Protein 5WBH (pdb70)

Sequence (485 aa):
LWHEMWHEGLEEASRLYFGERNVKGMFEVLEPLHAMMERGPQTLKETSFNQAYGRDLMEAQEWCRKYMKSGNVKDLTQAWDLYYHVFRRISKLWHEMWHEGLEEASRLYFGERNVKGMFEVLEPLHAMMERGPQTLKETSFNQAYGRDLMEAQEWCRKYMKSGNVKDLTQAWDLYYHVFRRISKRVAILWHEMWHEGLEEASRLYFGERNVKGMFEVLEPLHAMMERGPQTLKETSFNQAYGRDLMEAQEWCRKYMKSGNVKDLTQAWDLYYHVFRRISKLWHEMWHEGLEEASRLYFGERNVKGMFEVLEPLHAMMERGPQTLKETSFNQAYGRDLMEAQEWCRKYMKSGNVKDLTQAWDLYYHVFRRISKLWHEMWHEGLEEASRLYFGERNVKGMFEVLEPLHAMMERGPQTLKETSFNQAYGRDLMEAQEWCRKYMKSGNVKDLTQAWDLYYHVFRRISKQSAPSVLESVKEKFSFEPKIR

CATH classification: 1.20.120.150

InterPro domains:
  IPR000403 Phosphatidylinositol 3-/4-kinase, catalytic domain [PF00454] (2182-2430)
  IPR000403 Phosphatidylinositol 3-/4-kinase, catalytic domain [PS50290] (2156-2469)
  IPR000403 Phosphatidylinositol 3-/4-kinase, catalytic domain [SM00146] (2183-2484)
  IPR003151 PIK-related kinase, FAT [PF02259] (1513-1908)
  IPR003152 FATC domain [PF02260] (2519-2549)
  IPR003152 FATC domain [PS51190] (2517-2549)
  IPR003152 FATC domain [SM01343] (2517-2549)
  IPR009076 FKBP12-rapamycin binding domain [PF08771] (2015-2113)
  IPR011009 Protein kinase-like domain superfamily [SSF56112] (2095-2451)
  IPR011989 Armadillo-like helical [G3DSA:1.25.10.10] (10-237)
  IPR011989 Armadillo-like helical [G3DSA:1.25.10.10] (354-523)
  IPR011989 Armadillo-like helical [G3DSA:1.25.10.10] (608-816)
  IPR011989 Armadillo-like helical [G3DSA:1.25.10.10] (817-1210)
  IPR011990 Tetratricopeptide-like helical domain superfamily [G3DSA:1.25.40.10] (1443-1806)
  IPR014009 PIK-related kinase, FAT domain [PS51189] (1382-1982)
  IPR016024 Armadillo-type fold [SSF48371] (21-549)
  IPR016024 Armadillo-type fold [SSF48371] (366-1513)
  IPR018936 Phosphatidylinositol 3-/4-kinase, conserved site [PS00915] (2186-2200)
  IPR018936 Phosphatidylinositol 3-/4-kinase, conserved site [PS00916] (2323-2343)
  IPR024585 Serine/threonine-protein kinase mTOR domain [PF11865] (854-1024)

B-factor: mean 37.9, std 16.53, range [12.88, 130.28]

Nearest PDB structures (foldseek):
  5wbh-assembly5_E  TM=1.011E+00  e=6.148E-13  Homo sapiens
  8xi9-assembly1_A  TM=1.000E+00  e=2.976E-12  Homo sapiens
  5wbh-assembly3_C  TM=9.985E-01  e=8.832E-12  Homo sapiens
  6m4u-assembly1_B  TM=1.001E+00  e=1.292E-11  Homo sapiens
  4dri-assembly1_B  TM=9.916E-01  e=2.922E-11  Homo sapiens

Organism: Homo sapiens (NCBI:txid9606)

Foldseek 3Di:
DLLVLLLVLLVQLCCCCVVVVHNVRSCVSCVVSLVVPVVHDDDPVRVVLCVVQVVLQVQLVVLVVVCVVVVDCVSNVSSNVSSVVSNVVSVD/DLLVLLLVLLVQLCCCCVVVVNVVRNCVSCVVSLVVPVVDDDDPVSPVLCVVQVVLQVVLVVLVVVCVVVVDCVSNVSSVVSSVVSNVVSVD/DPDDALLVLLLVLLVQLCCCCVVPVHVVRNCVSCVVSLVVCVVPDDDPRSPVLCVVQVVLQVVLVVLVVVCVVPVDCVSNVSSVVSSVVSNVVSVD/DLLVLLLVLLVQLCCCCVVPVNLVSNCVSCVVSLVVCVVPDDDPVSVVLCVVQVVLLVVLVVLSVVCVVPVDCVSNVVSVVSSVVSNVVSVD/DLLVLLLVLLVVLCCCCVVVVHNPVSCVSCVVSLVVVVVPDDDPVRNVVCVVQVVLLVQLVVLVVVCVVPVDCVSNVVSNVSSVVSNVVSVVVD/DDDPCVVVVVVVDPVVVDD

Secondary structure (DSSP, 8-state):
-HHHHHHHHHHHHHIIIIIT--HHHHHHHHHHHHHHHHH---SHHHHHHHHHHHHHHHHHHHHHHHHHHH--HHHHHHHHHHHHHHHHHHH-/-HHHHHHHHHHHHHIIIIII--HHHHHHHHHHHHHTTTT---SHHHHHHHHHHHHHHHHHHHHHHHHHHH--HHHHHHHHHHHHHHHHHHH-/-----HHHHHHHHHHHHHIIIIIH--HHHHHHHHHHHHHHHHT---SHHHHHHHHHHHHHHHHHHHHHHHHHHH--HHHHHHHHHHHHHHHHHHH-/-HHHHHHHHHHHHHIIIIIH--HHHHHHHHHHHHHHHHT---SHHHHHHHHHHHHHHHHHHHHHHHHHHH--HHHHHHHHHHHHHHHHHHT-/-HHHHHHHHHHHHHIIIIIT--HHHHHHHHHHHHHHHHH---SHHHHHHHHHHHHHHHHHHHHHHHHHHH--HHHHHHHHHHHHHHHHHHHHH-/---HHHHTGGGG-SGGG--

Solvent-accessible surface area: 28493 Å² total; per-residue (Å²): 128,14,89,85,73,0,60,126,9,4,102,66,0,27,114,21,24,116,50,96,114,30,2,55,8,0,39,102,39,4,99,74,16,9,23,21,22,110,133,9,2,83,61,100,164,28,1,61,13,18,75,48,30,4,176,35,1,76,76,0,18,81,54,9,126,88,5,107,120,32,2,49,46,140,12,0,70,70,0,20,89,33,1,114,92,0,45,117,76,23,69,183,108,8,61,110,77,0,58,115,5,0,101,68,0,10,125,24,10,110,56,97,74,26,0,47,9,0,22,107,36,3,94,53,14,11,18,13,25,129,72,21,49,97,71,157,139,23,56,70,0,42,146,50,24,4,191,33,1,120,79,0,26,89,57,10,106,103,5,78,124,38,3,49,36,149,22,0,71,75,0,4,84,31,1,74,73,0,28,141,70,25,70,199,154,145,87,99,49,12,85,90,56,1,57,126,6,2,97,71,0,36,120,19,29,118,49,96,194,55,33,150,8,0,46,105,40,3,80,79,18,7,54,25,19,122,163,16,9,124,65,133,141,30,5,72,12,39,50,21,27,8,71,11,1,123,80,0,9,89,62,10,104,100,46,127,189,71,48,84,87,126,21,0,55,59,0,15,87,31,2,123,33,0,44,100,35,20,64,169,160,20,84,100,39,0,48,124,5,0,60,87,0,1,127,29,2,32,63,114,134,51,28,153,6,0,28,113,25,3,72,72,26,6,52,58,19,119,139,17,2,73,66,108,171,36,14,70,15,19,80,45,30,4,163,26,1,68,55,0,29,53,4,2,84,24,51,109,119,63,54,60,77,119,2,1,55,21,0,0,19,16,1,22,81,0,6,142,71,7,43,200,150,14,73,98,73,0,43,112,8,4,100,68,0,29,85,10,33,127,63,72,220,52,38,152,11,0,38,107,38,3,114,75,18,11,37,36,22,126,169,26,53,164,72,155,169,28,69,60,13,54,157,51,18,7,196,30,2,139,73,0,36,83,57,8,142,86,37,111,108,25,37,41,89,148,23,0,84,86,0,24,99,27,2,130,82,0,43,139,70,2,43,160,143,82,127,131,16,50,0,73,94,32,88,140,110,14,42,97,144,100,48,48,107

Radius of gyration: 26.81 Å; Cα contacts (8 Å, |Δi|>4): 499; chains: 6; bounding box: 64×62×68 Å

Structure (mmCIF, N/CA/C/O backbone):
data_5WBH
#
_entry.id   5WBH
#
_cell.length_a   60.613
_cell.length_b   80.944
_cell.length_c   134.848
_cell.angle_alpha   90.000
_cell.angle_beta   90.000
_cell.angle_gamma   90.000
#
_symmetry.space_group_name_H-M   'P 2 21 21'
#
loop_
_entity.id
_entity.type
_entity.pdbx_description
1 polymer 'Serine/threonine-protein kinase mTOR'
2 polymer 'Ribosomal protein S6 kinase beta-1'
3 water water
#
loop_
_atom_site.group_PDB
_atom_site.id
_atom_site.type_symbol
_atom_site.label_atom_id
_atom_site.label_alt_id
_atom_site.label_comp_id
_atom_site.label_asym_id
_atom_site.label_entity_id
_atom_site.label_seq_id
_atom_site.pdbx_PDB_ins_code
_atom_site.Cartn_x
_atom_site.Cartn_y
_atom_site.Cartn_z
_atom_site.occupancy
_atom_site.B_iso_or_equiv
_atom_site.auth_seq_id
_atom_site.auth_comp_id
_atom_site.auth_asym_id
_atom_site.auth_atom_id
_atom_site.pdbx_PDB_model_num
ATOM 1 N N . LEU A 1 7 ? -9.977 31.237 3.428 1.00 51.24 2022 LEU A N 1
ATOM 2 C CA . LEU A 1 7 ? -10.250 31.811 2.083 1.00 48.80 2022 LEU A CA 1
ATOM 3 C C . LEU A 1 7 ? -10.176 30.738 0.995 1.00 41.38 2022 LEU A C 1
ATOM 4 O O . LEU A 1 7 ? -10.984 30.766 0.078 1.00 38.41 2022 LEU A O 1
ATOM 19 N N . TRP A 1 8 ? -9.215 29.813 1.085 1.00 37.22 2023 TRP A N 1
ATOM 20 C CA . TRP A 1 8 ? -9.171 28.661 0.165 1.00 33.81 2023 TRP A CA 1
ATOM 21 C C . TRP A 1 8 ? -10.460 27.845 0.249 1.00 35.24 2023 TRP A C 1
ATOM 22 O O . TRP A 1 8 ? -11.031 27.494 -0.783 1.00 33.62 2023 TRP A O 1
ATOM 43 N N . HIS A 1 9 ? -10.927 27.556 1.463 1.00 33.33 2024 HIS A N 1
ATOM 44 C CA . HIS A 1 9 ? -12.210 26.860 1.623 1.00 35.53 2024 HIS A CA 1
ATOM 45 C C . HIS A 1 9 ? -13.391 27.654 1.032 1.00 34.79 2024 HIS A C 1
ATOM 46 O O . HIS A 1 9 ? -14.268 27.063 0.408 1.00 35.36 2024 HIS A O 1
ATOM 60 N N . GLU A 1 10 ? -13.377 28.978 1.187 1.00 36.19 2025 GLU A N 1
ATOM 61 C CA . GLU A 1 10 ? -14.406 29.854 0.603 1.00 35.69 2025 GLU A CA 1
ATOM 62 C C . GLU A 1 10 ? -14.323 29.927 -0.919 1.00 35.44 2025 GLU A C 1
ATOM 63 O O . GLU A 1 10 ? -15.349 29.868 -1.599 1.00 33.42 2025 GLU A O 1
ATOM 75 N N . MET A 1 11 ? -13.108 30.051 -1.450 1.00 35.27 2026 MET A N 1
ATOM 76 C CA . MET A 1 11 ? -12.899 30.128 -2.903 1.00 37.19 2026 MET A CA 1
ATOM 77 C C . MET A 1 11 ? -13.339 28.846 -3.607 1.00 32.72 2026 MET A C 1
ATOM 78 O O . MET A 1 11 ? -14.041 28.907 -4.621 1.00 34.96 2026 MET A O 1
ATOM 92 N N . TRP A 1 12 ? -12.957 27.695 -3.057 1.00 29.81 2027 TRP A N 1
ATOM 93 C CA . TRP A 1 12 ? -13.371 26.398 -3.621 1.00 34.64 2027 TRP A CA 1
ATOM 94 C C . TRP A 1 12 ? -14.868 26.117 -3.464 1.00 35.71 2027 TRP A C 1
ATOM 95 O O . TRP A 1 12 ? -15.489 25.591 -4.383 1.00 32.45 2027 TRP A O 1
ATOM 116 N N . HIS A 1 13 ? -15.446 26.464 -2.317 1.00 32.31 2028 HIS A N 1
ATOM 117 C CA . HIS A 1 13 ? -16.878 26.238 -2.094 1.00 35.00 2028 HIS A CA 1
ATOM 118 C C . HIS A 1 13 ? -17.708 27.009 -3.130 1.00 36.44 2028 HIS A C 1
ATOM 119 O O . HIS A 1 13 ? -18.542 26.421 -3.821 1.00 35.19 2028 HIS A O 1
ATOM 133 N N . GLU A 1 14 ? -17.439 28.308 -3.255 1.00 32.47 2029 GLU A N 1
ATOM 134 C CA . GLU A 1 14 ? -18.122 29.161 -4.237 1.00 36.26 2029 GLU A CA 1
ATOM 135 C C . GLU A 1 14 ? -17.795 28.789 -5.686 1.00 30.03 2029 GLU A C 1
ATOM 136 O O . GLU A 1 14 ? -18.671 28.824 -6.542 1.00 30.25 2029 GLU A O 1
ATOM 148 N N . GLY A 1 15 ? -16.533 28.461 -5.950 1.00 27.79 2030 GLY A N 1
ATOM 149 C CA . GLY A 1 15 ? -16.079 28.105 -7.285 1.00 27.62 2030 GLY A CA 1
ATOM 150 C C . GLY A 1 15 ? -16.667 26.802 -7.792 1.00 26.35 2030 GLY A C 1
ATOM 151 O O . GLY A 1 15 ? -17.100 26.729 -8.942 1.00 27.23 2030 GLY A O 1
ATOM 155 N N . LEU A 1 16 ? -16.686 25.778 -6.939 1.00 26.09 2031 LEU A N 1
ATOM 156 C CA . LEU A 1 16 ? -17.278 24.485 -7.303 1.00 27.21 2031 LEU A CA 1
ATOM 157 C C . LEU A 1 16 ? -18.783 24.589 -7.564 1.00 30.19 2031 LEU A C 1
ATOM 158 O O . LEU A 1 16 ? -19.302 23.931 -8.470 1.00 28.21 2031 LEU A O 1
ATOM 174 N N . GLU A 1 17 ? -19.469 25.418 -6.776 1.00 30.13 2032 GLU A N 1
ATOM 175 C CA . GLU A 1 17 ? -20.889 25.689 -6.978 1.00 31.83 2032 GLU A CA 1
ATOM 176 C C . GLU A 1 17 ? -21.146 26.336 -8.345 1.00 32.27 2032 GLU A C 1
ATOM 177 O O . GLU A 1 17 ? -22.005 25.868 -9.098 1.00 27.49 2032 GLU A O 1
ATOM 189 N N . GLU A 1 18 ? -20.396 27.392 -8.663 1.00 31.07 2033 GLU A N 1
ATOM 190 C CA . GLU A 1 18 ? -20.558 28.095 -9.945 1.00 32.58 2033 GLU A CA 1
ATOM 191 C C . GLU A 1 18 ? -20.146 27.216 -11.129 1.00 27.29 2033 GLU A C 1
ATOM 192 O O . GLU A 1 18 ? -20.821 27.204 -12.155 1.00 28.64 2033 GLU A O 1
ATOM 204 N N . ALA A 1 19 ? -19.042 26.491 -10.979 1.00 26.28 2034 ALA A N 1
ATOM 205 C CA . ALA A 1 19 ? -18.602 25.548 -12.001 1.00 24.84 2034 ALA A CA 1
ATOM 206 C C . ALA A 1 19 ? -19.664 24.477 -12.285 1.00 26.58 2034 ALA A C 1
ATOM 207 O O . ALA A 1 19 ? -19.896 24.138 -13.447 1.00 23.79 2034 ALA A O 1
ATOM 214 N N . SER A 1 20 ? -20.307 23.962 -11.232 1.00 25.37 2035 SER A N 1
ATOM 215 C CA . SER A 1 20 ? -21.356 22.949 -11.390 1.00 25.96 2035 SER A CA 1
ATOM 216 C C . SER A 1 20 ? -22.600 23.511 -12.082 1.00 26.26 2035 SER A C 1
ATOM 217 O O . SER A 1 20 ? -23.231 22.817 -12.876 1.00 24.10 2035 SER A O 1
ATOM 225 N N . ARG A 1 21 ? -22.943 24.763 -11.782 1.00 25.94 2036 ARG A N 1
ATOM 226 C CA . ARG A 1 21 ? -24.049 25.439 -12.455 1.00 27.42 2036 ARG A CA 1
ATOM 227 C C . ARG A 1 21 ? -23.771 25.574 -13.952 1.00 25.82 2036 ARG A C 1
ATOM 228 O O . ARG A 1 21 ? -24.669 25.357 -14.772 1.00 26.02 2036 ARG A O 1
ATOM 249 N N . LEU A 1 22 ? -22.532 25.908 -14.305 1.00 25.87 2037 LEU A N 1
ATOM 250 C CA . LEU A 1 22 ? -22.150 26.045 -15.722 1.00 25.53 2037 LEU A CA 1
ATOM 251 C C . LEU A 1 22 ? -22.185 24.696 -16.446 1.00 24.89 2037 LEU A C 1
ATOM 252 O O . LEU A 1 22 ? -22.666 24.609 -17.577 1.00 24.76 2037 LEU A O 1
ATOM 268 N N . TYR A 1 23 ? -21.714 23.647 -15.776 1.00 23.68 2038 TYR A N 1
ATOM 269 C CA . TYR A 1 23 ? -21.687 22.314 -16.373 1.00 23.73 2038 TYR A CA 1
ATOM 270 C C . TYR A 1 23 ? -23.083 21.689 -16.435 1.00 24.87 2038 TYR A C 1
ATOM 271 O O . TYR A 1 23 ? -23.582 21.390 -17.514 1.00 23.84 2038 TYR A O 1
ATOM 289 N N . PHE A 1 24 ? -23.709 21.500 -15.277 1.00 26.04 2039 PHE A N 1
ATOM 290 C CA . PHE A 1 24 ? -24.998 20.804 -15.207 1.00 29.24 2039 PHE A CA 1
ATOM 291 C C . PHE A 1 24 ? -26.173 21.681 -15.643 1.00 29.35 2039 PHE A C 1
ATOM 292 O O . PHE A 1 24 ? -27.125 21.184 -16.233 1.00 29.98 2039 PHE A O 1
ATOM 309 N N . GLY A 1 25 ? -26.111 22.977 -15.343 1.00 28.12 2040 GLY A N 1
ATOM 310 C CA . GLY A 1 25 ? -27.201 23.896 -15.665 1.00 30.63 2040 GLY A CA 1
ATOM 311 C C . GLY A 1 25 ? -27.171 24.403 -17.096 1.00 29.46 2040 GLY A C 1
ATOM 312 O O . GLY A 1 25 ? -28.189 24.384 -17.785 1.00 27.97 2040 GLY A O 1
ATOM 316 N N . GLU A 1 26 ? -26.003 24.859 -17.539 1.00 30.39 2041 GLU A N 1
ATOM 317 C CA . GLU A 1 26 ? -25.860 25.505 -18.847 1.00 35.42 2041 GLU A CA 1
ATOM 318 C C . GLU A 1 26 ? -25.226 24.616 -19.916 1.00 33.59 2041 GLU A C 1
ATOM 319 O O . GLU A 1 26 ? -25.195 25.005 -21.081 1.00 32.71 2041 GLU A O 1
ATOM 331 N N . ARG A 1 27 ? -24.729 23.439 -19.527 1.00 32.03 2042 ARG A N 1
ATOM 332 C CA . ARG A 1 27 ? -24.054 22.516 -20.441 1.00 30.59 2042 ARG A CA 1
ATOM 333 C C . ARG A 1 27 ? -22.857 23.194 -21.111 1.00 30.56 2042 ARG A C 1
ATOM 334 O O . ARG A 1 27 ? -22.649 23.066 -22.319 1.00 26.39 2042 ARG A O 1
ATOM 355 N N . ASN A 1 28 ? -22.070 23.902 -20.299 1.00 24.06 2043 ASN A N 1
ATOM 356 C CA . ASN A 1 28 ? -20.997 24.758 -20.771 1.00 23.81 2043 ASN A CA 1
ATOM 357 C C . ASN A 1 28 ? -19.693 24.350 -20.087 1.00 22.38 2043 ASN A C 1
ATOM 358 O O . ASN A 1 28 ? -19.356 24.842 -19.010 1.00 21.34 2043 ASN A O 1
ATOM 369 N N . VAL A 1 29 ? -18.960 23.455 -20.745 1.00 21.58 2044 VAL A N 1
ATOM 370 C CA . VAL A 1 29 ? -17.694 22.930 -20.241 1.00 21.38 2044 VAL A CA 1
ATOM 371 C C . VAL A 1 29 ? -16.606 24.008 -20.229 1.00 22.85 2044 VAL A C 1
ATOM 372 O O . VAL A 1 29 ? -15.844 24.109 -19.266 1.00 23.44 2044 VAL A O 1
ATOM 385 N N . LYS A 1 30 ? -16.529 24.808 -21.293 1.00 22.69 2045 LYS A N 1
ATOM 386 C CA . LYS A 1 30 ? -15.601 25.942 -21.341 1.00 23.81 2045 LYS A CA 1
ATOM 387 C C . LYS A 1 30 ? -15.716 26.829 -20.093 1.00 23.59 2045 LYS A C 1
ATOM 388 O O . LYS A 1 30 ? -14.708 27.146 -19.454 1.00 24.30 2045 LYS A O 1
ATOM 407 N N . GLY A 1 31 ? -16.948 27.211 -19.765 1.00 23.23 2046 GLY A N 1
ATOM 408 C CA . GLY A 1 31 ? -17.242 28.040 -18.594 1.00 24.15 2046 GLY A CA 1
ATOM 409 C C . GLY A 1 31 ? -16.852 27.378 -17.287 1.00 24.00 2046 GLY A C 1
ATOM 410 O O . GLY A 1 31 ? -16.297 28.023 -16.403 1.00 22.58 2046 GLY A O 1
ATOM 414 N N . MET A 1 32 ? -17.131 26.077 -17.175 1.00 22.11 2047 MET A N 1
ATOM 415 C CA . MET A 1 32 ? -16.713 25.284 -16.029 1.00 22.03 2047 MET A CA 1
ATOM 416 C C . MET A 1 32 ? -15.198 25.342 -15.824 1.00 22.63 2047 MET A C 1
ATOM 417 O O . MET A 1 32 ? -14.726 25.599 -14.712 1.00 23.47 2047 MET A O 1
ATOM 431 N N . PHE A 1 33 ? -14.448 25.099 -16.895 1.00 23.68 2048 PHE A N 1
ATOM 432 C CA . PHE A 1 33 ? -12.982 25.084 -16.835 1.00 26.05 2048 PHE A CA 1
ATOM 433 C C . PHE A 1 33 ? -12.405 26.467 -16.519 1.00 25.96 2048 PHE A C 1
ATOM 434 O O . PHE A 1 33 ? -11.400 26.569 -15.821 1.00 24.99 2048 PHE A O 1
ATOM 451 N N . GLU A 1 34 ? -13.041 27.518 -17.029 1.00 25.37 2049 GLU A N 1
ATOM 452 C CA . GLU A 1 34 ? -12.626 28.892 -16.723 1.00 30.75 2049 GLU A CA 1
ATOM 453 C C . GLU A 1 34 ? -12.697 29.222 -15.231 1.00 28.17 2049 GLU A C 1
ATOM 454 O O . GLU A 1 34 ? -11.869 29.973 -14.723 1.00 28.53 2049 GLU A O 1
ATOM 466 N N . VAL A 1 35 ? -13.686 28.659 -14.542 1.00 26.60 2050 VAL A N 1
ATOM 467 C CA . VAL A 1 35 ? -13.835 28.845 -13.102 1.00 28.06 2050 VAL A CA 1
ATOM 468 C C . VAL A 1 35 ? -12.798 28.013 -12.346 1.00 27.15 2050 VAL A C 1
ATOM 469 O O . VAL A 1 35 ? -12.152 28.520 -11.436 1.00 30.07 2050 VAL A O 1
ATOM 482 N N . LEU A 1 36 ? -12.641 26.748 -12.729 1.00 25.27 2051 LEU A N 1
ATOM 483 C CA . LEU A 1 36 ? -11.799 25.807 -11.987 1.00 27.34 2051 LEU A CA 1
ATOM 484 C C . LEU A 1 36 ? -10.293 25.986 -12.224 1.00 28.12 2051 LEU A C 1
ATOM 485 O O . LEU A 1 36 ? -9.505 25.797 -11.300 1.00 28.33 2051 LE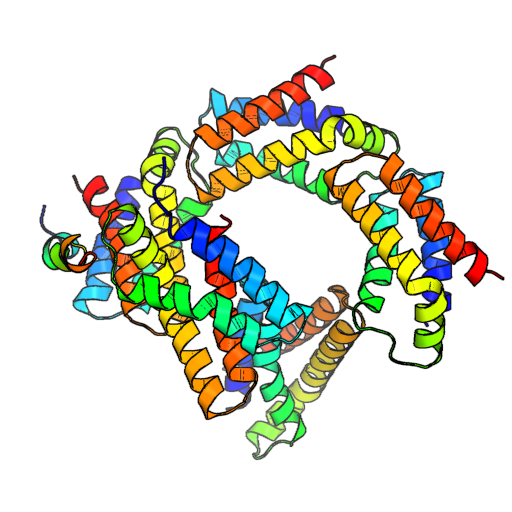U A O 1
ATOM 501 N N . GLU A 1 37 ? -9.896 26.336 -13.448 1.00 28.82 2052 GLU A N 1
ATOM 502 C CA . GLU A 1 37 ? -8.466 26.467 -13.806 1.00 33.87 2052 GLU A CA 1
ATOM 503 C C . GLU A 1 37 ? -7.673 27.371 -12.850 1.00 30.95 2052 GLU A C 1
ATOM 504 O O . GLU A 1 37 ? -6.655 26.936 -12.320 1.00 33.19 2052 GLU A O 1
ATOM 516 N N . PRO A 1 38 ? -8.135 28.613 -12.613 1.00 30.18 2053 PRO A N 1
ATOM 517 C CA . PRO A 1 38 ? -7.414 29.487 -11.679 1.00 32.48 2053 PRO A CA 1
ATOM 518 C C . PRO A 1 38 ? -7.305 28.934 -10.255 1.00 33.34 2053 PRO A C 1
ATOM 519 O O . PRO A 1 38 ? -6.316 29.207 -9.570 1.00 32.68 2053 PRO A O 1
ATOM 530 N N . LEU A 1 39 ? -8.309 28.166 -9.827 1.00 33.82 2054 LEU A N 1
ATOM 531 C CA . LEU A 1 39 ? -8.314 27.568 -8.490 1.00 31.75 2054 LEU A CA 1
ATOM 532 C C . LEU A 1 39 ? -7.307 26.435 -8.371 1.00 33.13 2054 LEU A C 1
ATOM 533 O O . LEU A 1 39 ? -6.582 26.366 -7.378 1.00 29.79 2054 LEU A O 1
ATOM 549 N N . HIS A 1 40 ? -7.253 25.555 -9.373 1.00 28.59 2055 HIS A N 1
ATOM 550 C CA . HIS A 1 40 ? -6.195 24.546 -9.436 1.00 27.82 2055 HIS A CA 1
ATOM 551 C C . HIS A 1 40 ? -4.802 25.171 -9.566 1.00 31.24 2055 HIS A C 1
ATOM 552 O O . HIS A 1 40 ? -3.833 24.673 -8.977 1.00 28.62 2055 HIS A O 1
ATOM 566 N N . ALA A 1 41 ? -4.703 26.256 -10.334 1.00 32.36 2056 ALA A N 1
ATOM 567 C CA . ALA A 1 41 ? -3.430 26.956 -10.516 1.00 33.67 2056 ALA A CA 1
ATOM 568 C C . ALA A 1 41 ? -2.883 27.515 -9.196 1.00 34.85 2056 ALA A C 1
ATOM 569 O O . ALA A 1 41 ? -1.674 27.447 -8.958 1.00 31.54 2056 ALA A O 1
ATOM 576 N N . MET A 1 42 ? -3.762 28.051 -8.343 1.00 34.21 2057 MET A N 1
ATOM 577 C CA . MET A 1 42 ? -3.332 28.564 -7.034 1.00 36.46 2057 MET A CA 1
ATOM 578 C C . MET A 1 42 ? -2.893 27.438 -6.086 1.00 33.01 2057 MET A C 1
ATOM 579 O O . MET A 1 42 ? -1.997 27.644 -5.272 1.00 31.88 2057 MET A O 1
ATOM 593 N N . MET A 1 43 ? -3.500 26.256 -6.211 1.00 31.10 2058 MET A N 1
ATOM 594 C CA . MET A 1 43 ? -3.056 25.072 -5.455 1.00 31.38 2058 MET A CA 1
ATOM 595 C C . MET A 1 43 ? -1.651 24.646 -5.888 1.00 33.92 2058 MET A C 1
ATOM 596 O O . MET A 1 43 ? -0.814 24.336 -5.043 1.00 32.78 2058 MET A O 1
ATOM 610 N N . GLU A 1 44 ? -1.397 24.632 -7.199 1.00 38.89 2059 GLU A N 1
ATOM 611 C CA . GLU A 1 44 ? -0.087 24.234 -7.752 1.00 39.92 2059 GLU A CA 1
ATOM 612 C C . GLU A 1 44 ? 1.071 25.105 -7.248 1.00 37.49 2059 GLU A C 1
ATOM 613 O O . GLU A 1 44 ? 2.169 24.603 -7.004 1.00 38.79 2059 GLU A O 1
ATOM 625 N N . ARG A 1 45 ? 0.820 26.403 -7.102 1.00 33.06 2060 ARG A N 1
ATOM 626 C CA . ARG A 1 45 ? 1.823 27.339 -6.594 1.00 35.91 2060 ARG A CA 1
ATOM 627 C C . ARG A 1 45 ? 2.170 27.039 -5.123 1.00 35.91 2060 ARG A C 1
ATOM 628 O O . ARG A 1 45 ? 3.292 27.272 -4.684 1.00 37.32 2060 ARG A O 1
ATOM 649 N N . GLY A 1 46 ? 1.194 26.517 -4.380 1.00 35.23 2061 GLY A N 1
ATOM 650 C CA . GLY A 1 46 ? 1.404 25.982 -3.039 1.00 33.63 2061 GLY A CA 1
ATOM 651 C C . GLY A 1 46 ? 0.793 26.871 -1.972 1.00 30.68 2061 GLY A C 1
ATOM 652 O O . GLY A 1 46 ? 0.569 28.063 -2.205 1.00 31.70 2061 GLY A O 1
ATOM 656 N N . PRO A 1 47 ? 0.524 26.302 -0.787 1.00 30.12 2062 PRO A N 1
ATOM 657 C CA . PRO A 1 47 ? -0.052 27.096 0.297 1.00 28.99 2062 PRO A CA 1
ATOM 658 C C . PRO A 1 47 ? 0.941 28.090 0.890 1.00 30.52 2062 PRO A C 1
ATOM 659 O O . PRO A 1 47 ? 2.135 27.791 1.003 1.00 30.29 2062 PRO A O 1
ATOM 670 N N . GLN A 1 48 ? 0.437 29.273 1.242 1.00 31.20 2063 GLN A N 1
ATOM 671 C CA . GLN A 1 48 ? 1.242 30.348 1.818 1.00 33.62 2063 GLN A CA 1
ATOM 672 C C . GLN A 1 48 ? 0.998 30.594 3.303 1.00 32.81 2063 GLN A C 1
ATOM 673 O O . GLN A 1 48 ? 1.748 31.343 3.916 1.00 36.91 2063 GLN A O 1
ATOM 687 N N . THR A 1 49 ? -0.043 29.984 3.870 1.00 32.24 2064 THR A N 1
ATOM 688 C CA . THR A 1 49 ? -0.422 30.180 5.273 1.00 33.31 2064 THR A CA 1
ATOM 689 C C . THR A 1 49 ? -0.762 28.839 5.930 1.00 32.53 2064 THR A C 1
ATOM 690 O O . THR A 1 49 ? -0.894 27.818 5.250 1.00 31.17 2064 THR A O 1
ATOM 701 N N . LEU A 1 50 ? -0.929 28.869 7.251 1.00 35.11 2065 LEU A N 1
ATOM 702 C CA . LEU A 1 50 ? -1.311 27.683 8.026 1.00 35.51 2065 LEU A CA 1
ATOM 703 C C . LEU A 1 50 ? -2.661 27.118 7.585 1.00 34.31 2065 LEU A C 1
ATOM 704 O O . LEU A 1 50 ? -2.803 25.909 7.423 1.00 32.71 2065 LEU A O 1
ATOM 720 N N . LYS A 1 51 ? -3.644 27.991 7.394 1.00 34.15 2066 LYS A N 1
ATOM 721 C CA . LYS A 1 51 ? -4.975 27.562 6.945 1.00 36.53 2066 LYS A CA 1
ATOM 722 C C . LYS A 1 51 ? -4.965 26.955 5.536 1.00 33.05 2066 LYS A C 1
ATOM 723 O O . LYS A 1 51 ? -5.653 25.966 5.291 1.00 31.01 2066 LYS A O 1
ATOM 742 N N . GLU A 1 52 ? -4.193 27.543 4.624 1.00 30.16 2067 GLU A N 1
ATOM 743 C CA . GLU A 1 52 ? -4.055 26.989 3.271 1.00 29.24 2067 GLU A CA 1
ATOM 744 C C . GLU A 1 52 ? -3.369 25.627 3.309 1.00 28.80 2067 GLU A C 1
ATOM 745 O O . GLU A 1 52 ? -3.762 24.712 2.579 1.00 27.81 2067 GLU A O 1
ATOM 757 N N . THR A 1 53 ? -2.365 25.492 4.178 1.00 29.67 2068 THR A N 1
ATOM 758 C CA . THR A 1 53 ? -1.652 24.227 4.357 1.00 30.92 2068 THR A CA 1
ATOM 759 C C . THR A 1 53 ? -2.574 23.143 4.932 1.00 31.03 2068 THR A C 1
ATOM 760 O O . THR A 1 53 ? -2.529 21.994 4.484 1.00 32.31 2068 THR A O 1
ATOM 771 N N . SER A 1 54 ? -3.411 23.513 5.901 1.00 33.95 2069 SER A N 1
ATOM 772 C CA . SER A 1 54 ? -4.428 22.600 6.446 1.00 36.74 2069 SER A CA 1
ATOM 773 C C . SER A 1 54 ? -5.453 22.192 5.388 1.00 34.48 2069 SER A C 1
ATOM 774 O O . SER A 1 54 ? -5.828 21.020 5.301 1.00 31.45 2069 SER A O 1
ATOM 782 N N . PHE A 1 55 ? -5.904 23.157 4.591 1.00 30.35 2070 PHE A N 1
ATOM 783 C CA . PHE A 1 55 ? -6.805 22.860 3.470 1.00 30.52 2070 PHE A CA 1
ATOM 784 C C . PHE A 1 55 ? -6.182 21.859 2.497 1.00 29.19 2070 PHE A C 1
ATOM 785 O O . PHE A 1 55 ? -6.826 20.870 2.121 1.00 27.11 2070 PHE A O 1
ATOM 802 N N . ASN A 1 56 ? -4.938 22.137 2.098 1.00 27.73 2071 ASN A N 1
ATOM 803 C CA . ASN A 1 56 ? -4.187 21.268 1.199 1.00 27.72 2071 ASN A CA 1
ATOM 804 C C . ASN A 1 56 ? -4.041 19.851 1.755 1.00 28.09 2071 ASN A C 1
ATOM 805 O O . ASN A 1 56 ? -4.191 18.882 1.011 1.00 28.74 2071 ASN A O 1
ATOM 816 N N . GLN A 1 57 ? -3.760 19.745 3.055 1.00 29.19 2072 GLN A N 1
ATOM 817 C CA . GLN A 1 57 ? -3.702 18.456 3.756 1.00 31.43 2072 GLN A CA 1
ATOM 818 C C . GLN A 1 57 ? -4.998 17.657 3.606 1.00 31.21 2072 GLN A C 1
ATOM 819 O O . GLN A 1 57 ? -4.961 16.467 3.301 1.00 32.91 2072 GLN A O 1
ATOM 833 N N . ALA A 1 58 ? -6.132 18.313 3.819 1.00 32.69 2073 ALA A N 1
ATOM 834 C CA . ALA A 1 58 ? -7.434 17.640 3.787 1.00 34.33 2073 ALA A CA 1
ATOM 835 C C . ALA A 1 58 ? -7.916 17.317 2.372 1.00 32.48 2073 ALA A C 1
ATOM 836 O O . ALA A 1 58 ? -8.457 16.239 2.144 1.00 31.16 2073 ALA A O 1
ATOM 843 N N . TYR A 1 59 ? -7.714 18.245 1.433 1.00 30.63 2074 TYR A N 1
ATOM 844 C CA . TYR A 1 59 ? -8.363 18.179 0.112 1.00 30.62 2074 TYR A CA 1
ATOM 845 C C . TYR A 1 59 ? -7.458 18.179 -1.121 1.00 30.44 2074 TYR A C 1
ATOM 846 O O . TYR A 1 59 ? -7.956 17.987 -2.233 1.00 34.50 2074 TYR A O 1
ATOM 864 N N . GLY A 1 60 ? -6.156 18.387 -0.945 1.00 29.46 2075 GLY A N 1
ATOM 865 C CA . GLY A 1 60 ? -5.248 18.602 -2.070 1.00 28.96 2075 GLY A CA 1
ATOM 866 C C . GLY A 1 60 ? -5.176 17.453 -3.057 1.00 30.64 2075 GLY A C 1
ATOM 867 O O . GLY A 1 60 ? -5.245 17.665 -4.271 1.00 30.86 2075 GLY A O 1
ATOM 871 N N . ARG A 1 61 ? -5.038 16.242 -2.524 1.00 32.35 2076 ARG A N 1
ATOM 872 C CA . ARG A 1 61 ? -4.943 15.026 -3.331 1.00 35.66 2076 ARG A CA 1
ATOM 873 C C . ARG A 1 61 ? -6.200 14.815 -4.177 1.00 34.64 2076 ARG A C 1
ATOM 874 O O . ARG A 1 61 ? -6.107 14.555 -5.371 1.00 34.32 2076 ARG A O 1
ATOM 895 N N . ASP A 1 62 ? -7.366 14.949 -3.556 1.00 35.77 2077 ASP A N 1
ATOM 896 C CA . ASP A 1 62 ? -8.642 14.764 -4.255 1.00 36.69 2077 ASP A CA 1
ATOM 897 C C . ASP A 1 62 ? -8.867 15.804 -5.355 1.00 32.17 2077 ASP A C 1
ATOM 898 O O . ASP A 1 62 ? -9.317 15.457 -6.450 1.00 31.74 2077 ASP A O 1
ATOM 907 N N . LEU A 1 63 ? -8.544 17.064 -5.071 1.00 28.49 2078 LEU A N 1
ATOM 908 C CA . LEU A 1 63 ? -8.645 18.122 -6.077 1.00 28.18 2078 LEU A CA 1
ATOM 909 C C . LEU A 1 63 ? -7.677 17.908 -7.241 1.00 28.57 2078 LEU A C 1
ATOM 910 O O . LEU A 1 63 ? -8.037 18.143 -8.389 1.00 28.92 2078 LEU A O 1
ATOM 926 N N . MET A 1 64 ? -6.459 17.465 -6.952 1.00 31.41 2079 MET A N 1
ATOM 927 C CA . MET A 1 64 ? -5.499 17.133 -8.008 1.00 33.18 2079 MET A CA 1
ATOM 928 C C . MET A 1 64 ? -6.002 15.996 -8.891 1.00 35.63 2079 MET A C 1
ATOM 929 O O . MET A 1 64 ? -5.824 16.045 -10.110 1.00 34.94 2079 MET A O 1
ATOM 943 N N . GLU A 1 65 ? -6.613 14.975 -8.287 1.00 34.74 2080 GLU A N 1
ATOM 944 C CA . GLU A 1 65 ? -7.180 13.876 -9.077 1.00 38.83 2080 GLU A CA 1
ATOM 945 C C . GLU A 1 65 ? -8.360 14.374 -9.921 1.00 34.33 2080 GLU A C 1
ATOM 946 O O . GLU A 1 65 ? -8.502 13.967 -11.069 1.00 32.47 2080 GLU A O 1
ATOM 958 N N . ALA A 1 66 ? -9.183 15.270 -9.371 1.00 32.80 2081 ALA A N 1
ATOM 959 C CA . ALA A 1 66 ? -10.265 15.881 -10.152 1.00 31.25 2081 ALA A CA 1
ATOM 960 C C . ALA A 1 66 ? -9.725 16.605 -11.388 1.00 30.99 2081 ALA A C 1
ATOM 961 O O . ALA A 1 66 ? -10.296 16.484 -12.479 1.00 28.17 2081 ALA A O 1
ATOM 968 N N . GLN A 1 67 ? -8.622 17.335 -11.216 1.00 32.13 2082 GLN A N 1
ATOM 969 C CA . GLN A 1 67 ? -7.966 18.019 -12.331 1.00 33.68 2082 GLN A CA 1
ATOM 970 C C . GLN A 1 67 ? -7.440 17.044 -13.382 1.00 32.45 2082 GLN A C 1
ATOM 971 O O . GLN A 1 67 ? -7.534 17.334 -14.575 1.00 33.05 2082 GLN A O 1
ATOM 985 N N . GLU A 1 68 ? -6.882 15.913 -12.951 1.00 33.99 2083 GLU A N 1
ATOM 986 C CA . GLU A 1 68 ? -6.360 14.922 -13.903 1.00 36.77 2083 GLU A CA 1
ATOM 987 C C . GLU A 1 68 ? -7.488 14.322 -14.765 1.00 32.25 2083 GLU A C 1
ATOM 988 O O . GLU A 1 68 ? -7.279 14.078 -15.949 1.00 31.33 2083 GLU A O 1
ATOM 1000 N N . TRP A 1 69 ? -8.675 14.119 -14.184 1.00 28.48 2084 TRP A N 1
ATOM 1001 C CA . TRP A 1 69 ? -9.847 13.664 -14.960 1.00 29.12 2084 TRP A CA 1
ATOM 1002 C C . TRP A 1 69 ? -10.318 14.729 -15.962 1.00 29.83 2084 TRP A C 1
ATOM 1003 O O . TRP A 1 69 ? -10.711 14.393 -17.082 1.00 26.80 2084 TRP A O 1
ATOM 1024 N N . CYS A 1 70 ? -10.267 16.005 -15.568 1.00 25.99 2085 CYS A N 1
ATOM 1025 C CA . CYS A 1 70 ? -10.550 17.101 -16.500 1.00 27.84 2085 CYS A CA 1
ATOM 1026 C C . CYS A 1 70 ? -9.523 17.170 -17.625 1.00 29.39 2085 CYS A C 1
ATOM 1027 O O . CYS A 1 70 ? -9.884 17.400 -18.784 1.00 27.52 2085 CYS A O 1
ATOM 1035 N N . ARG A 1 71 ? -8.252 16.976 -17.284 1.00 28.96 2086 ARG A N 1
ATOM 1036 C CA . ARG A 1 71 ? -7.193 16.933 -18.291 1.00 35.45 2086 ARG A CA 1
ATOM 1037 C C . ARG A 1 71 ? -7.349 15.733 -19.224 1.00 32.69 2086 ARG A C 1
ATOM 1038 O O . ARG A 1 71 ? -7.075 15.846 -20.417 1.00 32.27 2086 ARG A O 1
ATOM 1059 N N . LYS A 1 72 ? -7.801 14.600 -18.682 1.00 32.15 2087 LYS A N 1
ATOM 1060 C CA . LYS A 1 72 ? -8.165 13.444 -19.508 1.00 35.39 2087 LYS A CA 1
ATOM 1061 C C . LYS A 1 72 ? -9.298 13.786 -20.489 1.00 32.53 2087 LYS A C 1
ATOM 1062 O O . LYS A 1 72 ? -9.235 13.396 -21.653 1.00 31.97 2087 LYS A O 1
ATOM 1081 N N . TYR A 1 73 ? -10.310 14.522 -20.025 1.00 28.08 2088 TYR A N 1
ATOM 1082 C CA . TYR A 1 73 ? -11.391 14.978 -20.906 1.00 28.14 2088 TYR A CA 1
ATOM 1083 C C . TYR A 1 73 ? -10.874 15.837 -22.062 1.00 28.35 2088 TYR A C 1
ATOM 1084 O O . TYR A 1 73 ? -11.329 15.677 -23.196 1.00 28.72 2088 TYR A O 1
ATOM 1102 N N . MET A 1 74 ? -9.931 16.737 -21.775 1.00 30.36 2089 MET A N 1
ATOM 1103 C CA . MET A 1 74 ? -9.345 17.605 -22.805 1.00 31.57 2089 MET A CA 1
ATOM 1104 C C . MET A 1 74 ? -8.730 16.814 -23.962 1.00 34.21 2089 MET A C 1
ATOM 1105 O O . MET A 1 74 ? -8.701 17.302 -25.089 1.00 32.40 2089 MET A O 1
ATOM 1119 N N . LYS A 1 75 ? -8.256 15.600 -23.671 1.00 33.90 2090 LYS A N 1
ATOM 1120 C CA . LYS A 1 75 ? -7.733 14.673 -24.678 1.00 38.43 2090 LYS A CA 1
ATOM 1121 C C . LYS A 1 75 ? -8.784 13.726 -25.272 1.00 35.87 2090 LYS A C 1
ATOM 1122 O O . LYS A 1 75 ? -8.720 13.418 -26.461 1.00 40.81 2090 LYS A O 1
ATOM 1141 N N . SER A 1 76 ? -9.731 13.259 -24.460 1.00 31.32 2091 SER A N 1
ATOM 1142 C CA . SER A 1 76 ? -10.682 12.221 -24.891 1.00 32.59 2091 SER A CA 1
ATOM 1143 C C . SER A 1 76 ? -11.987 12.755 -25.490 1.00 29.30 2091 SER A C 1
ATOM 1144 O O . SER A 1 76 ? -12.596 12.093 -26.320 1.00 28.70 2091 SER A O 1
ATOM 1152 N N . GLY A 1 77 ? -12.438 13.919 -25.027 1.00 26.56 2092 GLY A N 1
ATOM 1153 C CA . GLY A 1 77 ? -13.777 14.418 -25.341 1.00 25.93 2092 GLY A CA 1
ATOM 1154 C C . GLY A 1 77 ? -14.912 13.626 -24.712 1.00 25.36 2092 GLY A C 1
ATOM 1155 O O . GLY A 1 77 ? -16.080 13.854 -25.035 1.00 24.94 2092 GLY A O 1
ATOM 1159 N N . ASN A 1 78 ? -14.583 12.730 -23.781 1.00 26.73 2093 ASN A N 1
ATOM 1160 C CA . ASN A 1 78 ? -15.541 11.769 -23.261 1.00 29.64 2093 ASN A CA 1
ATOM 1161 C C . ASN A 1 78 ? -16.124 12.306 -21.961 1.00 25.87 2093 ASN A C 1
ATOM 1162 O O . ASN A 1 78 ? -15.415 12.431 -20.971 1.00 24.54 2093 ASN A O 1
ATOM 1173 N N . VAL A 1 79 ? -17.423 12.590 -21.974 1.00 25.49 2094 VAL A N 1
ATOM 1174 C CA . VAL A 1 79 ? -18.137 13.137 -20.810 1.00 27.67 2094 VAL A CA 1
ATOM 1175 C C . VAL A 1 79 ? -17.974 12.297 -19.525 1.00 28.08 2094 VAL A C 1
ATOM 1176 O O . VAL A 1 79 ? -17.939 12.853 -18.425 1.00 25.80 2094 VAL A O 1
ATOM 1189 N N . LYS A 1 80 ? -17.848 10.977 -19.678 1.00 28.58 2095 LYS A N 1
ATOM 1190 C CA . LYS A 1 80 ? -17.551 10.054 -18.566 1.00 35.16 2095 LYS A CA 1
ATOM 1191 C C . LYS A 1 80 ? -16.379 10.519 -17.683 1.00 31.07 2095 LYS A C 1
ATOM 1192 O O . LYS A 1 80 ? -16.439 10.388 -16.462 1.00 30.03 2095 LYS A O 1
ATOM 1211 N N . ASP A 1 81 ? -15.329 11.065 -18.299 1.00 29.49 2096 ASP A N 1
ATOM 1212 C CA . ASP A 1 81 ? -14.180 11.600 -17.550 1.00 31.94 2096 ASP A CA 1
ATOM 1213 C C . ASP A 1 81 ? -14.563 12.801 -16.666 1.00 30.12 2096 ASP A C 1
ATOM 1214 O O . ASP A 1 81 ? -14.037 12.950 -15.564 1.00 28.33 2096 ASP A O 1
ATOM 1223 N N . LEU A 1 82 ? -15.480 13.640 -17.142 1.00 27.41 2097 LEU A N 1
ATOM 1224 C CA . LEU A 1 82 ? -16.036 14.724 -16.310 1.00 27.56 2097 LEU A CA 1
ATOM 1225 C C . LEU A 1 82 ? -16.921 14.222 -15.163 1.00 27.33 2097 LEU A C 1
ATOM 1226 O O . LEU A 1 82 ? -16.932 14.818 -14.083 1.00 27.60 2097 LEU A O 1
ATOM 1242 N N . THR A 1 83 ? -17.649 13.135 -15.392 1.00 28.73 2098 THR A N 1
ATOM 1243 C CA . THR A 1 83 ? -18.414 12.477 -14.332 1.00 29.72 2098 THR A CA 1
ATOM 1244 C C . THR A 1 83 ? -17.499 12.059 -13.172 1.00 32.82 2098 THR A C 1
ATOM 1245 O O . THR A 1 83 ? -17.837 12.291 -12.012 1.00 33.75 2098 THR A O 1
ATOM 1256 N N . GLN A 1 84 ? -16.342 11.475 -13.492 1.00 31.29 2099 GLN A N 1
ATOM 1257 C CA . GLN A 1 84 ? -15.341 11.113 -12.473 1.00 30.68 2099 GLN A CA 1
ATOM 1258 C C . GLN A 1 84 ? -14.817 12.352 -11.732 1.00 29.42 2099 GLN A C 1
ATOM 1259 O O . GLN A 1 84 ? -14.688 12.339 -10.502 1.00 26.68 2099 GLN A O 1
ATOM 1273 N N . ALA A 1 85 ? -14.514 13.412 -12.482 1.00 26.00 2100 ALA A N 1
ATOM 1274 C CA . ALA A 1 85 ? -14.084 14.679 -11.875 1.00 26.22 2100 ALA A CA 1
ATOM 1275 C C . ALA A 1 85 ? -15.119 15.205 -10.877 1.00 25.78 2100 ALA A C 1
ATOM 1276 O O . ALA A 1 85 ? -14.767 15.586 -9.756 1.00 26.18 2100 ALA A O 1
ATOM 1283 N N . TRP A 1 86 ? -16.389 15.196 -11.278 1.00 25.98 2101 TRP A N 1
ATOM 1284 C CA . TRP A 1 86 ? -17.468 15.738 -10.437 1.00 27.11 2101 TRP A CA 1
ATOM 1285 C C . TRP A 1 86 ? -17.786 14.939 -9.169 1.00 27.93 2101 TRP A C 1
ATOM 1286 O O . TRP A 1 86 ? -18.230 15.525 -8.186 1.00 28.14 2101 TRP A O 1
ATOM 1307 N N . ASP A 1 87 ? -17.564 13.623 -9.186 1.00 27.75 2102 ASP A N 1
ATOM 1308 C CA . ASP A 1 87 ? -17.653 12.819 -7.961 1.00 30.68 2102 ASP A CA 1
ATOM 1309 C C . ASP A 1 87 ? -16.644 13.284 -6.923 1.00 29.86 2102 ASP A C 1
ATOM 1310 O O . ASP A 1 87 ? -16.992 13.454 -5.758 1.00 33.23 2102 ASP A O 1
ATOM 1319 N N . LEU A 1 88 ? -15.403 13.492 -7.356 1.00 27.99 2103 LEU A N 1
ATOM 1320 C CA . LEU A 1 88 ? -14.349 14.002 -6.487 1.00 28.59 2103 LEU A CA 1
ATOM 1321 C C . LEU A 1 88 ? -14.622 15.435 -6.028 1.00 28.06 2103 LEU A C 1
ATOM 1322 O O . LEU A 1 88 ? -14.517 15.731 -4.834 1.00 27.02 2103 LEU A O 1
ATOM 1338 N N . TYR A 1 89 ? -14.994 16.312 -6.960 1.00 25.77 2104 TYR A N 1
ATOM 1339 C CA . TYR A 1 89 ? -15.322 17.698 -6.608 1.00 26.43 2104 TYR A CA 1
ATOM 1340 C C . TYR A 1 89 ? -16.475 17.776 -5.605 1.00 28.06 2104 TYR A C 1
ATOM 1341 O O . TYR A 1 89 ? -16.432 18.587 -4.675 1.00 29.47 2104 TYR A O 1
ATOM 1359 N N . TYR A 1 90 ? -17.502 16.947 -5.803 1.00 29.21 2105 TYR A N 1
ATOM 1360 C CA . TYR A 1 90 ? -18.671 16.956 -4.927 1.00 31.47 2105 TYR A CA 1
ATOM 1361 C C . TYR A 1 90 ? -18.316 16.450 -3.526 1.00 34.11 2105 TYR A C 1
ATOM 1362 O O . TYR A 1 90 ? -18.800 16.992 -2.532 1.00 30.18 2105 TYR A O 1
ATOM 1380 N N . HIS A 1 91 ? -17.474 15.417 -3.462 1.00 37.10 2106 HIS A N 1
ATOM 1381 C CA . HIS A 1 91 ? -16.963 14.901 -2.187 1.00 37.41 2106 HIS A CA 1
ATOM 1382 C C . HIS A 1 91 ? -16.215 15.986 -1.410 1.00 34.25 2106 HIS A C 1
ATOM 1383 O O . HIS A 1 91 ? -16.421 16.142 -0.206 1.00 34.35 2106 HIS A O 1
ATOM 1397 N N . VAL A 1 92 ? -15.369 16.741 -2.107 1.00 30.13 2107 VAL A N 1
ATOM 1398 C CA . VAL A 1 92 ? -14.672 17.875 -1.499 1.00 31.05 2107 VAL A CA 1
ATOM 1399 C C . VAL A 1 92 ? -15.672 18.955 -1.061 1.00 32.75 2107 VAL A C 1
ATOM 1400 O O . VAL A 1 92 ? -15.564 19.485 0.047 1.00 30.85 2107 VAL A O 1
ATOM 1413 N N . PHE A 1 93 ? -16.638 19.264 -1.926 1.00 29.39 2108 PHE A N 1
ATOM 1414 C CA . PHE A 1 93 ? -17.675 20.257 -1.617 1.00 30.85 2108 PHE A CA 1
ATOM 1415 C C . PHE A 1 93 ? -18.459 19.921 -0.341 1.00 32.24 2108 PHE A C 1
ATOM 1416 O O . PHE A 1 93 ? -18.670 20.791 0.509 1.00 32.14 2108 PHE A O 1
ATOM 1433 N N . ARG A 1 94 ? -18.892 18.667 -0.230 1.00 32.87 2109 ARG A N 1
ATOM 1434 C CA . ARG A 1 94 ? -19.628 18.179 0.938 1.00 39.50 2109 ARG A CA 1
ATOM 1435 C C . ARG A 1 94 ? -18.839 18.334 2.237 1.00 40.20 2109 ARG A C 1
ATOM 1436 O O . ARG A 1 94 ? -19.391 18.751 3.251 1.00 39.82 2109 ARG A O 1
ATOM 1457 N N . ARG A 1 95 ? -17.557 17.985 2.194 1.00 36.92 2110 ARG A N 1
ATOM 1458 C CA . ARG A 1 95 ? -16.692 18.083 3.367 1.00 38.30 2110 ARG A CA 1
ATOM 1459 C C . ARG A 1 95 ? -16.423 19.524 3.797 1.00 37.23 2110 ARG A C 1
ATOM 1460 O O . ARG A 1 95 ? -16.376 19.804 4.993 1.00 40.08 2110 ARG A O 1
ATOM 1481 N N . ILE A 1 96 ? -16.261 20.432 2.837 1.00 38.06 2111 ILE A N 1
ATOM 1482 C CA . ILE A 1 96 ? -16.100 21.864 3.142 1.00 37.07 2111 ILE A CA 1
ATOM 1483 C C . ILE A 1 96 ? -17.370 22.423 3.795 1.00 41.68 2111 ILE A C 1
ATOM 1484 O O . ILE A 1 96 ? -17.283 23.228 4.725 1.00 44.82 2111 ILE A O 1
ATOM 1500 N N . SER A 1 97 ? -18.538 21.995 3.317 1.00 40.70 2112 SER A N 1
ATOM 1501 C CA . SER A 1 97 ? -19.814 22.377 3.941 1.00 50.47 2112 SER A CA 1
ATOM 1502 C C . SER A 1 97 ? -19.949 21.908 5.403 1.00 51.68 2112 SER A C 1
ATOM 1503 O O . SER A 1 97 ? -20.521 22.622 6.225 1.00 60.21 2112 SER A O 1
ATOM 1511 N N . LYS A 1 98 ? -19.414 20.725 5.717 1.00 61.06 2113 LYS A N 1
ATOM 1512 C CA . LYS A 1 98 ? -19.364 20.213 7.097 1.00 65.30 2113 LYS A CA 1
ATOM 1513 C C . LYS A 1 98 ? -18.218 20.851 7.889 1.00 63.14 2113 LYS A C 1
ATOM 1514 O O . LYS A 1 98 ? -18.110 22.073 7.995 1.00 68.43 2113 LYS A O 1
ATOM 1533 N N . LEU B 1 7 ? 28.776 29.911 -5.361 1.00 38.18 2022 LEU B N 1
ATOM 1534 C CA . LEU B 1 7 ? 29.368 29.281 -4.147 1.00 44.54 2022 LEU B CA 1
ATOM 1535 C C . LEU B 1 7 ? 28.302 28.488 -3.381 1.00 48.48 2022 LEU B C 1
ATOM 1536 O O . LEU B 1 7 ? 27.512 29.048 -2.615 1.00 42.24 2022 LEU B O 1
ATOM 1551 N N . TRP B 1 8 ? 28.299 27.177 -3.607 1.00 37.74 2023 TRP B N 1
ATOM 1552 C CA . TRP B 1 8 ? 27.246 26.276 -3.132 1.00 33.12 2023 TRP B CA 1
ATOM 1553 C C . TRP B 1 8 ? 27.028 26.300 -1.618 1.00 32.87 2023 TRP B C 1
ATOM 1554 O O . TRP B 1 8 ? 25.877 26.312 -1.167 1.00 29.15 2023 TRP B O 1
ATOM 1575 N N . HIS B 1 9 ? 28.129 26.328 -0.859 1.00 32.96 2024 HIS B N 1
ATOM 1576 C CA . HIS B 1 9 ? 28.110 26.344 0.610 1.00 35.71 2024 HIS B CA 1
ATOM 1577 C C . HIS B 1 9 ? 27.326 27.551 1.142 1.00 35.90 2024 HIS B C 1
ATOM 1578 O O . HIS B 1 9 ? 26.438 27.400 1.987 1.00 32.81 2024 HIS B O 1
ATOM 1592 N N . GLU B 1 10 ? 27.666 28.741 0.649 1.00 33.40 2025 GLU B N 1
ATOM 1593 C CA . GLU B 1 10 ? 27.010 29.976 1.089 1.00 36.95 2025 GLU B CA 1
ATOM 1594 C C . GLU B 1 10 ? 25.577 30.081 0.583 1.00 35.16 2025 GLU B C 1
ATOM 1595 O O . GLU B 1 10 ? 24.717 30.593 1.295 1.00 34.48 2025 GLU B O 1
ATOM 1607 N N . MET B 1 11 ? 25.323 29.608 -0.640 1.00 30.55 2026 MET B N 1
ATOM 1608 C CA . MET B 1 11 ? 23.976 29.647 -1.210 1.00 29.81 2026 MET B CA 1
ATOM 1609 C C . MET B 1 11 ? 23.005 28.746 -0.448 1.00 26.70 2026 MET B C 1
ATOM 1610 O O . MET B 1 11 ? 21.872 29.142 -0.196 1.00 26.59 2026 MET B O 1
ATOM 1624 N N . TRP B 1 12 ? 23.448 27.544 -0.080 1.00 28.98 2027 TRP B N 1
ATOM 1625 C CA . TRP B 1 12 ? 22.606 26.636 0.701 1.00 25.86 2027 TRP B CA 1
ATOM 1626 C C . TRP B 1 12 ? 22.384 27.148 2.126 1.00 26.34 2027 TRP B C 1
ATOM 1627 O O . TRP B 1 12 ? 21.273 27.045 2.647 1.00 29.20 2027 TRP B O 1
ATOM 1648 N N . HIS B 1 13 ? 23.413 27.723 2.745 1.00 29.42 2028 HIS B N 1
ATOM 1649 C CA . HIS B 1 13 ? 23.269 28.260 4.099 1.00 31.90 2028 HIS B CA 1
ATOM 1650 C C . HIS B 1 13 ? 22.220 29.373 4.161 1.00 29.81 2028 HIS B C 1
ATOM 1651 O O . HIS B 1 13 ? 21.343 29.333 5.017 1.00 29.68 2028 HIS B O 1
ATOM 1665 N N . GLU B 1 14 ? 22.300 30.352 3.262 1.00 31.70 2029 GLU B N 1
ATOM 1666 C CA . GLU B 1 14 ? 21.320 31.449 3.266 1.00 34.20 2029 GLU B CA 1
ATOM 1667 C C . GLU B 1 14 ? 19.929 30.976 2.811 1.00 29.14 2029 GLU B C 1
ATOM 1668 O O . GLU B 1 14 ? 18.919 31.440 3.331 1.00 28.88 2029 GLU B O 1
ATOM 1680 N N . GLY B 1 15 ? 19.885 30.035 1.866 1.00 27.19 2030 GLY B N 1
ATOM 1681 C CA . GLY B 1 15 ? 18.628 29.434 1.435 1.00 25.62 2030 GLY B CA 1
ATOM 1682 C C . GLY B 1 15 ? 17.915 28.645 2.528 1.00 24.68 2030 GLY B C 1
ATOM 1683 O O . GLY B 1 15 ? 16.702 28.782 2.709 1.00 24.57 2030 GLY B O 1
ATOM 1687 N N . LEU B 1 16 ? 18.660 27.814 3.250 1.00 24.91 2031 LEU B N 1
ATOM 1688 C CA . LEU B 1 16 ? 18.083 27.027 4.351 1.00 26.56 2031 LEU B CA 1
ATOM 1689 C C . LEU B 1 16 ? 17.612 27.921 5.495 1.00 25.92 2031 LEU B C 1
ATOM 1690 O O . LEU B 1 16 ? 16.565 27.672 6.091 1.00 25.57 2031 LEU B O 1
ATOM 1706 N N . GLU B 1 17 ? 18.375 28.969 5.783 1.00 27.22 2032 GLU B N 1
ATOM 1707 C CA . GLU B 1 17 ? 17.950 29.986 6.744 1.00 29.75 2032 GLU B CA 1
ATOM 1708 C C . GLU B 1 17 ? 16.581 30.575 6.380 1.00 28.75 2032 GLU B C 1
ATOM 1709 O O . GLU B 1 17 ? 15.658 30.576 7.197 1.00 30.64 2032 GLU B O 1
ATOM 1721 N N . GLU B 1 18 ? 16.459 31.059 5.147 1.00 30.79 2033 GLU B N 1
ATOM 1722 C CA . GLU B 1 18 ? 15.225 31.690 4.666 1.00 30.33 2033 GLU B CA 1
ATOM 1723 C C . GLU B 1 18 ? 14.070 30.682 4.569 1.00 26.94 2033 GLU B C 1
ATOM 1724 O O . GLU B 1 18 ? 12.981 30.928 5.087 1.00 25.32 2033 GLU B O 1
ATOM 1736 N N . ALA B 1 19 ? 14.326 29.544 3.929 1.00 24.70 2034 ALA B N 1
ATOM 1737 C CA . ALA B 1 19 ? 13.303 28.519 3.732 1.00 25.82 2034 ALA B CA 1
ATOM 1738 C C . ALA B 1 19 ? 12.711 28.004 5.046 1.00 22.47 2034 ALA B C 1
ATOM 1739 O O . ALA B 1 19 ? 11.501 27.841 5.153 1.00 22.17 2034 ALA B O 1
ATOM 1746 N N . SER B 1 20 ? 13.555 27.780 6.046 1.00 23.89 2035 SER B N 1
ATOM 1747 C CA . SER B 1 20 ? 13.089 27.287 7.342 1.00 24.68 2035 SER B CA 1
ATOM 1748 C C . SER B 1 20 ? 12.242 28.318 8.089 1.00 26.42 2035 SER B C 1
ATOM 1749 O O . SER B 1 20 ? 11.249 27.963 8.731 1.00 25.36 2035 SER B O 1
ATOM 1757 N N . ARG B 1 21 ? 12.626 29.590 7.994 1.00 25.53 2036 ARG B N 1
ATOM 1758 C CA . ARG B 1 21 ? 11.835 30.670 8.574 1.00 26.55 2036 ARG B CA 1
ATOM 1759 C C . ARG B 1 21 ? 10.444 30.714 7.925 1.00 24.96 2036 ARG B C 1
ATOM 1760 O O . ARG B 1 21 ? 9.426 30.811 8.616 1.00 26.01 2036 ARG B O 1
ATOM 1781 N N . LEU B 1 22 ? 10.406 30.634 6.600 1.00 23.66 2037 LEU B N 1
ATOM 1782 C CA . LEU B 1 22 ? 9.139 30.644 5.870 1.00 24.59 2037 LEU B CA 1
ATOM 1783 C C . LEU B 1 22 ? 8.238 29.457 6.233 1.00 23.76 2037 LEU B C 1
ATOM 1784 O O . LEU B 1 22 ? 7.052 29.644 6.512 1.00 24.20 2037 LEU B O 1
ATOM 1800 N N . TYR B 1 23 ? 8.799 28.249 6.258 1.00 22.56 2038 TYR B N 1
ATOM 1801 C CA . TYR B 1 23 ? 7.978 27.063 6.537 1.00 23.46 2038 TYR B CA 1
ATOM 1802 C C . TYR B 1 23 ? 7.544 26.961 8.001 1.00 23.89 2038 TYR B C 1
ATOM 1803 O O . TYR B 1 23 ? 6.357 26.827 8.298 1.00 25.65 2038 TYR B O 1
ATOM 1821 N N . PHE B 1 24 ? 8.497 27.002 8.916 1.00 23.48 2039 PHE B N 1
ATOM 1822 C CA . PHE B 1 24 ? 8.166 26.834 10.333 1.00 24.63 2039 PHE B CA 1
ATOM 1823 C C . PHE B 1 24 ? 7.515 28.068 10.972 1.00 26.75 2039 PHE B C 1
ATOM 1824 O O . PHE B 1 24 ? 6.693 27.926 11.877 1.00 27.45 2039 PHE B O 1
ATOM 1841 N N . GLY B 1 25 ? 7.855 29.261 10.488 1.00 27.36 2040 GLY B N 1
ATOM 1842 C CA . GLY B 1 25 ? 7.298 30.502 11.029 1.00 32.06 2040 GLY B CA 1
ATOM 1843 C C . GLY B 1 25 ? 5.909 30.806 10.509 1.00 37.82 2040 GLY B C 1
ATOM 1844 O O . GLY B 1 25 ? 4.977 31.015 11.290 1.00 36.53 2040 GLY B O 1
ATOM 1848 N N . GLU B 1 26 ? 5.776 30.823 9.183 1.00 41.35 2041 GLU B N 1
ATOM 1849 C CA . GLU B 1 26 ? 4.542 31.252 8.507 1.00 46.61 2041 GLU B CA 1
ATOM 1850 C C . GLU B 1 26 ? 3.745 30.099 7.891 1.00 40.80 2041 GLU B C 1
ATOM 1851 O O . GLU B 1 26 ? 2.612 30.305 7.457 1.00 55.52 2041 GLU B O 1
ATOM 1863 N N . ARG B 1 27 ? 4.327 28.899 7.857 1.00 36.59 2042 ARG B N 1
ATOM 1864 C CA . ARG B 1 27 ? 3.792 27.776 7.078 1.00 38.37 2042 ARG B CA 1
ATOM 1865 C C . ARG B 1 27 ? 3.595 28.148 5.598 1.00 38.44 2042 ARG B C 1
ATOM 1866 O O . ARG B 1 27 ? 2.606 27.776 4.956 1.00 37.89 2042 ARG B O 1
ATOM 1887 N N . ASN B 1 28 ? 4.570 28.886 5.073 1.00 30.05 2043 ASN B N 1
ATOM 1888 C CA . ASN B 1 28 ? 4.546 29.343 3.702 1.00 30.74 2043 ASN B CA 1
ATOM 1889 C C . ASN B 1 28 ? 5.340 28.343 2.872 1.00 27.51 2043 ASN B C 1
ATOM 1890 O O . ASN B 1 28 ? 6.545 28.505 2.662 1.00 25.94 2043 ASN B O 1
ATOM 1901 N N . VAL B 1 29 ? 4.646 27.306 2.405 1.00 28.62 2044 VAL B N 1
ATOM 1902 C CA . VAL B 1 29 ? 5.257 26.251 1.596 1.00 28.70 2044 VAL B CA 1
ATOM 1903 C C . VAL B 1 29 ? 5.662 26.787 0.213 1.00 26.60 2044 VAL B C 1
ATOM 1904 O O . VAL B 1 29 ? 6.707 26.410 -0.316 1.00 28.32 2044 VAL B O 1
ATOM 1917 N N . LYS B 1 30 ? 4.833 27.648 -0.370 1.00 26.79 2045 LYS B N 1
ATOM 1918 C CA . LYS B 1 30 ? 5.159 28.300 -1.639 1.00 29.13 2045 LYS B CA 1
ATOM 1919 C C . LYS B 1 30 ? 6.506 29.023 -1.552 1.00 29.76 2045 LYS B C 1
ATOM 1920 O O . LYS B 1 30 ? 7.360 28.856 -2.417 1.00 28.35 2045 LYS B O 1
ATOM 1939 N N . GLY B 1 31 ? 6.680 29.814 -0.498 1.00 28.13 2046 GLY B N 1
ATOM 1940 C CA . GLY B 1 31 ? 7.919 30.555 -0.268 1.00 28.16 2046 GLY B CA 1
ATOM 1941 C C . GLY B 1 31 ? 9.103 29.637 -0.049 1.00 26.56 2046 GLY B C 1
ATOM 1942 O O . GLY B 1 31 ? 10.176 29.858 -0.610 1.00 27.88 2046 GLY B O 1
ATOM 1946 N N . MET B 1 32 ? 8.896 28.599 0.761 1.00 25.08 2047 MET B N 1
ATOM 1947 C CA . MET B 1 32 ? 9.906 27.577 0.995 1.00 24.77 2047 MET B CA 1
ATOM 1948 C C . MET B 1 32 ? 10.402 26.978 -0.328 1.00 25.53 2047 MET B C 1
ATOM 1949 O O . MET B 1 32 ? 11.609 26.934 -0.572 1.00 24.01 2047 MET B O 1
ATOM 1963 N N . PHE B 1 33 ? 9.473 26.536 -1.172 1.00 25.39 2048 PHE B N 1
ATOM 1964 C CA . PHE B 1 33 ? 9.830 25.917 -2.455 1.00 29.81 2048 PHE B CA 1
ATOM 1965 C C . PHE B 1 33 ? 10.513 26.875 -3.428 1.00 28.39 2048 PHE B C 1
ATOM 1966 O O . PHE B 1 33 ? 11.435 26.467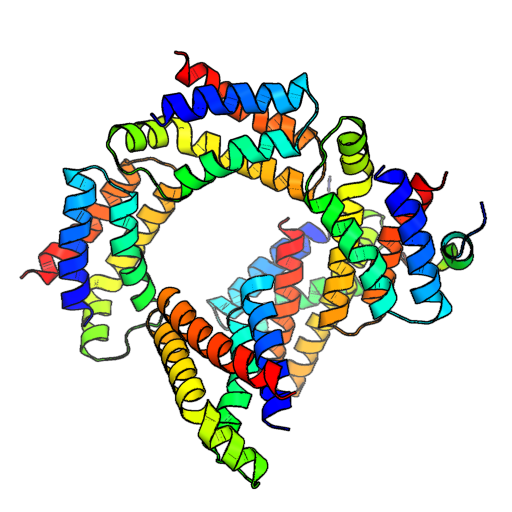 -4.138 1.00 25.44 2048 PHE B O 1
ATOM 1983 N N . GLU B 1 34 ? 10.078 28.135 -3.452 1.00 28.02 2049 GLU B N 1
ATOM 1984 C CA . GLU B 1 34 ? 10.732 29.154 -4.278 1.00 30.75 2049 GLU B CA 1
ATOM 1985 C C . GLU B 1 34 ? 12.219 29.340 -3.949 1.00 27.34 2049 GLU B C 1
ATOM 1986 O O . GLU B 1 34 ? 13.023 29.569 -4.843 1.00 27.66 2049 GLU B O 1
ATOM 1998 N N . VAL B 1 35 ? 12.575 29.236 -2.673 1.00 26.91 2050 VAL B N 1
ATOM 1999 C CA . VAL B 1 35 ? 13.967 29.347 -2.243 1.00 27.23 2050 VAL B CA 1
ATOM 2000 C C . VAL B 1 35 ? 14.753 28.077 -2.576 1.00 27.22 2050 VAL B C 1
ATOM 2001 O O . VAL B 1 35 ? 15.857 28.144 -3.116 1.00 26.81 2050 VAL B O 1
ATOM 2014 N N . LEU B 1 36 ? 14.194 26.921 -2.243 1.00 26.54 2051 LEU B N 1
ATOM 2015 C CA . LEU B 1 36 ? 14.936 25.661 -2.364 1.00 29.21 2051 LEU B CA 1
ATOM 2016 C C . LEU B 1 36 ? 15.057 25.130 -3.794 1.00 28.74 2051 LEU B C 1
ATOM 2017 O O . LEU B 1 36 ? 16.079 24.534 -4.130 1.00 28.93 2051 LEU B O 1
ATOM 2033 N N . GLU B 1 37 ? 14.033 25.339 -4.623 1.00 29.52 2052 GLU B N 1
ATOM 2034 C CA . GLU B 1 37 ? 14.013 24.764 -5.978 1.00 34.77 2052 GLU B CA 1
ATOM 2035 C C . GLU B 1 37 ? 15.224 25.132 -6.851 1.00 31.24 2052 GLU B C 1
ATOM 2036 O O . GLU B 1 37 ? 15.822 24.240 -7.452 1.00 30.37 2052 GLU B O 1
ATOM 2048 N N . PRO B 1 38 ? 15.598 26.428 -6.914 1.00 30.49 2053 PRO B N 1
ATOM 2049 C CA . PRO B 1 38 ? 16.812 26.792 -7.655 1.00 30.91 2053 PRO B CA 1
ATOM 2050 C C . PRO B 1 38 ? 18.095 26.176 -7.094 1.00 27.30 2053 PRO B C 1
ATOM 2051 O O . PRO B 1 38 ? 19.013 25.889 -7.855 1.00 27.70 2053 PRO B O 1
ATOM 2062 N N . LEU B 1 39 ? 18.152 25.988 -5.776 1.00 25.75 2054 LEU B N 1
ATOM 2063 C CA . LEU B 1 39 ? 19.326 25.418 -5.124 1.00 26.30 2054 LEU B CA 1
ATOM 2064 C C . LEU B 1 39 ? 19.497 23.929 -5.449 1.00 26.38 2054 LEU B C 1
ATOM 2065 O O . LEU B 1 39 ? 20.624 23.477 -5.620 1.00 27.38 2054 LEU B O 1
ATOM 2081 N N . HIS B 1 40 ? 18.400 23.175 -5.535 1.00 25.69 2055 HIS B N 1
ATOM 2082 C CA . HIS B 1 40 ? 18.459 21.797 -6.066 1.00 26.44 2055 HIS B CA 1
ATOM 2083 C C . HIS B 1 40 ? 18.782 21.782 -7.561 1.00 27.73 2055 HIS B C 1
ATOM 2084 O O . HIS B 1 40 ? 19.598 20.970 -8.010 1.00 27.05 2055 HIS B O 1
ATOM 2098 N N . ALA B 1 41 ? 18.145 22.683 -8.316 1.00 26.06 2056 ALA B N 1
ATOM 2099 C CA . ALA B 1 41 ? 18.341 22.771 -9.768 1.00 29.27 2056 ALA B CA 1
ATOM 2100 C C . ALA B 1 41 ? 19.808 22.983 -10.161 1.00 29.31 2056 ALA B C 1
ATOM 2101 O O . ALA B 1 41 ? 20.287 22.345 -11.099 1.00 30.18 2056 ALA B O 1
ATOM 2108 N N . MET B 1 42 ? 20.522 23.840 -9.426 1.00 28.85 2057 MET B N 1
ATOM 2109 C CA . MET B 1 42 ? 21.931 24.144 -9.741 1.00 31.55 2057 MET B CA 1
ATOM 2110 C C . MET B 1 42 ? 22.883 22.964 -9.527 1.00 33.05 2057 MET B C 1
ATOM 2111 O O . MET B 1 42 ? 23.982 22.960 -10.071 1.00 39.26 2057 MET B O 1
ATOM 2125 N N . MET B 1 43 ? 22.450 21.980 -8.744 1.00 31.09 2058 MET B N 1
ATOM 2126 C CA . MET B 1 43 ? 23.237 20.788 -8.445 1.00 37.76 2058 MET B CA 1
ATOM 2127 C C . MET B 1 43 ? 23.055 19.689 -9.490 1.00 33.27 2058 MET B C 1
ATOM 2128 O O . MET B 1 43 ? 23.887 18.788 -9.568 1.00 31.70 2058 MET B O 1
ATOM 2142 N N . GLU B 1 44 ? 21.979 19.754 -10.276 1.00 36.78 2059 GLU B N 1
ATOM 2143 C CA . GLU B 1 44 ? 21.672 18.722 -11.289 1.00 40.53 2059 GLU B CA 1
ATOM 2144 C C . GLU B 1 44 ? 22.773 18.503 -12.337 1.00 39.09 2059 GLU B C 1
ATOM 2145 O O . GLU B 1 44 ? 22.957 17.380 -12.814 1.00 38.85 2059 GLU B O 1
ATOM 2157 N N . ARG B 1 45 ? 23.497 19.565 -12.690 1.00 37.11 2060 ARG B N 1
ATOM 2158 C CA . ARG B 1 45 ? 24.652 19.450 -13.602 1.00 40.97 2060 ARG B CA 1
ATOM 2159 C C . ARG B 1 45 ? 25.825 18.620 -13.050 1.00 39.22 2060 ARG B C 1
ATOM 2160 O O . ARG B 1 45 ? 26.637 18.114 -13.825 1.00 44.30 2060 ARG B O 1
ATOM 2181 N N . GLY B 1 46 ? 25.918 18.507 -11.724 1.00 36.86 2061 GLY B N 1
ATOM 2182 C CA . GLY B 1 46 ? 27.014 17.804 -11.057 1.00 34.93 2061 GLY B CA 1
ATOM 2183 C C . GLY B 1 46 ? 28.081 18.804 -10.639 1.00 35.47 2061 GLY B C 1
ATOM 2184 O O . GLY B 1 46 ? 28.139 19.908 -11.191 1.00 33.27 2061 GLY B O 1
ATOM 2188 N N . PRO B 1 47 ? 28.937 18.433 -9.665 1.00 35.79 2062 PRO B N 1
ATOM 2189 C CA . PRO B 1 47 ? 29.984 19.357 -9.215 1.00 34.86 2062 PRO B CA 1
ATOM 2190 C C . PRO B 1 47 ? 31.044 19.591 -10.293 1.00 34.94 2062 PRO B C 1
ATOM 2191 O O . PRO B 1 47 ? 31.440 18.646 -10.982 1.00 35.64 2062 PRO B O 1
ATOM 2202 N N . GLN B 1 48 ? 31.457 20.849 -10.452 1.00 34.78 2063 GLN B N 1
ATOM 2203 C CA . GLN B 1 48 ? 32.458 21.247 -11.456 1.00 42.59 2063 GLN B CA 1
ATOM 2204 C C . GLN B 1 48 ? 33.602 22.112 -10.897 1.00 38.91 2063 GLN B C 1
ATOM 2205 O O . GLN B 1 48 ? 34.291 22.818 -11.645 1.00 37.89 2063 GLN B O 1
ATOM 2219 N N . THR B 1 49 ? 33.795 22.050 -9.584 1.00 33.55 2064 THR B N 1
ATOM 2220 C CA . THR B 1 49 ? 34.982 22.585 -8.926 1.00 32.17 2064 THR B CA 1
ATOM 2221 C C . THR B 1 49 ? 35.276 21.656 -7.756 1.00 29.78 2064 THR B C 1
ATOM 2222 O O . THR B 1 49 ? 34.443 20.831 -7.393 1.00 27.66 2064 THR B O 1
ATOM 2233 N N . LEU B 1 50 ? 36.458 21.812 -7.172 1.00 29.64 2065 LEU B N 1
ATOM 2234 C CA . LEU B 1 50 ? 36.850 21.045 -5.992 1.00 30.34 2065 LEU B CA 1
ATOM 2235 C C . LEU B 1 50 ? 35.919 21.300 -4.798 1.00 29.47 2065 LEU B C 1
ATOM 2236 O O . LEU B 1 50 ? 35.504 20.351 -4.131 1.00 28.78 2065 LEU B O 1
ATOM 2252 N N . LYS B 1 51 ? 35.577 22.565 -4.549 1.00 29.41 2066 LYS B N 1
ATOM 2253 C CA . LYS B 1 51 ? 34.648 22.915 -3.464 1.00 29.95 2066 LYS B CA 1
ATOM 2254 C C . LYS B 1 51 ? 33.255 22.329 -3.675 1.00 28.30 2066 LYS B C 1
ATOM 2255 O O . LYS B 1 51 ? 32.641 21.858 -2.725 1.00 27.09 2066 LYS B O 1
ATOM 2274 N N . GLU B 1 52 ? 32.757 22.371 -4.912 1.00 27.18 2067 GLU B N 1
ATOM 2275 C CA . GLU B 1 52 ? 31.472 21.753 -5.241 1.00 27.68 2067 GLU B CA 1
ATOM 2276 C C . GLU B 1 52 ? 31.522 20.237 -5.068 1.00 27.36 2067 GLU B C 1
ATOM 2277 O O . GLU B 1 52 ? 30.544 19.632 -4.629 1.00 25.99 2067 GLU B O 1
ATOM 2289 N N . THR B 1 53 ? 32.658 19.628 -5.406 1.00 28.95 2068 THR B N 1
ATOM 2290 C CA . THR B 1 53 ? 32.832 18.179 -5.241 1.00 30.47 2068 THR B CA 1
ATOM 2291 C C . THR B 1 53 ? 32.802 17.781 -3.770 1.00 31.66 2068 THR B C 1
ATOM 2292 O O . THR B 1 53 ? 32.156 16.796 -3.409 1.00 30.07 2068 THR B O 1
ATOM 2303 N N . SER B 1 54 ? 33.499 18.549 -2.933 1.00 32.92 2069 SER B N 1
ATOM 2304 C CA . SER B 1 54 ? 33.515 18.310 -1.488 1.00 33.22 2069 SER B CA 1
ATOM 2305 C C . SER B 1 54 ? 32.117 18.482 -0.905 1.00 32.48 2069 SER B C 1
ATOM 2306 O O . SER B 1 54 ? 31.671 17.662 -0.104 1.00 31.51 2069 SER B O 1
ATOM 2314 N N . PHE B 1 55 ? 31.430 19.538 -1.335 1.00 28.14 2070 PHE B N 1
ATOM 2315 C CA . PHE B 1 55 ? 30.050 19.780 -0.936 1.00 27.80 2070 PHE B CA 1
ATOM 2316 C C . PHE B 1 55 ? 29.138 18.619 -1.324 1.00 27.40 2070 PHE B C 1
ATOM 2317 O O . PHE B 1 55 ? 28.357 18.141 -0.506 1.00 27.71 2070 PHE B O 1
ATOM 2334 N N . ASN B 1 56 ? 29.248 18.176 -2.571 1.00 28.08 2071 ASN B N 1
ATOM 2335 C CA . ASN B 1 56 ? 28.390 17.115 -3.093 1.00 30.37 2071 ASN B CA 1
ATOM 2336 C C . ASN B 1 56 ? 28.632 15.770 -2.399 1.00 33.70 2071 ASN B C 1
ATOM 2337 O O . ASN B 1 56 ? 27.683 15.024 -2.131 1.00 31.62 2071 ASN B O 1
ATOM 2348 N N . GLN B 1 57 ? 29.895 15.467 -2.114 1.00 33.70 2072 GLN B N 1
ATOM 2349 C CA . GLN B 1 57 ? 30.254 14.245 -1.391 1.00 38.17 2072 GLN B CA 1
ATOM 2350 C C . GLN B 1 57 ? 29.677 14.234 0.027 1.00 36.21 2072 GLN B C 1
ATOM 2351 O O . GLN B 1 57 ? 29.215 13.201 0.493 1.00 35.19 2072 GLN B O 1
ATOM 2365 N N . ALA B 1 58 ? 29.704 15.383 0.699 1.00 31.35 2073 ALA B N 1
ATOM 2366 C CA . ALA B 1 58 ? 29.201 15.492 2.066 1.00 33.56 2073 ALA B CA 1
ATOM 2367 C C . ALA B 1 58 ? 27.672 15.500 2.135 1.00 35.45 2073 ALA B C 1
ATOM 2368 O O . ALA B 1 58 ? 27.085 14.780 2.947 1.00 31.16 2073 ALA B O 1
ATOM 2375 N N . TYR B 1 59 ? 27.042 16.321 1.292 1.00 30.11 2074 TYR B N 1
ATOM 2376 C CA . TYR B 1 59 ? 25.622 16.667 1.438 1.00 28.45 2074 TYR B CA 1
ATOM 2377 C C . TYR B 1 59 ? 24.706 16.246 0.295 1.00 28.44 2074 TYR B C 1
ATOM 2378 O O . TYR B 1 59 ? 23.484 16.378 0.415 1.00 30.39 2074 TYR B O 1
ATOM 2396 N N . GLY B 1 60 ? 25.270 15.753 -0.805 1.00 28.58 2075 GLY B N 1
ATOM 2397 C CA . GLY B 1 60 ? 24.512 15.552 -2.041 1.00 30.60 2075 GLY B CA 1
ATOM 2398 C C . GLY B 1 60 ? 23.362 14.565 -1.947 1.00 34.08 2075 GLY B C 1
ATOM 2399 O O . GLY B 1 60 ? 22.256 14.851 -2.412 1.00 33.81 2075 GLY B O 1
ATOM 2403 N N . ARG B 1 61 ? 23.629 13.403 -1.352 1.00 33.18 2076 ARG B N 1
ATOM 2404 C CA . ARG B 1 61 ? 22.614 12.362 -1.187 1.00 38.48 2076 ARG B CA 1
ATOM 2405 C C . ARG B 1 61 ? 21.483 12.802 -0.250 1.00 34.97 2076 ARG B C 1
ATOM 2406 O O . ARG B 1 61 ? 20.310 12.556 -0.536 1.00 33.68 2076 ARG B O 1
ATOM 2427 N N . ASP B 1 62 ? 21.845 13.431 0.867 1.00 31.11 2077 ASP B N 1
ATOM 2428 C CA . ASP B 1 62 ? 20.863 13.950 1.820 1.00 31.59 2077 ASP B CA 1
ATOM 2429 C C . ASP B 1 62 ? 19.966 15.007 1.181 1.00 29.77 2077 ASP B C 1
ATOM 2430 O O . ASP B 1 62 ? 18.753 15.007 1.411 1.00 27.82 2077 ASP B O 1
ATOM 2439 N N . LEU B 1 63 ? 20.556 15.901 0.386 1.00 26.94 2078 LEU B N 1
ATOM 2440 C CA . LEU B 1 63 ? 19.775 16.957 -0.268 1.00 29.27 2078 LEU B CA 1
ATOM 2441 C C . LEU B 1 63 ? 18.843 16.408 -1.348 1.00 30.39 2078 LEU B C 1
ATOM 2442 O O . LEU B 1 63 ? 17.708 16.868 -1.460 1.00 26.93 2078 LEU B O 1
ATOM 2458 N N . MET B 1 64 ? 19.287 15.417 -2.122 1.00 33.70 2079 MET B N 1
ATOM 2459 C CA . MET B 1 64 ? 18.402 14.858 -3.144 1.00 37.58 2079 MET B CA 1
ATOM 2460 C C . MET B 1 64 ? 17.253 14.058 -2.518 1.00 35.01 2079 MET B C 1
ATOM 2461 O O . MET B 1 64 ? 16.142 14.111 -3.031 1.00 33.66 2079 MET B O 1
ATOM 2475 N N . GLU B 1 65 ? 17.510 13.358 -1.405 1.00 35.65 2080 GLU B N 1
ATOM 2476 C CA . GLU B 1 65 ? 16.434 12.693 -0.641 1.00 36.46 2080 GLU B CA 1
ATOM 2477 C C . GLU B 1 65 ? 15.451 13.715 -0.054 1.00 31.03 2080 GLU B C 1
ATOM 2478 O O . GLU B 1 65 ? 14.248 13.489 -0.070 1.00 32.89 2080 GLU B O 1
ATOM 2490 N N . ALA B 1 66 ? 15.963 14.830 0.458 1.00 29.42 2081 ALA B N 1
ATOM 2491 C CA . ALA B 1 66 ? 15.088 15.911 0.931 1.00 29.84 2081 ALA B CA 1
ATOM 2492 C C . ALA B 1 66 ? 14.160 16.389 -0.186 1.00 28.89 2081 ALA B C 1
ATOM 2493 O O . ALA B 1 66 ? 12.959 16.587 0.046 1.00 29.20 2081 ALA B O 1
ATOM 2500 N N . GLN B 1 67 ? 14.710 16.558 -1.391 1.00 29.77 2082 GLN B N 1
ATOM 2501 C CA . GLN B 1 67 ? 13.907 16.951 -2.556 1.00 30.73 2082 GLN B CA 1
ATOM 2502 C C . GLN B 1 67 ? 12.839 15.909 -2.890 1.00 29.78 2082 GLN B C 1
ATOM 2503 O O . GLN B 1 67 ? 11.721 16.273 -3.256 1.00 28.92 2082 GLN B O 1
ATOM 2517 N N . GLU B 1 68 ? 13.191 14.628 -2.780 1.00 31.39 2083 GLU B N 1
ATOM 2518 C CA . GLU B 1 68 ? 12.227 13.554 -3.014 1.00 36.83 2083 GLU B CA 1
ATOM 2519 C C . GLU B 1 68 ? 11.049 13.634 -2.048 1.00 33.46 2083 GLU B C 1
ATOM 2520 O O . GLU B 1 68 ? 9.901 13.508 -2.471 1.00 34.49 2083 GLU B O 1
ATOM 2532 N N . TRP B 1 69 ? 11.335 13.872 -0.769 1.00 32.05 2084 TRP B N 1
ATOM 2533 C CA . TRP B 1 69 ? 10.281 14.098 0.226 1.00 31.18 2084 TRP B CA 1
ATOM 2534 C C . TRP B 1 69 ? 9.396 15.310 -0.120 1.00 31.10 2084 TRP B C 1
ATOM 2535 O O . TRP B 1 69 ? 8.174 15.246 0.048 1.00 29.92 2084 TRP B O 1
ATOM 2556 N N . CYS B 1 70 ? 9.999 16.396 -0.611 1.00 29.06 2085 CYS B N 1
ATOM 2557 C CA . CYS B 1 70 ? 9.221 17.550 -1.100 1.00 31.48 2085 CYS B CA 1
ATOM 2558 C C . CYS B 1 70 ? 8.356 17.205 -2.316 1.00 31.66 2085 CYS B C 1
ATOM 2559 O O . CYS B 1 70 ? 7.215 17.650 -2.414 1.00 30.81 2085 CYS B O 1
ATOM 2567 N N . ARG B 1 71 ? 8.909 16.416 -3.234 1.00 32.69 2086 ARG B N 1
ATOM 2568 C CA . ARG B 1 71 ? 8.147 15.887 -4.372 1.00 39.09 2086 ARG B CA 1
ATOM 2569 C C . ARG B 1 71 ? 6.951 15.025 -3.938 1.00 36.35 2086 ARG B C 1
ATOM 2570 O O . ARG B 1 71 ? 5.879 15.100 -4.544 1.00 36.97 2086 ARG B O 1
ATOM 2591 N N . LYS B 1 72 ? 7.143 14.209 -2.901 1.00 35.42 2087 LYS B N 1
ATOM 2592 C CA . LYS B 1 72 ? 6.043 13.441 -2.316 1.00 37.21 2087 LYS B CA 1
ATOM 2593 C C . LYS B 1 72 ? 4.950 14.366 -1.780 1.00 36.12 2087 LYS B C 1
ATOM 2594 O O . LYS B 1 72 ? 3.756 14.110 -1.990 1.00 37.23 2087 LYS B O 1
ATOM 2613 N N . TYR B 1 73 ? 5.362 15.448 -1.118 1.00 31.80 2088 TYR B N 1
ATOM 2614 C CA . TYR B 1 73 ? 4.415 16.434 -0.590 1.00 30.72 2088 TYR B CA 1
ATOM 2615 C C . TYR B 1 73 ? 3.557 17.067 -1.683 1.00 30.21 2088 TYR B C 1
ATOM 2616 O O . TYR B 1 73 ? 2.358 17.277 -1.480 1.00 30.96 2088 TYR B O 1
ATOM 2634 N N . MET B 1 74 ? 4.160 17.356 -2.834 1.00 32.20 2089 MET B N 1
ATOM 2635 C CA . MET B 1 74 ? 3.433 17.947 -3.964 1.00 35.32 2089 MET B CA 1
ATOM 2636 C C . MET B 1 74 ? 2.286 17.056 -4.455 1.00 38.10 2089 MET B C 1
ATOM 2637 O O . MET B 1 74 ? 1.299 17.571 -4.965 1.00 39.64 2089 MET B O 1
ATOM 2651 N N . LYS B 1 75 ? 2.413 15.735 -4.296 1.00 41.01 2090 LYS B N 1
ATOM 2652 C CA . LYS B 1 75 ? 1.332 14.792 -4.627 1.00 45.69 2090 LYS B CA 1
ATOM 2653 C C . LYS B 1 75 ? 0.389 14.533 -3.445 1.00 42.13 2090 LYS B C 1
ATOM 2654 O O . LYS B 1 75 ? -0.823 14.455 -3.633 1.00 43.75 2090 LYS B O 1
ATOM 2673 N N . SER B 1 76 ? 0.946 14.400 -2.240 1.00 40.31 2091 SER B N 1
ATOM 2674 C CA . SER B 1 76 ? 0.177 13.969 -1.062 1.00 40.59 2091 SER B CA 1
ATOM 2675 C C . SER B 1 76 ? -0.542 15.108 -0.342 1.00 39.74 2091 SER B C 1
ATOM 2676 O O . SER B 1 76 ? -1.655 14.931 0.145 1.00 42.57 2091 SER B O 1
ATOM 2684 N N . GLY B 1 77 ? 0.111 16.264 -0.261 1.00 35.44 2092 GLY B N 1
ATOM 2685 C CA . GLY B 1 77 ? -0.335 17.351 0.603 1.00 35.65 2092 GLY B CA 1
ATOM 2686 C C . GLY B 1 77 ? -0.112 17.120 2.096 1.00 36.05 2092 GLY B C 1
ATOM 2687 O O . GLY B 1 77 ? -0.580 17.916 2.902 1.00 33.14 2092 GLY B O 1
ATOM 2691 N N . ASN B 1 78 ? 0.609 16.056 2.474 1.00 37.01 2093 ASN B N 1
ATOM 2692 C CA . ASN B 1 78 ? 0.772 15.685 3.883 1.00 35.91 2093 ASN B CA 1
ATOM 2693 C C . ASN B 1 78 ? 2.046 16.307 4.444 1.00 34.72 2093 ASN B C 1
ATOM 2694 O O . ASN B 1 78 ? 3.145 15.997 3.980 1.00 31.98 2093 ASN B O 1
ATOM 2705 N N . VAL B 1 79 ? 1.893 17.166 5.454 1.00 32.52 2094 VAL B N 1
ATOM 2706 C CA . VAL B 1 79 ? 3.038 17.846 6.081 1.00 33.32 2094 VAL B CA 1
ATOM 2707 C C . VAL B 1 79 ? 4.066 16.899 6.700 1.00 30.83 2094 VAL B C 1
ATOM 2708 O O . VAL B 1 79 ? 5.229 17.266 6.820 1.00 29.79 2094 VAL B O 1
ATOM 2721 N N . LYS B 1 80 ? 3.646 15.688 7.075 1.00 33.91 2095 LYS B N 1
ATOM 2722 C CA . LYS B 1 80 ? 4.585 14.647 7.519 1.00 36.65 2095 LYS B CA 1
ATOM 2723 C C . LYS B 1 80 ? 5.713 14.378 6.504 1.00 33.37 2095 LYS B C 1
ATOM 2724 O O . LYS B 1 80 ? 6.845 14.124 6.903 1.00 33.47 2095 LYS B O 1
ATOM 2743 N N . ASP B 1 81 ? 5.406 14.458 5.207 1.00 32.90 2096 ASP B N 1
ATOM 2744 C CA . ASP B 1 81 ? 6.433 14.374 4.156 1.00 32.64 2096 ASP B CA 1
ATOM 2745 C C . ASP B 1 81 ? 7.453 15.516 4.254 1.00 31.20 2096 ASP B C 1
ATOM 2746 O O . ASP B 1 81 ? 8.651 15.293 4.112 1.00 29.61 2096 ASP B O 1
ATOM 2755 N N . LEU B 1 82 ? 6.971 16.728 4.507 1.00 31.37 2097 LEU B N 1
ATOM 2756 C CA . LEU B 1 82 ? 7.849 17.887 4.736 1.00 29.77 2097 LEU B CA 1
ATOM 2757 C C . LEU B 1 8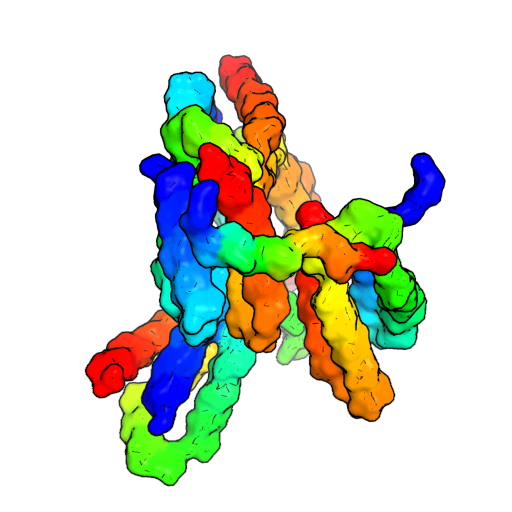2 ? 8.660 17.803 6.038 1.00 28.33 2097 LEU B C 1
ATOM 2758 O O . LEU B 1 82 ? 9.770 18.327 6.100 1.00 29.01 2097 LEU B O 1
ATOM 2774 N N . THR B 1 83 ? 8.111 17.160 7.068 1.00 30.83 2098 THR B N 1
ATOM 2775 C CA . THR B 1 83 ? 8.873 16.879 8.294 1.00 34.30 2098 THR B CA 1
ATOM 2776 C C . THR B 1 83 ? 10.119 16.041 7.993 1.00 30.43 2098 THR B C 1
ATOM 2777 O O . THR B 1 83 ? 11.194 16.324 8.523 1.00 29.84 2098 THR B O 1
ATOM 2788 N N . GLN B 1 84 ? 9.969 15.033 7.140 1.00 30.78 2099 GLN B N 1
ATOM 2789 C CA . GLN B 1 84 ? 11.098 14.205 6.710 1.00 32.75 2099 GLN B CA 1
ATOM 2790 C C . GLN B 1 84 ? 12.101 15.010 5.889 1.00 28.98 2099 GLN B C 1
ATOM 2791 O O . GLN B 1 84 ? 13.307 14.887 6.097 1.00 29.98 2099 GLN B O 1
ATOM 2805 N N . ALA B 1 85 ? 11.604 15.841 4.974 1.00 26.87 2100 ALA B N 1
ATOM 2806 C CA . ALA B 1 85 ? 12.473 16.742 4.213 1.00 25.72 2100 ALA B CA 1
ATOM 2807 C C . ALA B 1 85 ? 13.320 17.594 5.147 1.00 25.90 2100 ALA B C 1
ATOM 2808 O O . ALA B 1 85 ? 14.540 17.663 4.990 1.00 25.74 2100 ALA B O 1
ATOM 2815 N N . TRP B 1 86 ? 12.677 18.229 6.125 1.00 25.16 2101 TRP B N 1
ATOM 2816 C CA . TRP B 1 86 ? 13.394 19.142 7.018 1.00 27.97 2101 TRP B CA 1
ATOM 2817 C C . TRP B 1 86 ? 14.362 18.471 7.999 1.00 27.43 2101 TRP B C 1
ATOM 2818 O O . TRP B 1 86 ? 15.337 19.094 8.414 1.00 28.78 2101 TRP B O 1
ATOM 2839 N N . ASP B 1 87 ? 14.111 17.214 8.354 1.00 29.13 2102 ASP B N 1
ATOM 2840 C CA . ASP B 1 87 ? 15.096 16.429 9.114 1.00 33.94 2102 ASP B CA 1
ATOM 2841 C C . ASP B 1 87 ? 16.429 16.350 8.356 1.00 31.30 2102 ASP B C 1
ATOM 2842 O O . ASP B 1 87 ? 17.494 16.540 8.946 1.00 30.72 2102 ASP B O 1
ATOM 2851 N N . LEU B 1 88 ? 16.346 16.078 7.054 1.00 28.89 2103 LEU B N 1
ATOM 2852 C CA . LEU B 1 88 ? 17.516 16.048 6.176 1.00 27.77 2103 LEU B CA 1
ATOM 2853 C C . LEU B 1 88 ? 18.102 17.450 5.928 1.00 25.54 2103 LEU B C 1
ATOM 2854 O O . LEU B 1 88 ? 19.311 17.647 6.047 1.00 24.52 2103 LEU B O 1
ATOM 2870 N N . TYR B 1 89 ? 17.252 18.423 5.613 1.00 24.13 2104 TYR B N 1
ATOM 2871 C CA . TYR B 1 89 ? 17.724 19.805 5.430 1.00 24.42 2104 TYR B CA 1
ATOM 2872 C C . TYR B 1 89 ? 18.469 20.359 6.649 1.00 24.17 2104 TYR B C 1
ATOM 2873 O O . TYR B 1 89 ? 19.545 20.923 6.489 1.00 26.09 2104 TYR B O 1
ATOM 2891 N N . TYR B 1 90 ? 17.912 20.197 7.852 1.00 25.32 2105 TYR B N 1
ATOM 2892 C CA . TYR B 1 90 ? 18.569 20.708 9.075 1.00 26.05 2105 TYR B CA 1
ATOM 2893 C C . TYR B 1 90 ? 19.885 19.999 9.408 1.00 27.86 2105 TYR B C 1
ATOM 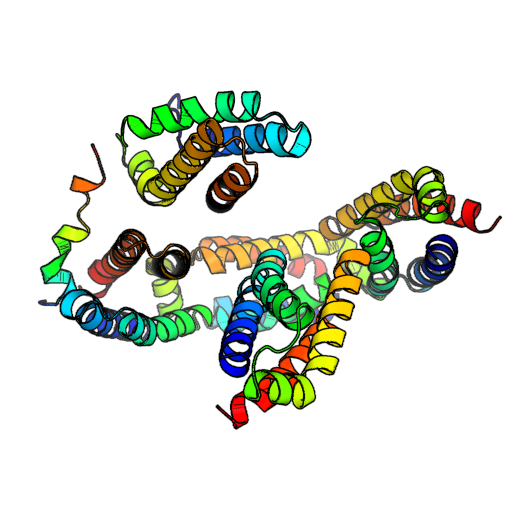2894 O O . TYR B 1 90 ? 20.803 20.620 9.929 1.00 27.27 2105 TYR B O 1
ATOM 2912 N N . HIS B 1 91 ? 19.967 18.705 9.114 1.00 27.91 2106 HIS B N 1
ATOM 2913 C CA . HIS B 1 91 ? 21.217 17.968 9.242 1.00 32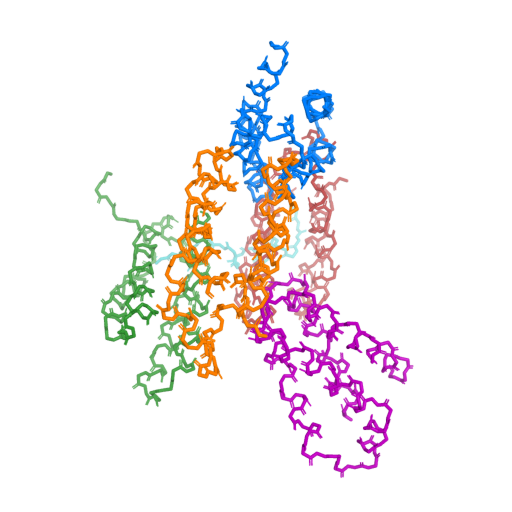.20 2106 HIS B CA 1
ATOM 2914 C C . HIS B 1 91 ? 22.323 18.606 8.392 1.00 29.63 2106 HIS B C 1
ATOM 2915 O O . HIS B 1 91 ? 23.430 18.833 8.879 1.00 30.95 2106 HIS B O 1
ATOM 2929 N N . VAL B 1 92 ? 22.003 18.918 7.138 1.00 28.84 2107 VAL B N 1
ATOM 2930 C CA . VAL B 1 92 ? 22.924 19.614 6.248 1.00 28.53 2107 VAL B CA 1
ATOM 2931 C C . VAL B 1 92 ? 23.188 21.041 6.759 1.00 29.04 2107 VAL B C 1
ATOM 2932 O O . VAL B 1 92 ? 24.341 21.481 6.811 1.00 31.02 2107 VAL B O 1
ATOM 2945 N N . PHE B 1 93 ? 22.118 21.738 7.140 1.00 27.25 2108 PHE B N 1
ATOM 2946 C CA . PHE B 1 93 ? 22.184 23.113 7.679 1.00 27.29 2108 PHE B CA 1
ATOM 2947 C C . PHE B 1 93 ? 23.141 23.172 8.883 1.00 29.98 2108 PHE B C 1
ATOM 2948 O O . PHE B 1 93 ? 24.006 24.049 8.943 1.00 28.60 2108 PHE B O 1
ATOM 2965 N N . ARG B 1 94 ? 23.012 22.216 9.806 1.00 29.27 2109 ARG B N 1
ATOM 2966 C CA . ARG B 1 94 ? 23.869 22.163 11.002 1.00 33.71 2109 ARG B CA 1
ATOM 2967 C C . ARG B 1 94 ? 25.350 21.980 10.659 1.00 35.04 2109 ARG B C 1
ATOM 2968 O O . ARG B 1 94 ? 26.205 22.663 11.223 1.00 36.39 2109 ARG B O 1
ATOM 2989 N N . ARG B 1 95 ? 25.638 21.074 9.728 1.00 34.46 2110 ARG B N 1
ATOM 2990 C CA . ARG B 1 95 ? 27.011 20.815 9.293 1.00 35.27 2110 ARG B CA 1
ATOM 2991 C C . ARG B 1 95 ? 27.630 22.003 8.542 1.00 34.76 2110 ARG B C 1
ATOM 2992 O O . ARG B 1 95 ? 28.789 22.339 8.781 1.00 37.87 2110 ARG B O 1
ATOM 3013 N N . ILE B 1 96 ? 26.858 22.650 7.669 1.00 33.26 2111 ILE B N 1
ATOM 3014 C CA . ILE B 1 96 ? 27.331 23.848 6.953 1.00 35.74 2111 ILE B CA 1
ATOM 3015 C C . ILE B 1 96 ? 27.620 25.025 7.902 1.00 41.04 2111 ILE B C 1
ATOM 3016 O O . ILE B 1 96 ? 28.570 25.773 7.675 1.00 45.58 2111 ILE B O 1
ATOM 3032 N N . SER B 1 97 ? 26.814 25.184 8.954 1.00 41.10 2112 SER B N 1
ATOM 3033 C CA . SER B 1 97 ? 26.980 26.298 9.905 1.00 46.20 2112 SER B CA 1
ATOM 3034 C C . SER B 1 97 ? 28.305 26.256 10.666 1.00 46.93 2112 SER B C 1
ATOM 3035 O O . SER B 1 97 ? 28.961 27.284 10.822 1.00 52.65 2112 SER B O 1
ATOM 3043 N N . LYS B 1 98 ? 28.675 25.066 11.137 1.00 58.27 2113 LYS B N 1
ATOM 3044 C CA . LYS B 1 98 ? 29.958 24.834 11.820 1.00 70.51 2113 LYS B CA 1
ATOM 3045 C C . LYS B 1 98 ? 31.095 24.537 10.835 1.00 67.90 2113 LYS B C 1
ATOM 3046 O O . LYS B 1 98 ? 31.221 25.178 9.788 1.00 70.51 2113 LYS B O 1
ATOM 3065 N N . ARG C 1 3 ? -8.681 -14.187 -22.966 1.00 73.70 2018 ARG C N 1
ATOM 3066 C CA . ARG C 1 3 ? -7.990 -14.267 -21.644 1.00 77.27 2018 ARG C CA 1
ATOM 3067 C C . ARG C 1 3 ? -6.480 -14.477 -21.796 1.00 88.62 2018 ARG C C 1
ATOM 3068 O O . ARG C 1 3 ? -5.682 -13.801 -21.143 1.00 73.82 2018 ARG C O 1
ATOM 3073 N N . VAL C 1 4 ? -6.106 -15.412 -22.667 1.00 85.26 2019 VAL C N 1
ATOM 3074 C CA . VAL C 1 4 ? -4.713 -15.837 -22.847 1.00 66.75 2019 VAL C CA 1
ATOM 3075 C C . VAL C 1 4 ? -3.981 -15.063 -23.964 1.00 66.11 2019 VAL C C 1
ATOM 3076 O O . VAL C 1 4 ? -2.746 -15.092 -24.036 1.00 59.94 2019 VAL C O 1
ATOM 3089 N N . ALA C 1 5 ? -4.725 -14.354 -24.813 1.00 52.49 2020 ALA C N 1
ATOM 3090 C CA . ALA C 1 5 ? -4.138 -13.636 -25.948 1.00 53.46 2020 ALA C CA 1
ATOM 3091 C C . ALA C 1 5 ? -3.109 -12.562 -25.546 1.00 49.82 2020 ALA C C 1
ATOM 3092 O O . ALA C 1 5 ? -3.222 -11.933 -24.493 1.00 45.40 2020 ALA C O 1
ATOM 3099 N N . ILE C 1 6 ? -2.104 -12.382 -26.399 1.00 43.90 2021 ILE C N 1
ATOM 3100 C CA . ILE C 1 6 ? -1.073 -11.354 -26.209 1.00 42.05 2021 ILE C CA 1
ATOM 3101 C C . ILE C 1 6 ? -1.507 -10.053 -26.874 1.00 37.43 2021 ILE C C 1
ATOM 3102 O O . ILE C 1 6 ? -2.241 -10.081 -27.859 1.00 35.72 2021 ILE C O 1
ATOM 3118 N N . LEU C 1 7 ? -1.045 -8.924 -26.335 1.00 34.55 2022 LEU C N 1
ATOM 3119 C CA . LEU C 1 7 ? -1.446 -7.597 -26.804 1.00 32.57 2022 LEU C CA 1
ATOM 3120 C C . LEU C 1 7 ? -0.212 -6.765 -27.140 1.00 29.60 2022 LEU C C 1
ATOM 3121 O O . LEU C 1 7 ? 0.647 -6.536 -26.282 1.00 26.49 2022 LEU C O 1
ATOM 3137 N N . TRP C 1 8 ? -0.128 -6.331 -28.396 1.00 30.35 2023 TRP C N 1
ATOM 3138 C CA . TRP C 1 8 ? 1.005 -5.550 -28.898 1.00 30.25 2023 TRP C CA 1
ATOM 3139 C C . TRP C 1 8 ? 1.338 -4.332 -28.029 1.00 32.18 2023 TRP C C 1
ATOM 3140 O O . TRP C 1 8 ? 2.511 -4.082 -27.749 1.00 31.29 2023 TRP C O 1
ATOM 3161 N N . HIS C 1 9 ? 0.319 -3.592 -27.587 1.00 31.96 2024 HIS C N 1
ATOM 3162 C CA . HIS C 1 9 ? 0.562 -2.378 -26.795 1.00 32.43 2024 HIS C CA 1
ATOM 3163 C C . HIS C 1 9 ? 1.157 -2.676 -25.413 1.00 32.30 2024 HIS C C 1
ATOM 3164 O O . HIS C 1 9 ? 2.005 -1.926 -24.944 1.00 32.65 2024 HIS C O 1
ATOM 3178 N N . GLU C 1 10 ? 0.735 -3.774 -24.784 1.00 31.17 2025 GLU C N 1
ATOM 3179 C CA . GLU C 1 10 ? 1.327 -4.202 -23.508 1.00 31.32 2025 GLU C CA 1
ATOM 3180 C C . GLU C 1 10 ? 2.773 -4.676 -23.682 1.00 29.56 2025 GLU C C 1
ATOM 3181 O O . GLU C 1 10 ? 3.622 -4.437 -22.819 1.00 29.33 2025 GLU C O 1
ATOM 3193 N N . MET C 1 11 ? 3.048 -5.348 -24.796 1.00 29.33 2026 MET C N 1
ATOM 3194 C CA . MET C 1 11 ? 4.383 -5.888 -25.054 1.00 28.51 2026 MET C CA 1
ATOM 3195 C C . MET C 1 11 ? 5.394 -4.801 -25.393 1.00 26.94 2026 MET C C 1
ATOM 3196 O O . MET C 1 11 ? 6.509 -4.815 -24.872 1.00 27.04 2026 MET C O 1
ATOM 3210 N N . TRP C 1 12 ? 4.999 -3.849 -26.234 1.00 25.39 2027 TRP C N 1
ATOM 3211 C CA . TRP C 1 12 ? 5.855 -2.700 -26.523 1.00 26.52 2027 TRP C CA 1
ATOM 3212 C C . TRP C 1 12 ? 6.073 -1.788 -25.309 1.00 27.12 2027 TRP C C 1
ATOM 3213 O O . TRP C 1 12 ? 7.174 -1.279 -25.115 1.00 28.07 2027 TRP C O 1
ATOM 3234 N N . HIS C 1 13 ? 5.043 -1.603 -24.491 1.00 29.95 2028 HIS C N 1
ATOM 3235 C CA . HIS C 1 13 ? 5.165 -0.802 -23.269 1.00 33.47 2028 HIS C CA 1
ATOM 3236 C C . HIS C 1 13 ? 6.155 -1.428 -22.279 1.00 32.93 2028 HIS C C 1
ATOM 3237 O O . HIS C 1 13 ? 7.024 -0.733 -21.758 1.00 33.41 2028 HIS C O 1
ATOM 3251 N N . GLU C 1 14 ? 6.021 -2.729 -22.024 1.00 32.64 2029 GLU C N 1
ATOM 3252 C CA . GLU C 1 14 ? 6.987 -3.453 -21.182 1.00 34.34 2029 GLU C CA 1
ATOM 3253 C C . GLU C 1 14 ? 8.389 -3.443 -21.793 1.00 30.64 2029 GLU C C 1
ATOM 3254 O O . GLU C 1 14 ? 9.366 -3.164 -21.099 1.00 31.16 2029 GLU C O 1
ATOM 3266 N N . GLY C 1 15 ? 8.475 -3.750 -23.087 1.00 28.07 2030 GLY C N 1
ATOM 3267 C CA . GLY C 1 15 ? 9.758 -3.816 -23.795 1.00 26.67 2030 GLY C CA 1
ATOM 3268 C C . GLY C 1 15 ? 10.530 -2.505 -23.825 1.00 27.48 2030 GLY C C 1
ATOM 3269 O O . GLY C 1 15 ? 11.735 -2.484 -23.557 1.00 27.30 2030 GLY C O 1
ATOM 3273 N N . LEU C 1 16 ? 9.835 -1.416 -24.144 1.00 27.75 2031 LEU C N 1
ATOM 3274 C CA . LEU C 1 16 ? 10.455 -0.092 -24.178 1.00 30.08 2031 LEU C CA 1
ATOM 3275 C C . LEU C 1 16 ? 10.893 0.368 -22.785 1.00 29.49 2031 LEU C C 1
ATOM 3276 O O . LEU C 1 16 ? 11.945 0.987 -22.648 1.00 32.31 2031 LEU C O 1
ATOM 3292 N N . GLU C 1 17 ? 10.102 0.056 -21.760 1.00 30.32 2032 GLU C N 1
ATOM 3293 C CA . GLU C 1 17 ? 10.487 0.341 -20.375 1.00 36.18 2032 GLU C CA 1
ATOM 3294 C C . GLU C 1 17 ? 11.789 -0.388 -20.002 1.00 36.27 2032 GLU C C 1
ATOM 3295 O O . GLU C 1 17 ? 12.716 0.222 -19.468 1.00 34.58 2032 GLU C O 1
ATOM 3307 N N . GLU C 1 18 ? 11.858 -1.683 -20.304 1.00 32.33 2033 GLU C N 1
ATOM 3308 C CA . GLU C 1 18 ? 13.057 -2.478 -20.029 1.00 34.16 2033 GLU C CA 1
ATOM 3309 C C . GLU C 1 18 ? 14.259 -2.001 -20.862 1.00 30.14 2033 GLU C C 1
ATOM 3310 O O . GLU C 1 18 ? 15.361 -1.848 -20.329 1.00 30.00 2033 GLU C O 1
ATOM 3322 N N . ALA C 1 19 ? 14.041 -1.775 -22.158 1.00 26.80 2034 ALA C N 1
ATOM 3323 C CA . ALA C 1 19 ? 15.101 -1.329 -23.064 1.00 28.12 2034 ALA C CA 1
ATOM 3324 C C . ALA C 1 19 ? 15.663 0.054 -22.697 1.00 28.82 2034 ALA C C 1
ATOM 3325 O O . ALA C 1 19 ? 16.860 0.300 -22.884 1.00 26.42 2034 ALA C O 1
ATOM 3332 N N . SER C 1 20 ? 14.807 0.942 -22.186 1.00 29.68 2035 SER C N 1
ATOM 3333 C CA . SER C 1 20 ? 15.255 2.270 -21.729 1.00 32.03 2035 SER C CA 1
ATOM 3334 C C . SER C 1 20 ? 16.107 2.154 -20.459 1.00 33.21 2035 SER C C 1
ATOM 3335 O O . SER C 1 20 ? 17.100 2.861 -20.300 1.00 32.52 2035 SER C O 1
ATOM 3343 N N . ARG C 1 21 ? 15.722 1.246 -19.568 1.00 35.51 2036 ARG C N 1
ATOM 3344 C CA . ARG C 1 21 ? 16.503 0.958 -18.365 1.00 38.05 2036 ARG C CA 1
ATOM 3345 C C . ARG C 1 21 ? 17.910 0.466 -18.740 1.00 36.13 2036 ARG C C 1
ATOM 3346 O O . ARG C 1 21 ? 18.908 0.952 -18.205 1.00 36.27 2036 ARG C O 1
ATOM 3367 N N . LEU C 1 22 ? 17.981 -0.476 -19.678 1.00 34.76 2037 LEU C N 1
ATOM 3368 C CA . LEU C 1 22 ? 19.262 -1.020 -20.134 1.00 32.93 2037 LEU C CA 1
ATOM 3369 C C . LEU C 1 22 ? 20.148 0.027 -20.817 1.00 30.58 2037 LEU C C 1
ATOM 3370 O O . LEU C 1 22 ? 21.346 0.089 -20.547 1.00 30.95 2037 LEU C O 1
ATOM 3386 N N . TYR C 1 23 ? 19.564 0.847 -21.684 1.00 29.63 2038 TYR C N 1
ATOM 3387 C CA . TYR C 1 23 ? 20.343 1.809 -22.464 1.00 31.66 2038 TYR C CA 1
ATOM 3388 C C . TYR C 1 23 ? 20.731 3.042 -21.639 1.00 36.18 2038 TYR C C 1
ATOM 3389 O O . TYR C 1 23 ? 21.901 3.410 -21.579 1.00 33.57 2038 TYR C O 1
ATOM 3407 N N . PHE C 1 24 ? 19.751 3.670 -21.003 1.00 33.79 2039 PHE C N 1
ATOM 3408 C CA . PHE C 1 24 ? 20.016 4.902 -20.249 1.00 40.54 2039 PHE C CA 1
ATOM 3409 C C . PHE C 1 24 ? 20.598 4.646 -18.858 1.00 41.96 2039 PHE C C 1
ATOM 3410 O O . PHE C 1 24 ? 21.481 5.386 -18.410 1.00 40.42 2039 PHE C O 1
ATOM 3427 N N . GLY C 1 25 ? 20.126 3.589 -18.198 1.00 41.28 2040 GLY C N 1
ATOM 3428 C CA . GLY C 1 25 ? 20.588 3.234 -16.855 1.00 45.34 2040 GLY C CA 1
ATOM 3429 C C . GLY C 1 25 ? 21.912 2.492 -16.812 1.00 48.62 2040 GLY C C 1
ATOM 3430 O O . GLY C 1 25 ? 22.730 2.741 -15.928 1.00 47.70 2040 GLY C O 1
ATOM 3434 N N . GLU C 1 26 ? 22.125 1.576 -17.755 1.00 50.64 2041 GLU C N 1
ATOM 3435 C CA . GLU C 1 26 ? 23.307 0.706 -17.745 1.00 50.68 2041 GLU C CA 1
ATOM 3436 C C . GLU C 1 26 ? 24.245 0.821 -18.954 1.00 40.86 2041 GLU C C 1
ATOM 3437 O O . GLU C 1 26 ? 25.267 0.134 -18.983 1.00 46.27 2041 GLU C O 1
ATOM 3449 N N . ARG C 1 27 ? 23.925 1.691 -19.919 1.00 42.17 2042 ARG C N 1
ATOM 3450 C CA . ARG C 1 27 ? 24.701 1.840 -21.173 1.00 42.85 2042 ARG C CA 1
ATOM 3451 C C . ARG C 1 27 ? 24.886 0.502 -21.921 1.00 41.51 2042 ARG C C 1
ATOM 3452 O O . ARG C 1 27 ? 25.955 0.217 -22.473 1.00 41.97 2042 ARG C O 1
ATOM 3473 N N . ASN C 1 28 ? 23.821 -0.298 -21.946 1.00 32.65 2043 ASN C N 1
ATOM 3474 C CA . ASN C 1 28 ? 23.861 -1.653 -22.498 1.00 30.61 2043 ASN C CA 1
ATOM 3475 C C . ASN C 1 28 ? 23.029 -1.730 -23.785 1.00 28.21 2043 ASN C C 1
ATOM 3476 O O . ASN C 1 28 ? 21.834 -2.028 -23.764 1.00 29.35 2043 ASN C O 1
ATOM 3487 N N . VAL C 1 29 ? 23.687 -1.456 -24.905 1.00 27.89 2044 VAL C N 1
ATOM 3488 C CA . VAL C 1 29 ? 23.055 -1.501 -26.228 1.00 25.80 2044 VAL C CA 1
ATOM 3489 C C . VAL C 1 29 ? 22.724 -2.947 -26.621 1.00 24.85 2044 VAL C C 1
ATOM 3490 O O . VAL C 1 29 ? 21.658 -3.223 -27.184 1.00 25.74 2044 VAL C O 1
ATOM 3503 N N . LYS C 1 30 ? 23.639 -3.863 -26.340 1.00 25.70 2045 LYS C N 1
ATOM 3504 C CA . LYS C 1 30 ? 23.404 -5.290 -26.602 1.00 24.33 2045 LYS C CA 1
ATOM 3505 C C . LYS C 1 30 ? 22.056 -5.706 -26.007 1.00 24.39 2045 LYS C C 1
ATOM 3506 O O . LYS C 1 30 ? 21.183 -6.199 -26.718 1.00 22.39 2045 LYS C O 1
ATOM 3525 N N . GLY C 1 31 ? 21.887 -5.451 -24.709 1.00 24.80 2046 GLY C N 1
ATOM 3526 C CA . GLY C 1 31 ? 20.643 -5.757 -24.000 1.00 25.62 2046 GLY C CA 1
ATOM 3527 C C . GLY C 1 31 ? 19.428 -5.060 -24.579 1.00 24.83 2046 GLY C C 1
ATOM 3528 O O . GLY C 1 31 ? 18.376 -5.663 -24.714 1.00 23.59 2046 GLY C O 1
ATOM 3532 N N . MET C 1 32 ? 19.580 -3.778 -24.917 1.00 25.50 2047 MET C N 1
ATOM 3533 C CA . MET C 1 32 ? 18.531 -3.019 -25.589 1.00 26.03 2047 MET C CA 1
ATOM 3534 C C . MET C 1 32 ? 18.048 -3.701 -26.874 1.00 24.49 2047 MET C C 1
ATOM 3535 O O . MET C 1 32 ? 16.840 -3.858 -27.082 1.00 22.50 2047 MET C O 1
ATOM 3549 N N . PHE C 1 33 ? 18.985 -4.088 -27.733 1.00 25.39 2048 PHE C N 1
ATOM 3550 C CA . PHE C 1 33 ? 18.634 -4.792 -28.970 1.00 27.35 2048 PHE C CA 1
ATOM 3551 C C . PHE C 1 33 ? 18.006 -6.150 -28.711 1.00 24.64 2048 PHE C C 1
ATOM 3552 O O . PHE C 1 33 ? 17.091 -6.525 -29.429 1.00 25.86 2048 PHE C O 1
ATOM 3569 N N . GLU C 1 34 ? 18.487 -6.884 -27.705 1.00 27.74 2049 GLU C N 1
ATOM 3570 C CA . GLU C 1 34 ? 17.909 -8.210 -27.368 1.00 28.11 2049 GLU C CA 1
ATOM 3571 C C . GLU C 1 34 ? 16.439 -8.129 -26.950 1.00 27.36 2049 GLU C C 1
ATOM 3572 O O . GLU C 1 34 ? 15.676 -9.063 -27.198 1.00 25.35 2049 GLU C O 1
ATOM 3584 N N . VAL C 1 35 ? 16.056 -7.027 -26.307 1.00 23.24 2050 VAL C N 1
ATOM 3585 C CA . VAL C 1 35 ? 14.665 -6.797 -25.904 1.00 24.01 2050 VAL C CA 1
ATOM 3586 C C . VAL C 1 35 ? 13.808 -6.349 -27.090 1.00 22.52 2050 VAL C C 1
ATOM 3587 O O . VAL C 1 35 ? 12.690 -6.831 -27.258 1.00 21.93 2050 VAL C O 1
ATOM 3600 N N . LEU C 1 36 ? 14.311 -5.416 -27.900 1.00 20.85 2051 LEU C N 1
ATOM 3601 C CA . LEU C 1 36 ? 13.467 -4.769 -28.902 1.00 21.12 2051 LEU C CA 1
ATOM 3602 C C . LEU C 1 36 ? 13.369 -5.518 -30.219 1.00 20.39 2051 LEU C C 1
ATOM 3603 O O . LEU C 1 36 ? 12.309 -5.496 -30.843 1.00 18.84 2051 LEU C O 1
ATOM 3619 N N . GLU C 1 37 ? 14.446 -6.183 -30.632 1.00 21.96 2052 GLU C N 1
ATOM 3620 C CA . GLU C 1 37 ? 14.476 -6.838 -31.942 1.00 24.23 2052 GLU C CA 1
ATOM 3621 C C . GLU C 1 37 ? 13.359 -7.882 -32.128 1.00 21.61 2052 GLU C C 1
ATOM 3622 O O . GLU C 1 37 ? 12.736 -7.916 -33.195 1.00 19.60 2052 GLU C O 1
ATOM 3634 N N . PRO C 1 38 ? 13.091 -8.729 -31.107 1.00 21.10 2053 PRO C N 1
ATOM 3635 C CA . PRO C 1 38 ? 11.969 -9.689 -31.263 1.00 21.33 2053 PRO C CA 1
ATOM 3636 C C . PRO C 1 38 ? 10.592 -9.007 -31.364 1.00 20.28 2053 PRO C C 1
ATOM 3637 O O . PRO C 1 38 ? 9.707 -9.496 -32.058 1.00 19.41 2053 PRO C O 1
ATOM 3648 N N . LEU C 1 39 ? 10.429 -7.870 -30.691 1.00 19.66 2054 LEU C N 1
ATOM 3649 C CA . LEU C 1 39 ? 9.201 -7.088 -30.821 1.00 19.97 2054 LEU C CA 1
ATOM 3650 C C . LEU C 1 39 ? 9.029 -6.492 -32.231 1.00 18.59 2054 LEU C C 1
ATOM 3651 O O . LEU C 1 39 ? 7.911 -6.476 -32.753 1.00 18.05 2054 LEU C O 1
ATOM 3667 N N . HIS C 1 40 ? 10.119 -6.031 -32.846 1.00 18.17 2055 HIS C N 1
ATOM 3668 C CA . HIS C 1 40 ? 10.093 -5.634 -34.269 1.00 18.59 2055 HIS C CA 1
ATOM 3669 C C . HIS C 1 40 ? 9.760 -6.830 -35.173 1.00 18.99 2055 HIS C C 1
ATOM 3670 O O . HIS C 1 40 ? 8.988 -6.705 -36.123 1.00 18.88 2055 HIS C O 1
ATOM 3684 N N . ALA C 1 41 ? 10.353 -7.984 -34.876 1.00 18.92 2056 ALA C N 1
ATOM 3685 C CA . ALA C 1 41 ? 10.026 -9.215 -35.608 1.00 20.23 2056 ALA C CA 1
ATOM 3686 C C . ALA C 1 41 ? 8.518 -9.485 -35.595 1.00 20.29 2056 ALA C C 1
ATOM 3687 O O . ALA C 1 41 ? 7.917 -9.812 -36.619 1.00 20.58 2056 ALA C O 1
ATOM 3694 N N . MET C 1 42 ? 7.915 -9.344 -34.424 1.00 21.28 2057 MET C N 1
ATOM 3695 C CA . MET C 1 42 ? 6.472 -9.507 -34.265 1.00 22.87 2057 MET C CA 1
ATOM 3696 C C . MET C 1 42 ? 5.661 -8.564 -35.167 1.00 25.33 2057 MET C C 1
ATOM 3697 O O . MET C 1 42 ? 4.681 -8.985 -35.781 1.00 24.78 2057 MET C O 1
ATOM 3711 N N . MET C 1 43 ? 6.088 -7.302 -35.259 1.00 22.35 2058 MET C N 1
ATOM 3712 C CA . MET C 1 43 ? 5.472 -6.347 -36.174 1.00 22.01 2058 MET C CA 1
ATOM 3713 C C . MET C 1 43 ? 5.593 -6.783 -37.630 1.00 21.51 2058 MET C C 1
ATOM 3714 O O . MET C 1 43 ? 4.636 -6.645 -38.390 1.00 20.43 2058 MET C O 1
ATOM 3728 N N . GLU C 1 44 ? 6.746 -7.340 -38.009 1.00 24.91 2059 GLU C N 1
ATOM 3729 C CA . GLU C 1 44 ? 6.987 -7.767 -39.401 1.00 27.61 2059 GLU C CA 1
ATOM 3730 C C . GLU C 1 44 ? 6.034 -8.858 -39.903 1.00 32.25 2059 GLU C C 1
ATOM 3731 O O . GLU C 1 44 ? 5.906 -9.057 -41.105 1.00 31.43 2059 GLU C O 1
ATOM 3743 N N . ARG C 1 45 ? 5.346 -9.546 -38.998 1.00 29.22 2060 ARG C N 1
ATOM 3744 C CA . ARG C 1 45 ? 4.268 -10.465 -39.405 1.00 37.87 2060 ARG C CA 1
ATOM 3745 C C . ARG C 1 45 ? 3.086 -9.754 -40.051 1.00 32.84 2060 ARG C C 1
ATOM 3746 O O . ARG C 1 45 ? 2.356 -10.356 -40.829 1.00 34.44 2060 ARG C O 1
ATOM 3767 N N . GLY C 1 46 ? 2.875 -8.493 -39.678 1.00 34.25 2061 GLY C N 1
ATOM 3768 C CA . GLY C 1 46 ? 1.733 -7.718 -40.129 1.00 32.70 2061 GLY C CA 1
ATOM 3769 C C . GLY C 1 46 ? 0.612 -7.883 -39.122 1.00 31.83 2061 GLY C C 1
ATOM 3770 O O . GLY C 1 46 ? 0.572 -8.893 -38.395 1.00 26.63 2061 GLY C O 1
ATOM 3774 N N . PRO C 1 47 ? -0.291 -6.889 -39.042 1.00 27.47 2062 PRO C N 1
ATOM 3775 C CA . PRO C 1 47 ? -1.436 -7.043 -38.139 1.00 29.15 2062 PRO C CA 1
ATOM 3776 C C . PRO C 1 47 ? -2.419 -8.123 -38.609 1.00 28.29 2062 PRO C C 1
ATOM 3777 O O . PRO C 1 47 ? -2.686 -8.244 -39.808 1.00 27.38 2062 PRO C O 1
ATOM 3788 N N . GLN C 1 48 ? -2.929 -8.904 -37.663 1.00 27.90 2063 GLN C N 1
ATOM 3789 C CA . GLN C 1 48 ? -3.905 -9.956 -37.956 1.00 31.23 2063 GLN C CA 1
ATOM 3790 C C . GLN C 1 48 ? -5.207 -9.821 -37.165 1.00 29.98 2063 GLN C C 1
ATOM 3791 O O . GLN C 1 48 ? -6.027 -10.743 -37.158 1.00 26.37 2063 GLN C O 1
ATOM 3805 N N . THR C 1 49 ? -5.414 -8.665 -36.526 1.00 25.77 2064 THR C N 1
ATOM 3806 C CA . THR C 1 49 ? -6.649 -8.373 -35.813 1.00 24.58 2064 THR C CA 1
ATOM 3807 C C . THR C 1 49 ? -6.888 -6.880 -35.899 1.00 24.66 2064 THR C C 1
ATOM 3808 O O . THR C 1 49 ? -5.984 -6.134 -36.260 1.00 22.19 2064 THR C O 1
ATOM 3819 N N . LEU C 1 50 ? -8.102 -6.483 -35.541 1.00 24.68 2065 LEU C N 1
ATOM 3820 C CA . LEU C 1 50 ? -8.512 -5.086 -35.465 1.00 26.15 2065 LEU C CA 1
ATOM 3821 C C . LEU C 1 50 ? -7.623 -4.276 -34.512 1.00 28.12 2065 LEU C C 1
ATOM 3822 O O . LEU C 1 50 ? -7.196 -3.161 -34.853 1.00 26.27 2065 LEU C O 1
ATOM 3838 N N . LYS C 1 51 ? -7.357 -4.835 -33.331 1.00 27.21 2066 LYS C N 1
ATOM 3839 C CA . LYS C 1 51 ? -6.485 -4.192 -32.333 1.00 29.87 2066 LYS C CA 1
ATOM 3840 C C . LYS C 1 51 ? -5.056 -4.005 -32.839 1.00 26.33 2066 LYS C C 1
ATOM 3841 O O . LYS C 1 51 ? -4.462 -2.936 -32.668 1.00 23.86 2066 LYS C O 1
ATOM 3860 N N . GLU C 1 52 ? -4.510 -5.056 -33.446 1.00 24.02 2067 GLU C N 1
ATOM 3861 C CA . GLU C 1 52 ? -3.171 -4.999 -34.042 1.00 23.24 2067 GLU C CA 1
ATOM 3862 C C . GLU C 1 52 ? -3.114 -3.985 -35.176 1.00 22.91 2067 GLU C C 1
ATOM 3863 O O . GLU C 1 52 ? -2.115 -3.283 -35.317 1.00 23.07 2067 GLU C O 1
ATOM 3875 N N . THR C 1 53 ? -4.190 -3.898 -35.960 1.00 22.49 2068 THR C N 1
ATOM 3876 C CA . THR C 1 53 ? -4.253 -2.973 -37.076 1.00 23.00 2068 THR C CA 1
ATOM 3877 C C . THR C 1 53 ? -4.234 -1.534 -36.550 1.00 23.33 2068 THR C C 1
ATOM 3878 O O . THR C 1 53 ? -3.438 -0.735 -37.016 1.00 23.44 2068 THR C O 1
ATOM 3889 N N . SER C 1 54 ? -5.068 -1.226 -35.562 1.00 25.62 2069 SER C N 1
ATOM 3890 C CA . SER C 1 54 ? -5.070 0.118 -34.970 1.00 31.15 2069 SER C CA 1
ATOM 3891 C C . SER C 1 54 ? -3.695 0.461 -34.361 1.00 27.33 2069 SER C C 1
ATOM 3892 O O . SER C 1 54 ? -3.217 1.581 -34.509 1.00 24.08 2069 SER C O 1
ATOM 3900 N N . PHE C 1 55 ? -3.049 -0.509 -33.716 1.00 24.24 2070 PHE C N 1
ATOM 3901 C CA . PHE C 1 55 ? -1.690 -0.300 -33.191 1.00 24.93 2070 PHE C CA 1
ATOM 3902 C C . PHE C 1 55 ? -0.684 -0.025 -34.309 1.00 25.00 2070 PHE C C 1
ATOM 3903 O O . PHE C 1 55 ? 0.102 0.923 -34.216 1.00 28.98 2070 PHE C O 1
ATOM 3920 N N . ASN C 1 56 ? -0.730 -0.833 -35.365 1.00 22.51 2071 ASN C N 1
ATOM 3921 C CA . ASN C 1 56 ? 0.169 -0.664 -36.511 1.00 23.25 2071 ASN C CA 1
ATOM 3922 C C . ASN C 1 56 ? -0.011 0.712 -37.174 1.00 23.51 2071 ASN C C 1
ATOM 3923 O O . ASN C 1 56 ? 0.979 1.369 -37.533 1.00 22.84 2071 ASN C O 1
ATOM 3934 N N . GLN C 1 57 ? -1.263 1.145 -37.326 1.00 23.84 2072 GLN C N 1
ATOM 3935 C CA . GLN C 1 57 ? -1.555 2.456 -37.921 1.00 25.36 2072 GLN C CA 1
ATOM 3936 C C . GLN C 1 57 ? -0.976 3.596 -37.094 1.00 25.95 2072 GLN C C 1
ATOM 3937 O O . GLN C 1 57 ? -0.428 4.550 -37.652 1.00 28.95 2072 GLN C O 1
ATOM 3951 N N . ALA C 1 58 ? -1.110 3.497 -35.775 1.00 24.98 2073 ALA C N 1
ATOM 3952 C CA . ALA C 1 58 ? -0.632 4.543 -34.869 1.00 27.55 2073 ALA C CA 1
ATOM 3953 C C . ALA C 1 58 ? 0.902 4.589 -34.765 1.00 28.07 2073 ALA C C 1
ATOM 3954 O O . ALA C 1 58 ? 1.487 5.674 -34.793 1.00 25.03 2073 ALA C O 1
ATOM 3961 N N . TYR C 1 59 ? 1.548 3.423 -34.658 1.00 24.19 2074 TYR C N 1
ATOM 3962 C CA . TYR C 1 59 ? 2.982 3.359 -34.301 1.00 25.08 2074 TYR C CA 1
ATOM 3963 C C . TYR C 1 59 ? 3.914 2.608 -35.246 1.00 29.58 2074 TYR C C 1
ATOM 3964 O O . TYR C 1 59 ? 5.134 2.701 -35.082 1.00 30.50 2074 TYR C O 1
ATOM 3982 N N . GLY C 1 60 ? 3.356 1.870 -36.210 1.00 27.57 2075 GLY C N 1
ATOM 3983 C CA . GLY C 1 60 ? 4.122 0.980 -37.077 1.00 26.24 2075 GLY C CA 1
ATOM 3984 C C . GLY C 1 60 ? 5.283 1.632 -37.793 1.00 25.66 2075 GLY C C 1
ATOM 3985 O O . GLY C 1 60 ? 6.404 1.154 -37.711 1.00 21.83 2075 GLY C O 1
ATOM 3989 N N . ARG C 1 61 ? 5.023 2.746 -38.473 1.00 25.85 2076 ARG C N 1
ATOM 3990 C CA . ARG C 1 61 ? 6.074 3.429 -39.227 1.00 29.66 2076 ARG C CA 1
ATOM 3991 C C . ARG C 1 61 ? 7.141 4.054 -38.317 1.00 31.23 2076 ARG C C 1
ATOM 3992 O O . ARG C 1 61 ? 8.326 4.050 -38.669 1.00 29.93 2076 ARG C O 1
ATOM 4013 N N . ASP C 1 62 ? 6.720 4.578 -37.163 1.00 30.43 2077 ASP C N 1
ATOM 4014 C CA . ASP C 1 62 ? 7.649 5.109 -36.156 1.00 29.03 2077 ASP C CA 1
ATOM 4015 C C . ASP C 1 62 ? 8.592 4.034 -35.610 1.00 28.85 2077 ASP C C 1
ATOM 4016 O O . ASP C 1 62 ? 9.785 4.286 -35.432 1.00 27.90 2077 ASP C O 1
ATOM 4025 N N . LEU C 1 63 ? 8.049 2.851 -35.334 1.00 25.49 2078 LEU C N 1
ATOM 4026 C CA . LEU C 1 63 ? 8.861 1.712 -34.878 1.00 24.20 2078 LEU C CA 1
ATOM 4027 C C . LEU C 1 63 ? 9.794 1.188 -35.973 1.00 23.00 2078 LEU C C 1
ATOM 4028 O O . LEU C 1 63 ? 10.936 0.846 -35.685 1.00 26.84 2078 LEU C O 1
ATOM 4044 N N . MET C 1 64 ? 9.331 1.149 -37.223 1.00 24.99 2079 MET C N 1
ATOM 4045 C CA . MET C 1 64 ? 10.196 0.749 -38.339 1.00 26.71 2079 MET C CA 1
ATOM 4046 C C . MET C 1 64 ? 11.373 1.701 -38.527 1.00 25.83 2079 MET C C 1
ATOM 4047 O O . MET C 1 64 ? 12.499 1.263 -38.749 1.00 24.05 2079 MET C O 1
ATOM 4061 N N . GLU C 1 65 ? 11.110 3.004 -38.431 1.00 25.17 2080 GLU C N 1
ATOM 4062 C CA . GLU C 1 65 ? 12.169 3.989 -38.528 1.00 27.47 2080 GLU C CA 1
ATOM 4063 C C . GLU C 1 65 ? 13.160 3.885 -37.355 1.00 25.63 2080 GLU C C 1
ATOM 4064 O O . GLU C 1 65 ? 14.372 4.018 -37.549 1.00 25.31 2080 GLU C O 1
ATOM 4076 N N . ALA C 1 66 ? 12.648 3.637 -36.150 1.00 25.62 2081 ALA C N 1
ATOM 4077 C CA . ALA C 1 66 ? 13.510 3.471 -34.980 1.00 25.81 2081 ALA C CA 1
ATOM 4078 C C . ALA C 1 66 ? 14.447 2.279 -35.187 1.00 25.61 2081 ALA C C 1
ATOM 4079 O O . ALA C 1 66 ? 15.647 2.372 -34.925 1.00 25.87 2081 ALA C O 1
ATOM 4086 N N . GLN C 1 67 ? 13.903 1.180 -35.700 1.00 27.16 2082 GLN C N 1
ATOM 4087 C CA . GLN C 1 67 ? 14.719 0.022 -36.043 1.00 26.33 2082 GLN C CA 1
ATOM 4088 C C . GLN C 1 67 ? 15.779 0.370 -37.086 1.00 28.69 2082 GLN C C 1
ATOM 4089 O O . GLN C 1 67 ? 16.919 -0.094 -36.981 1.00 26.08 2082 GLN C O 1
ATOM 4103 N N . GLU C 1 68 ? 15.394 1.159 -38.094 1.00 30.81 2083 GLU C N 1
ATOM 4104 C CA . GLU C 1 68 ? 16.326 1.582 -39.150 1.00 34.68 2083 GLU C CA 1
ATOM 4105 C C . GLU C 1 68 ? 17.502 2.393 -38.604 1.00 31.53 2083 GLU C C 1
ATOM 4106 O O . GLU C 1 68 ? 18.630 2.229 -39.062 1.00 30.37 2083 GLU C O 1
ATOM 4118 N N . TRP C 1 69 ? 17.227 3.271 -37.646 1.00 30.17 2084 TRP C N 1
ATOM 4119 C CA . TRP C 1 69 ? 18.287 4.022 -36.972 1.00 32.09 2084 TRP C CA 1
ATOM 4120 C C . TRP C 1 69 ? 19.220 3.083 -36.188 1.00 29.94 2084 TRP C C 1
ATOM 4121 O O . TRP C 1 69 ? 20.434 3.270 -36.195 1.00 30.28 2084 TRP C O 1
ATOM 4142 N N . CYS C 1 70 ? 18.651 2.079 -35.524 1.00 29.22 2085 CYS C N 1
ATOM 4143 C CA . CYS C 1 70 ? 19.459 1.041 -34.872 1.00 28.65 2085 CYS C CA 1
ATOM 4144 C C . CYS C 1 70 ? 20.332 0.278 -35.875 1.00 28.93 2085 CYS C C 1
ATOM 4145 O O . CYS C 1 70 ? 21.501 0.009 -35.589 1.00 29.66 2085 CYS C O 1
ATOM 4153 N N . ARG C 1 71 ? 19.778 -0.048 -37.043 1.00 28.42 2086 ARG C N 1
ATOM 4154 C CA . ARG C 1 71 ? 20.563 -0.655 -38.136 1.00 32.10 2086 ARG C CA 1
ATOM 4155 C C . ARG C 1 71 ? 21.726 0.227 -38.609 1.00 33.69 2086 ARG C C 1
ATOM 4156 O O . ARG C 1 71 ? 22.831 -0.272 -38.846 1.00 32.01 2086 ARG C O 1
ATOM 4177 N N . LYS C 1 72 ? 21.476 1.531 -38.746 1.00 34.86 2087 LYS C N 1
ATOM 4178 C CA . LYS C 1 72 ? 22.539 2.483 -39.071 1.00 37.93 2087 LYS C CA 1
ATOM 4179 C C . LYS C 1 72 ? 23.615 2.499 -37.983 1.00 36.41 2087 LYS C C 1
ATOM 4180 O O . LYS C 1 72 ? 24.803 2.576 -38.302 1.00 38.29 2087 LYS C O 1
ATOM 4199 N N . TYR C 1 73 ? 23.205 2.416 -36.712 1.00 32.57 2088 TYR C N 1
ATOM 4200 C CA . TYR C 1 73 ? 24.166 2.287 -35.605 1.00 32.50 2088 TYR C CA 1
ATOM 4201 C C . TYR C 1 73 ? 25.065 1.050 -35.726 1.00 36.13 2088 TYR C C 1
ATOM 4202 O O . TYR C 1 73 ? 26.262 1.131 -35.444 1.00 39.08 2088 TYR C O 1
ATOM 4220 N N . MET C 1 74 ? 24.491 -0.082 -36.132 1.00 36.02 2089 MET C N 1
ATOM 4221 C CA . MET C 1 74 ? 25.264 -1.323 -36.309 1.00 42.53 2089 MET C CA 1
ATOM 4222 C C . MET C 1 74 ? 26.347 -1.200 -37.390 1.00 42.61 2089 MET C C 1
ATOM 4223 O O . MET C 1 74 ? 27.321 -1.943 -37.360 1.00 39.52 2089 MET C O 1
ATOM 4237 N N . LYS C 1 75 ? 26.161 -0.279 -38.339 1.00 43.29 2090 LYS C N 1
ATOM 4238 C CA . LYS C 1 75 ? 27.146 0.002 -39.391 1.00 48.42 2090 LYS C CA 1
ATOM 4239 C C . LYS C 1 75 ? 28.163 1.058 -38.957 1.00 46.40 2090 LYS C C 1
ATOM 4240 O O . LYS C 1 75 ? 29.370 0.862 -39.117 1.00 52.16 2090 LYS C O 1
ATOM 4259 N N . SER C 1 76 ? 27.669 2.173 -38.419 1.00 40.99 2091 SER C N 1
ATOM 4260 C CA . SER C 1 76 ? 28.501 3.354 -38.140 1.00 43.29 2091 SER C CA 1
ATOM 4261 C C . SER C 1 76 ? 29.202 3.345 -36.772 1.00 43.22 2091 SER C C 1
ATOM 4262 O O . SER C 1 76 ? 30.290 3.907 -36.632 1.00 42.16 2091 SER C O 1
ATOM 4270 N N . GLY C 1 77 ? 28.555 2.752 -35.768 1.00 38.11 2092 GLY C N 1
ATOM 4271 C CA . GLY C 1 77 ? 29.008 2.845 -34.381 1.00 39.30 2092 GLY C CA 1
ATOM 4272 C C . GLY C 1 77 ? 28.782 4.194 -33.705 1.00 40.66 2092 GLY C C 1
ATOM 4273 O O . GLY C 1 77 ? 29.239 4.396 -32.579 1.00 43.95 2092 GLY C O 1
ATOM 4277 N N . ASN C 1 78 ? 28.054 5.098 -34.367 1.00 42.48 2093 ASN C N 1
ATOM 4278 C CA . ASN C 1 78 ? 27.856 6.470 -33.895 1.00 41.77 2093 ASN C CA 1
ATOM 4279 C C . ASN C 1 78 ? 26.595 6.564 -33.018 1.00 43.38 2093 ASN C C 1
ATOM 4280 O O . ASN C 1 78 ? 25.480 6.322 -33.491 1.00 37.30 2093 ASN C O 1
ATOM 4291 N N . VAL C 1 79 ? 26.779 6.970 -31.762 1.00 40.89 2094 VAL C N 1
ATOM 4292 C CA . VAL C 1 79 ? 25.690 7.034 -30.765 1.00 46.29 2094 VAL C CA 1
ATOM 4293 C C . VAL C 1 79 ? 24.554 7.999 -31.164 1.00 43.79 2094 VAL C C 1
ATOM 4294 O O . VAL C 1 79 ? 23.409 7.809 -30.746 1.00 42.50 2094 VAL C O 1
ATOM 4307 N N . LYS C 1 80 ? 24.869 9.013 -31.972 1.00 46.61 2095 LYS C N 1
ATOM 4308 C CA . LYS C 1 80 ? 23.854 9.903 -32.575 1.00 53.04 2095 LYS C CA 1
ATOM 4309 C C . LYS C 1 80 ? 22.706 9.114 -33.228 1.00 43.77 2095 LYS C C 1
ATOM 4310 O O . LYS C 1 80 ? 21.544 9.474 -33.065 1.00 41.64 2095 LYS C O 1
ATOM 4329 N N . ASP C 1 81 ? 23.040 8.042 -33.949 1.00 41.79 2096 ASP C N 1
ATOM 4330 C CA . ASP C 1 81 ? 22.031 7.169 -34.577 1.00 38.86 2096 ASP C CA 1
ATOM 4331 C C . ASP C 1 81 ? 21.091 6.539 -33.548 1.00 35.56 2096 ASP C C 1
ATOM 4332 O O . ASP C 1 81 ? 19.891 6.418 -33.798 1.00 30.62 2096 ASP C O 1
ATOM 4341 N N . LEU C 1 82 ? 21.641 6.143 -32.401 1.00 35.43 2097 LEU C N 1
ATOM 4342 C CA . LEU C 1 82 ? 20.836 5.656 -31.272 1.00 32.88 2097 LEU C CA 1
ATOM 4343 C C . LEU C 1 82 ? 19.974 6.739 -30.644 1.00 30.97 2097 LEU C C 1
ATOM 4344 O O . LEU C 1 82 ? 18.851 6.470 -30.244 1.00 31.26 2097 LEU C O 1
ATOM 4360 N N . THR C 1 83 ? 20.500 7.957 -30.543 1.00 32.06 2098 THR C N 1
ATOM 4361 C CA . THR C 1 83 ? 19.693 9.091 -30.088 1.00 31.16 2098 THR C CA 1
ATOM 4362 C C . THR C 1 83 ? 18.451 9.281 -30.956 1.00 29.98 2098 THR C C 1
ATOM 4363 O O . THR C 1 83 ? 17.354 9.437 -30.435 1.00 30.55 2098 THR C O 1
ATOM 4374 N N . GLN C 1 84 ? 18.633 9.234 -32.271 1.00 30.60 2099 GLN C N 1
ATOM 4375 C CA . GLN C 1 84 ? 17.522 9.308 -33.227 1.00 31.70 2099 GLN C CA 1
ATOM 4376 C C . GLN C 1 84 ? 16.504 8.180 -33.027 1.00 30.48 2099 GLN C C 1
ATOM 4377 O O . GLN C 1 84 ? 15.284 8.410 -33.032 1.00 27.89 2099 GLN C O 1
ATOM 4391 N N . ALA C 1 85 ? 17.006 6.958 -32.848 1.00 28.91 2100 ALA C N 1
ATOM 4392 C CA . ALA C 1 85 ? 16.141 5.823 -32.551 1.00 26.39 2100 ALA C CA 1
ATOM 4393 C C . ALA C 1 85 ? 15.314 6.075 -31.299 1.00 25.76 2100 ALA C C 1
ATOM 4394 O O . ALA C 1 85 ? 14.093 5.885 -31.299 1.00 24.70 2100 ALA C O 1
ATOM 4401 N N . TRP C 1 86 ? 15.981 6.520 -30.239 1.00 26.91 2101 TRP C N 1
ATOM 4402 C CA . TRP C 1 86 ? 15.309 6.751 -28.961 1.00 30.56 2101 TRP C CA 1
ATOM 4403 C C . TRP C 1 86 ? 14.336 7.928 -28.952 1.00 32.42 2101 TRP C C 1
ATOM 4404 O O . TRP C 1 86 ? 13.441 7.966 -28.111 1.00 32.15 2101 TRP C O 1
ATOM 4425 N N . ASP C 1 87 ? 14.519 8.881 -29.864 1.00 34.50 2102 ASP C N 1
ATOM 4426 C CA . ASP C 1 87 ? 13.534 9.945 -30.061 1.00 36.26 2102 ASP C CA 1
ATOM 4427 C C . ASP C 1 87 ? 12.209 9.348 -30.549 1.00 36.21 2102 ASP C C 1
ATOM 4428 O O . ASP C 1 87 ? 11.140 9.710 -30.052 1.00 32.06 2102 ASP C O 1
ATOM 4437 N N . LEU C 1 88 ? 12.301 8.397 -31.482 1.00 32.32 2103 LEU C N 1
ATOM 4438 C CA . LEU C 1 88 ? 11.131 7.707 -32.022 1.00 31.69 2103 LEU C CA 1
ATOM 4439 C C . LEU C 1 88 ? 10.536 6.718 -31.016 1.00 31.57 2103 LEU C C 1
ATOM 4440 O O . LEU C 1 88 ? 9.320 6.691 -30.826 1.00 30.04 2103 LEU C O 1
ATOM 4456 N N . TYR C 1 89 ? 11.377 5.908 -30.371 1.00 29.77 2104 TYR C N 1
ATOM 4457 C CA . TYR C 1 89 ? 10.890 4.986 -29.330 1.00 28.94 2104 TYR C CA 1
ATOM 4458 C C . TYR C 1 89 ? 10.191 5.690 -28.167 1.00 28.82 2104 TYR C C 1
ATOM 4459 O O . TYR C 1 89 ? 9.126 5.262 -27.729 1.00 29.29 2104 TYR C O 1
ATOM 4477 N N . TYR C 1 90 ? 10.796 6.757 -27.646 1.00 31.31 2105 TYR C N 1
ATOM 4478 C CA . TYR C 1 90 ? 10.202 7.469 -26.517 1.00 33.69 2105 TYR C CA 1
ATOM 4479 C C . TYR C 1 90 ? 8.834 8.059 -26.894 1.00 34.13 2105 TYR C C 1
ATOM 4480 O O . TYR C 1 90 ? 7.879 7.962 -26.117 1.00 31.94 2105 TYR C O 1
ATOM 4498 N N . HIS C 1 91 ? 8.749 8.634 -28.096 1.00 33.98 2106 HIS C N 1
ATOM 4499 C CA . HIS C 1 91 ? 7.491 9.163 -28.652 1.00 37.64 2106 HIS C CA 1
ATOM 4500 C C . HIS C 1 91 ? 6.377 8.114 -28.657 1.00 37.17 2106 HIS C C 1
ATOM 4501 O O . HIS C 1 91 ? 5.243 8.401 -28.265 1.00 38.05 2106 HIS C O 1
ATOM 4515 N N . VAL C 1 92 ? 6.716 6.904 -29.099 1.00 32.43 2107 VAL C N 1
ATOM 4516 C CA . VAL C 1 92 ? 5.784 5.781 -29.084 1.00 31.21 2107 VAL C CA 1
ATOM 4517 C C . VAL C 1 92 ? 5.440 5.434 -27.638 1.00 29.84 2107 VAL C C 1
ATOM 4518 O O . VAL C 1 92 ? 4.261 5.322 -27.300 1.00 32.93 2107 VAL C O 1
ATOM 4531 N N . PHE C 1 93 ? 6.460 5.312 -26.787 1.00 28.90 2108 PHE C N 1
ATOM 4532 C CA . PHE C 1 93 ? 6.252 4.982 -25.376 1.00 32.04 2108 PHE C CA 1
ATOM 4533 C C . PHE C 1 93 ? 5.306 5.954 -24.685 1.00 40.08 2108 PHE C C 1
ATOM 4534 O O . PHE C 1 93 ? 4.404 5.517 -23.954 1.00 37.41 2108 PHE C O 1
ATOM 4551 N N . ARG C 1 94 ? 5.523 7.258 -24.914 1.00 41.18 2109 ARG C N 1
ATOM 4552 C CA . ARG C 1 94 ? 4.659 8.310 -24.371 1.00 43.07 2109 ARG C CA 1
ATOM 4553 C C . ARG C 1 94 ? 3.212 8.111 -24.800 1.00 41.64 2109 ARG C C 1
ATOM 4554 O O . ARG C 1 94 ? 2.307 8.146 -23.967 1.00 40.72 2109 ARG C O 1
ATOM 4575 N N . ARG C 1 95 ? 3.001 7.911 -26.101 1.00 39.74 2110 ARG C N 1
ATOM 4576 C CA . ARG C 1 95 ? 1.643 7.796 -26.645 1.00 41.39 2110 ARG C CA 1
ATOM 4577 C C . ARG C 1 95 ? 0.919 6.542 -26.156 1.00 44.84 2110 ARG C C 1
ATOM 4578 O O . ARG C 1 95 ? -0.283 6.594 -25.900 1.00 52.21 2110 ARG C O 1
ATOM 4599 N N . ILE C 1 96 ? 1.647 5.432 -26.008 1.00 41.33 2111 ILE C N 1
ATOM 4600 C CA . ILE C 1 96 ? 1.070 4.203 -25.452 1.00 42.93 2111 ILE C CA 1
ATOM 4601 C C . ILE C 1 96 ? 0.729 4.391 -23.967 1.00 51.91 2111 ILE C C 1
ATOM 4602 O O . ILE C 1 96 ? -0.315 3.921 -23.510 1.00 55.38 2111 ILE C O 1
ATOM 4618 N N . SER C 1 97 ? 1.603 5.068 -23.223 1.00 49.42 2112 SER C N 1
ATOM 4619 C CA . SER C 1 97 ? 1.343 5.389 -21.807 1.00 57.61 2112 SER C CA 1
ATOM 4620 C C . SER C 1 97 ? 0.054 6.206 -21.587 1.00 60.14 2112 SER C C 1
ATOM 4621 O O . SER C 1 97 ? -0.565 6.101 -20.528 1.00 74.73 2112 SER C O 1
ATOM 4629 N N . LYS C 1 98 ? -0.339 7.006 -22.583 1.00 69.67 2113 LYS C N 1
ATOM 4630 C CA . LYS C 1 98 ? -1.650 7.671 -22.602 1.00 75.10 2113 LYS C CA 1
ATOM 4631 C C . LYS C 1 98 ? -2.738 6.753 -23.171 1.00 83.13 2113 LYS C C 1
ATOM 4632 O O . LYS C 1 98 ? -2.877 5.593 -22.777 1.00 73.26 2113 LYS C O 1
ATOM 4651 N N . LEU D 1 7 ? -21.804 26.824 -35.958 1.00 27.16 2022 LEU D N 1
ATOM 4652 C CA . LEU D 1 7 ? -22.012 25.374 -35.727 1.00 28.87 2022 LEU D CA 1
ATOM 4653 C C . LEU D 1 7 ? -20.736 24.603 -36.077 1.00 25.91 2022 LEU D C 1
ATOM 4654 O O . LEU D 1 7 ? -20.210 24.681 -37.194 1.00 24.10 2022 LEU D O 1
ATOM 4669 N N . TRP D 1 8 ? -20.235 23.877 -35.085 1.00 24.18 2023 TRP D N 1
ATOM 4670 C CA . TRP D 1 8 ? -19.057 23.017 -35.243 1.00 22.53 2023 TRP D CA 1
ATOM 4671 C C . TRP D 1 8 ? -19.202 21.989 -36.374 1.00 22.83 2023 TRP D C 1
ATOM 4672 O O . TRP D 1 8 ? -18.238 21.713 -37.094 1.00 20.25 2023 TRP D O 1
ATOM 4693 N N . HIS D 1 9 ? -20.408 21.446 -36.523 1.00 26.82 2024 HIS D N 1
ATOM 4694 C CA . HIS D 1 9 ? -20.739 20.464 -37.573 1.00 26.68 2024 HIS D CA 1
ATOM 4695 C C . HIS D 1 9 ? -20.529 21.081 -38.952 1.00 26.34 2024 HIS D C 1
ATOM 4696 O O . HIS D 1 9 ? -19.834 20.518 -39.808 1.00 24.04 2024 HIS D O 1
ATOM 4710 N N . GLU D 1 10 ? -21.112 22.257 -39.148 1.00 24.74 2025 GLU D N 1
ATOM 4711 C CA . GLU D 1 10 ? -21.018 22.976 -40.420 1.00 25.97 2025 GLU D CA 1
ATOM 4712 C C . GLU D 1 10 ? -19.609 23.441 -40.740 1.00 22.80 2025 GLU D C 1
ATOM 4713 O O . GLU D 1 10 ? -19.201 23.367 -41.895 1.00 22.13 2025 GLU D O 1
ATOM 4725 N N . MET D 1 11 ? -18.873 23.927 -39.738 1.00 22.64 2026 MET D N 1
ATOM 4726 C CA . MET D 1 11 ? -17.525 24.457 -39.985 1.00 23.97 2026 MET D CA 1
ATOM 4727 C C . MET D 1 11 ? -16.563 23.346 -40.412 1.00 19.59 2026 MET D C 1
ATOM 4728 O O . MET D 1 11 ? -15.783 23.533 -41.338 1.00 19.20 2026 MET D O 1
ATOM 4742 N N . TRP D 1 12 ? -16.640 22.188 -39.753 1.00 17.90 2027 TRP D N 1
ATOM 4743 C CA . TRP D 1 12 ? -15.811 21.044 -40.132 1.00 17.49 2027 TRP D CA 1
ATOM 4744 C C . TRP D 1 12 ? -16.194 20.451 -41.476 1.00 18.14 2027 TRP D C 1
ATOM 4745 O O . TRP D 1 12 ? -15.307 20.084 -42.251 1.00 19.17 2027 TRP D O 1
ATOM 4766 N N . HIS D 1 13 ? -17.493 20.365 -41.766 1.00 21.09 2028 HIS D N 1
ATOM 4767 C CA . HIS D 1 13 ? -17.928 19.846 -43.056 1.00 22.32 2028 HIS D CA 1
ATOM 4768 C C . HIS D 1 13 ? -17.418 20.726 -44.201 1.00 25.17 2028 HIS D C 1
ATOM 4769 O O . HIS D 1 13 ? -16.806 20.222 -45.143 1.00 21.83 2028 HIS D O 1
ATOM 4783 N N . GLU D 1 14 ? -17.647 22.040 -44.105 1.00 22.32 2029 GLU D N 1
ATOM 4784 C CA . GLU D 1 14 ? -17.173 22.967 -45.131 1.00 24.42 2029 GLU D CA 1
ATOM 4785 C C . GLU D 1 14 ? -15.645 23.021 -45.181 1.00 21.16 2029 GLU D C 1
ATOM 4786 O O . GLU D 1 14 ? -15.066 22.967 -46.258 1.00 21.81 2029 GLU D O 1
ATOM 4798 N N . GLY D 1 15 ? -15.006 23.128 -44.018 1.00 19.95 2030 GLY D N 1
ATOM 4799 C CA . GLY D 1 15 ? -13.546 23.195 -43.920 1.00 19.52 2030 GLY D CA 1
ATOM 4800 C C . GLY D 1 15 ? -12.806 21.988 -44.486 1.00 20.45 2030 GLY D C 1
ATOM 4801 O O . GLY D 1 15 ? -11.810 22.140 -45.203 1.00 19.56 2030 GLY D O 1
ATOM 4805 N N . LEU D 1 16 ? -13.291 20.787 -44.177 1.00 19.22 2031 LEU D N 1
ATOM 4806 C CA . LEU D 1 16 ? -12.697 19.579 -44.742 1.00 19.62 2031 LEU D CA 1
ATOM 4807 C C . LEU D 1 16 ? -12.882 19.493 -46.247 1.00 20.54 2031 LEU D C 1
ATOM 4808 O O . LEU D 1 16 ? -11.975 19.038 -46.939 1.00 22.06 2031 LEU D O 1
ATOM 4824 N N . GLU D 1 17 ? -14.026 19.948 -46.757 1.00 22.16 2032 GLU D N 1
ATOM 4825 C CA . GLU D 1 17 ? -14.216 20.021 -48.208 1.00 24.82 2032 GLU D CA 1
ATOM 4826 C C . GLU D 1 17 ? -13.203 20.968 -48.856 1.00 26.70 2032 GLU D C 1
ATOM 4827 O O . GLU D 1 17 ? -12.553 20.606 -49.840 1.00 25.01 2032 GLU D O 1
ATOM 4839 N N . GLU D 1 18 ? -13.057 22.165 -48.285 1.00 24.26 2033 GLU D N 1
ATOM 4840 C CA . GLU D 1 18 ? -12.124 23.166 -48.802 1.00 25.25 2033 GLU D CA 1
ATOM 4841 C C . GLU D 1 18 ? -10.669 22.688 -48.726 1.00 23.37 2033 GLU D C 1
ATOM 4842 O O . GLU D 1 18 ? -9.914 22.843 -49.687 1.00 25.36 2033 GLU D O 1
ATOM 4854 N N . ALA D 1 19 ? -10.287 22.116 -47.586 1.00 20.74 2034 ALA D N 1
ATOM 4855 C CA . ALA D 1 19 ? -8.916 21.660 -47.365 1.00 20.85 2034 ALA D CA 1
ATOM 4856 C C . ALA D 1 19 ? -8.554 20.458 -48.247 1.00 21.31 2034 ALA D C 1
ATOM 4857 O O . ALA D 1 19 ? -7.418 20.363 -48.726 1.00 19.96 2034 ALA D O 1
ATOM 4864 N N . SER D 1 20 ? -9.515 19.556 -48.456 1.00 21.77 2035 SER D N 1
ATOM 4865 C CA . SER D 1 20 ? -9.318 18.387 -49.334 1.00 23.08 2035 SER D CA 1
ATOM 4866 C C . SER D 1 20 ? -9.098 18.756 -50.815 1.00 24.40 2035 SER D C 1
ATOM 4867 O O . SER D 1 20 ? -8.312 18.101 -51.495 1.00 25.82 2035 SER D O 1
ATOM 4875 N N . ARG D 1 21 ? -9.784 19.793 -51.306 1.00 25.77 2036 ARG D N 1
ATOM 4876 C CA . ARG D 1 21 ? -9.511 20.348 -52.647 1.00 30.30 2036 ARG D CA 1
ATOM 4877 C C . ARG D 1 21 ? -8.054 20.787 -52.780 1.00 28.08 2036 ARG D C 1
ATOM 4878 O O . ARG D 1 21 ? -7.378 20.468 -53.765 1.00 26.92 2036 ARG D O 1
ATOM 4899 N N . LEU D 1 22 ? -7.604 21.552 -51.789 1.00 25.85 2037 LEU D N 1
ATOM 4900 C CA . LEU D 1 22 ? -6.233 22.058 -51.741 1.00 27.17 2037 LEU D CA 1
ATOM 4901 C C . LEU D 1 22 ? -5.178 20.950 -51.645 1.00 24.44 2037 LEU D C 1
ATOM 4902 O O . LEU D 1 22 ? -4.169 20.997 -52.348 1.00 25.57 2037 LEU D O 1
ATOM 4918 N N . TYR D 1 23 ? -5.422 19.940 -50.816 1.00 23.11 2038 TYR D N 1
ATOM 4919 C CA . TYR D 1 23 ? -4.445 18.873 -50.650 1.00 25.25 2038 TYR D CA 1
ATOM 4920 C C . TYR D 1 23 ? -4.456 17.881 -51.808 1.00 24.31 2038 TYR D C 1
ATOM 4921 O O . TYR D 1 23 ? -3.416 17.636 -52.413 1.00 26.39 2038 TYR D O 1
ATOM 4939 N N . PHE D 1 24 ? -5.613 17.297 -52.098 1.00 23.89 2039 PHE D N 1
ATOM 4940 C CA . PHE D 1 24 ? -5.698 16.259 -53.139 1.00 26.49 2039 PHE D CA 1
ATOM 4941 C C . PHE D 1 24 ? -5.669 16.833 -54.548 1.00 27.41 2039 PHE D C 1
ATOM 4942 O O . PHE D 1 24 ? -5.209 16.166 -55.466 1.00 28.61 2039 PHE D O 1
ATOM 4959 N N . GLY D 1 25 ? -6.129 18.074 -54.714 1.00 29.31 2040 GLY D N 1
ATOM 4960 C CA . GLY D 1 25 ? -6.096 18.740 -56.014 1.00 33.70 2040 GLY D CA 1
ATOM 4961 C C . GLY D 1 25 ? -4.766 19.391 -56.359 1.00 34.16 2040 GLY D C 1
ATOM 4962 O O . GLY D 1 25 ? -4.350 19.353 -57.516 1.00 34.58 2040 GLY D O 1
ATOM 4966 N N . GLU D 1 26 ? -4.101 19.993 -55.367 1.00 32.51 2041 GLU D N 1
ATOM 4967 C CA . GLU D 1 26 ? -2.874 20.768 -55.612 1.00 33.13 2041 GLU D CA 1
ATOM 4968 C C . GLU D 1 26 ? -1.615 20.320 -54.869 1.00 31.98 2041 GLU D C 1
ATOM 4969 O O . GLU D 1 26 ? -0.540 20.836 -55.166 1.00 31.94 2041 GLU D O 1
ATOM 4981 N N . ARG D 1 27 ? -1.727 19.384 -53.923 1.00 34.16 2042 ARG D N 1
ATOM 4982 C CA . ARG D 1 27 ? -0.647 19.119 -52.952 1.00 38.88 2042 ARG D CA 1
ATOM 4983 C C . ARG D 1 27 ? -0.222 20.413 -52.227 1.00 33.45 2042 ARG D C 1
ATOM 4984 O O . ARG D 1 27 ? 0.954 20.628 -51.929 1.00 31.98 2042 ARG D O 1
ATOM 5005 N N . ASN D 1 28 ? -1.206 21.261 -51.943 1.00 27.76 2043 ASN D N 1
ATOM 5006 C CA . ASN D 1 28 ? -0.966 22.550 -51.306 1.00 28.09 2043 ASN D CA 1
ATOM 5007 C C . ASN D 1 28 ? -1.147 22.329 -49.816 1.00 25.87 2043 ASN D C 1
ATOM 5008 O O . ASN D 1 28 ? -2.236 22.530 -49.274 1.00 27.79 2043 ASN D O 1
ATOM 5019 N N . VAL D 1 29 ? -0.073 21.889 -49.163 1.00 25.59 2044 VAL D N 1
ATOM 5020 C CA . VAL D 1 29 ? -0.120 21.549 -47.741 1.00 24.48 2044 VAL D CA 1
ATOM 5021 C C . VAL D 1 29 ? -0.311 22.802 -46.873 1.00 23.48 2044 VAL D C 1
ATOM 5022 O O . VAL D 1 29 ? -1.087 22.782 -45.914 1.00 23.08 2044 VAL D O 1
ATOM 5035 N N . LYS D 1 30 ? 0.401 23.876 -47.197 1.00 24.80 2045 LYS D N 1
ATOM 5036 C CA . LYS D 1 30 ? 0.253 25.139 -46.457 1.00 26.81 2045 LYS D CA 1
ATOM 5037 C C . LYS D 1 30 ? -1.205 25.595 -46.472 1.00 24.79 2045 LYS D C 1
ATOM 5038 O O . LYS D 1 30 ? -1.766 25.927 -45.427 1.00 23.87 2045 LYS D O 1
ATOM 5057 N N . GLY D 1 31 ? -1.806 25.580 -47.659 1.00 25.11 2046 GLY D N 1
ATOM 5058 C CA . GLY D 1 31 ? -3.211 25.945 -47.841 1.00 25.92 2046 GLY D CA 1
ATOM 5059 C C . GLY D 1 31 ? -4.155 25.088 -47.030 1.00 22.59 2046 GLY D C 1
ATOM 5060 O O . GLY D 1 31 ? -5.098 25.589 -46.432 1.00 20.87 2046 GLY D O 1
ATOM 5064 N N . MET D 1 32 ? -3.894 23.781 -47.001 1.00 21.84 2047 MET D N 1
ATOM 5065 C CA . MET D 1 32 ? -4.650 22.873 -46.175 1.00 20.01 2047 MET D CA 1
ATOM 5066 C C . MET D 1 32 ? -4.584 23.257 -44.693 1.00 18.44 2047 MET D C 1
ATOM 5067 O O . MET D 1 32 ? -5.615 23.320 -44.011 1.00 17.52 2047 MET D O 1
ATOM 5081 N N . PHE D 1 33 ? -3.374 23.494 -44.199 1.00 19.02 2048 PHE D N 1
ATOM 5082 C CA . PHE D 1 33 ? -3.189 23.890 -42.807 1.00 20.40 2048 PHE D CA 1
ATOM 5083 C C . PHE D 1 33 ? -3.845 25.238 -42.483 1.00 19.98 2048 PHE D C 1
ATOM 5084 O O . PHE D 1 33 ? -4.429 25.388 -41.407 1.00 19.18 2048 PHE D O 1
ATOM 5101 N N . GLU D 1 34 ? -3.763 26.194 -43.403 1.00 20.83 2049 GLU D N 1
ATOM 5102 C CA . GLU D 1 34 ? -4.447 27.499 -43.217 1.00 24.65 2049 GLU D CA 1
ATOM 5103 C C . GLU D 1 34 ? -5.968 27.348 -43.007 1.00 23.26 2049 GLU D C 1
ATOM 5104 O O . GLU D 1 34 ? -6.563 28.107 -42.250 1.00 22.03 2049 GLU D O 1
ATOM 5116 N N . VAL D 1 35 ? -6.578 26.360 -43.667 1.00 22.45 2050 VAL D N 1
ATOM 5117 C CA . VAL D 1 35 ? -8.015 26.100 -43.534 1.00 22.14 2050 VAL D CA 1
ATOM 5118 C C . VAL D 1 35 ? -8.322 25.404 -42.210 1.00 21.67 2050 VAL D C 1
ATOM 5119 O O . VAL D 1 35 ? -9.236 25.803 -41.500 1.00 19.71 2050 VAL D O 1
ATOM 5132 N N . LEU D 1 36 ? -7.578 24.347 -41.885 1.00 20.91 2051 LEU D N 1
ATOM 5133 C CA . LEU D 1 36 ? -7.921 23.498 -40.744 1.00 20.05 2051 LEU D CA 1
ATOM 5134 C C . LEU D 1 36 ? -7.433 23.961 -39.371 1.00 19.47 2051 LEU D C 1
ATOM 5135 O O . LEU D 1 36 ? -8.109 23.720 -38.367 1.00 18.39 2051 LEU D O 1
ATOM 5151 N N . GLU D 1 37 ? -6.285 24.624 -39.313 1.00 21.85 2052 GLU D N 1
ATOM 5152 C CA . GLU D 1 37 ? -5.694 24.986 -38.025 1.00 24.38 2052 GLU D CA 1
ATOM 5153 C C . GLU D 1 37 ? -6.601 25.898 -37.178 1.00 21.32 2052 GLU D C 1
ATOM 5154 O O . GLU D 1 37 ? -6.681 25.712 -35.958 1.00 18.86 2052 GLU D O 1
ATOM 5166 N N . PRO D 1 38 ? -7.297 26.871 -37.811 1.00 20.21 2053 PRO D N 1
ATOM 5167 C CA . PRO D 1 38 ? -8.281 27.680 -37.053 1.00 21.53 2053 PRO D CA 1
ATOM 5168 C C . PRO D 1 38 ? -9.510 26.890 -36.570 1.00 19.70 2053 PRO D C 1
ATOM 5169 O O . PRO D 1 38 ? -10.099 27.221 -35.542 1.00 19.12 2053 PRO D O 1
ATOM 5180 N N . LEU D 1 39 ? -9.861 25.825 -37.276 1.00 21.13 2054 LEU D N 1
ATOM 5181 C CA . LEU D 1 39 ? -10.970 24.967 -36.855 1.00 20.93 2054 LEU D CA 1
ATOM 5182 C C . LEU D 1 39 ? -10.561 24.123 -35.660 1.00 18.84 2054 LEU D C 1
ATOM 5183 O O . LEU D 1 39 ? -11.358 23.952 -34.739 1.00 18.52 2054 LEU D O 1
ATOM 5199 N N . HIS D 1 40 ? -9.327 23.616 -35.649 1.00 17.42 2055 HIS D N 1
ATOM 5200 C CA . HIS D 1 40 ? -8.779 23.010 -34.426 1.00 16.78 2055 HIS D CA 1
ATOM 5201 C C . HIS D 1 40 ? -8.731 24.033 -33.289 1.00 17.03 2055 HIS D C 1
ATOM 5202 O O . HIS D 1 40 ? -9.060 23.713 -32.147 1.00 16.48 2055 HIS D O 1
ATOM 5216 N N . ALA D 1 41 ? -8.337 25.274 -33.593 1.00 17.53 2056 ALA D N 1
ATOM 5217 C CA . ALA D 1 41 ? -8.358 26.308 -32.560 1.00 18.11 2056 ALA D CA 1
ATOM 5218 C C . ALA D 1 41 ? -9.761 26.468 -31.961 1.00 17.51 2056 ALA D C 1
ATOM 5219 O O . ALA D 1 41 ? -9.910 26.645 -30.746 1.00 18.65 2056 ALA D O 1
ATOM 5226 N N . MET D 1 42 ? -10.788 26.379 -32.797 1.00 17.45 2057 MET D N 1
ATOM 5227 C CA . MET D 1 42 ? -12.166 26.446 -32.309 1.00 18.78 2057 MET D CA 1
ATOM 5228 C C . MET D 1 42 ? -12.500 25.344 -31.317 1.00 18.02 2057 MET D C 1
ATOM 5229 O O . MET D 1 42 ? -13.113 25.596 -30.279 1.00 18.11 2057 MET D O 1
ATOM 5243 N N . MET D 1 43 ? -12.059 24.128 -31.629 1.00 17.96 2058 MET D N 1
ATOM 5244 C CA . MET D 1 43 ? -12.242 23.003 -30.733 1.00 18.11 2058 MET D CA 1
ATOM 5245 C C . MET D 1 43 ? -11.509 23.190 -29.405 1.00 19.28 2058 MET D C 1
ATOM 5246 O O . MET D 1 43 ? -12.054 22.878 -28.348 1.00 20.31 2058 MET D O 1
ATOM 5260 N N . GLU D 1 44 ? -10.288 23.721 -29.461 1.00 21.19 2059 GLU D N 1
ATOM 5261 C CA . GLU D 1 44 ? -9.465 23.928 -28.269 1.00 25.17 2059 GLU D CA 1
ATOM 5262 C C . GLU D 1 44 ? -10.054 24.943 -27.270 1.00 25.83 2059 GLU D C 1
ATOM 5263 O O . GLU D 1 44 ? -9.650 24.952 -26.115 1.00 30.87 2059 GLU D O 1
ATOM 5275 N N . ARG D 1 45 ? -10.996 25.782 -27.706 1.00 26.90 2060 ARG D N 1
ATOM 5276 C CA . ARG D 1 45 ? -11.801 26.596 -26.780 1.00 32.43 2060 ARG D CA 1
ATOM 5277 C C . ARG D 1 45 ? -12.570 25.731 -25.787 1.00 27.22 2060 ARG D C 1
ATOM 5278 O O . ARG D 1 45 ? -12.826 26.153 -24.655 1.00 24.95 2060 ARG D O 1
ATOM 5299 N N . GLY D 1 46 ? -12.965 24.540 -26.240 1.00 28.03 2061 GLY D N 1
ATOM 5300 C CA . GLY D 1 46 ? -13.805 23.636 -25.478 1.00 26.03 2061 GLY D CA 1
ATOM 5301 C C . GLY D 1 46 ? -15.261 23.918 -25.824 1.00 23.78 2061 GLY D C 1
ATOM 5302 O O . GLY D 1 46 ? -15.606 25.046 -26.239 1.00 22.68 2061 GLY D O 1
ATOM 5306 N N . PRO D 1 47 ? -16.132 22.915 -25.645 1.00 23.43 2062 PRO D N 1
ATOM 5307 C CA . PRO D 1 47 ? -17.548 23.096 -25.949 1.00 23.08 2062 PRO D CA 1
ATOM 5308 C C . PRO D 1 47 ? -18.247 24.031 -24.960 1.00 23.96 2062 PRO D C 1
ATOM 5309 O O . PRO D 1 47 ? -17.896 24.063 -23.770 1.00 24.21 2062 PRO D O 1
ATOM 5320 N N . GLN D 1 48 ? -19.213 24.794 -25.472 1.00 23.36 2063 GLN D N 1
ATOM 5321 C CA . GLN D 1 48 ? -19.991 25.756 -24.691 1.00 25.17 2063 GLN D CA 1
ATOM 5322 C C . GLN D 1 48 ? -21.489 25.457 -24.638 1.00 25.15 2063 GLN D C 1
ATOM 5323 O O . GLN D 1 48 ? -22.232 26.197 -24.007 1.00 25.84 2063 GLN D O 1
ATOM 5337 N N . THR D 1 49 ? -21.925 24.379 -25.287 1.00 23.96 2064 THR D N 1
ATOM 5338 C CA . THR D 1 49 ? -23.331 24.015 -25.349 1.00 24.86 2064 THR D CA 1
ATOM 5339 C C . THR D 1 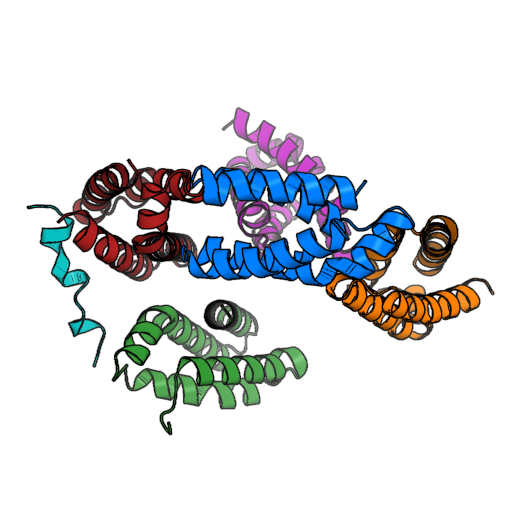49 ? -23.443 22.498 -25.340 1.00 24.34 2064 THR D C 1
ATOM 5340 O O . THR D 1 49 ? -22.449 21.796 -25.544 1.00 21.56 2064 THR D O 1
ATOM 5351 N N . LEU D 1 50 ? -24.659 22.012 -25.122 1.00 26.00 2065 LEU D N 1
ATOM 5352 C CA . LEU D 1 50 ? -24.942 20.571 -25.150 1.00 26.58 2065 LEU D CA 1
ATOM 5353 C C . LEU D 1 50 ? -24.555 19.951 -26.495 1.00 25.81 2065 LEU D C 1
ATOM 5354 O O . LEU D 1 50 ? -23.906 18.901 -26.536 1.00 23.23 2065 LEU D O 1
ATOM 5370 N N . LYS D 1 51 ? -24.951 20.603 -27.586 1.00 25.35 2066 LYS D N 1
ATOM 5371 C CA . LYS D 1 51 ? -24.646 20.109 -28.929 1.00 28.62 2066 LYS D CA 1
ATOM 5372 C C . LYS D 1 51 ? -23.145 20.080 -29.232 1.00 26.20 2066 LYS D C 1
ATOM 5373 O O . LYS D 1 51 ? -22.673 19.141 -29.869 1.00 22.71 2066 LYS D O 1
ATOM 5392 N N . GLU D 1 52 ? -22.401 21.089 -28.767 1.00 23.43 2067 GLU D N 1
ATOM 5393 C CA . GLU D 1 52 ? -20.942 21.075 -28.906 1.00 21.48 2067 GLU D CA 1
ATOM 5394 C C . GLU D 1 52 ? -20.305 19.941 -28.085 1.00 20.33 2067 GLU D C 1
ATOM 5395 O O . GLU D 1 52 ? -19.337 19.335 -28.532 1.00 18.96 2067 GLU D O 1
ATOM 5407 N N . THR D 1 53 ? -20.854 19.656 -26.902 1.00 20.87 2068 THR D N 1
ATOM 5408 C CA . THR D 1 53 ? -20.350 18.572 -26.045 1.00 20.65 2068 THR D CA 1
ATOM 5409 C C . THR D 1 53 ? -20.568 17.208 -26.707 1.00 21.14 2068 THR D C 1
ATOM 5410 O O . THR D 1 53 ? -19.664 16.358 -26.721 1.00 21.35 2068 THR D O 1
ATOM 5421 N N . SER D 1 54 ? -21.757 17.016 -27.270 1.00 23.14 2069 SER D N 1
ATOM 5422 C CA . SER D 1 54 ? -22.062 15.812 -28.056 1.00 25.13 2069 SER D CA 1
ATOM 5423 C C . SER D 1 54 ? -21.139 15.678 -29.272 1.00 22.84 2069 SER D C 1
ATOM 5424 O O . SER D 1 54 ? -20.654 14.593 -29.584 1.00 19.14 2069 SER D O 1
ATOM 5432 N N . PHE D 1 55 ? -20.892 16.788 -29.959 1.00 19.81 2070 PHE D N 1
ATOM 5433 C CA . PHE D 1 55 ? -19.975 16.806 -31.104 1.00 19.04 2070 PHE D CA 1
ATOM 5434 C C . PHE D 1 55 ? -18.565 16.437 -30.669 1.00 19.26 2070 PHE D C 1
ATOM 5435 O O . PHE D 1 55 ? -17.879 15.647 -31.342 1.00 21.83 2070 PHE D O 1
ATOM 5452 N N . ASN D 1 56 ? -18.137 17.002 -29.541 1.00 17.73 2071 ASN D N 1
ATOM 5453 C CA . ASN D 1 56 ? -16.810 16.719 -28.999 1.00 18.32 2071 ASN D CA 1
ATOM 5454 C C . ASN D 1 56 ? -16.683 15.244 -28.582 1.00 18.21 2071 ASN D C 1
ATOM 5455 O O . ASN D 1 56 ? -15.630 14.642 -28.768 1.00 19.04 2071 ASN D O 1
ATOM 5466 N N . GLN D 1 57 ? -17.753 14.683 -28.038 1.00 19.63 2072 GLN D N 1
ATOM 5467 C CA . GLN D 1 57 ? -17.794 13.242 -27.669 1.00 21.44 2072 GLN D CA 1
ATOM 5468 C C . GLN D 1 57 ? -17.584 12.325 -28.875 1.00 20.91 2072 GLN D C 1
ATOM 5469 O O . GLN D 1 57 ? -16.819 11.362 -28.796 1.00 24.42 2072 GLN D O 1
ATOM 5483 N N . ALA D 1 58 ? -18.263 12.617 -29.979 1.00 19.93 2073 ALA D N 1
ATOM 5484 C CA . ALA D 1 58 ? -18.168 11.800 -31.187 1.00 21.79 2073 ALA D CA 1
ATOM 5485 C C . ALA D 1 58 ? -16.873 12.006 -31.974 1.00 21.70 2073 ALA D C 1
ATOM 5486 O O . ALA D 1 58 ? -16.290 11.037 -32.452 1.00 19.26 2073 ALA D O 1
ATOM 5493 N N . TYR D 1 59 ? -16.422 13.259 -32.107 1.00 20.76 2074 TYR D N 1
ATOM 5494 C CA . TYR D 1 59 ? -15.353 13.608 -33.066 1.00 20.31 2074 TYR D CA 1
ATOM 5495 C C . TYR D 1 59 ? -14.089 14.254 -32.501 1.00 18.91 2074 TYR D C 1
ATOM 5496 O O . TYR D 1 59 ? -13.089 14.347 -33.212 1.00 17.87 2074 TYR D O 1
ATOM 5514 N N . GLY D 1 60 ? -14.120 14.701 -31.247 1.00 20.74 2075 GLY D N 1
ATOM 5515 C CA . GLY D 1 60 ? -13.058 15.526 -30.695 1.00 18.65 2075 GLY D CA 1
ATOM 5516 C C . GLY D 1 60 ? -11.695 14.878 -30.649 1.00 20.45 2075 GLY D C 1
ATOM 5517 O O . GLY D 1 60 ? -10.711 15.476 -31.077 1.00 18.15 2075 GLY D O 1
ATOM 5521 N N . ARG D 1 61 ? -11.633 13.649 -30.141 1.00 18.50 2076 ARG D N 1
ATOM 5522 C CA . ARG D 1 61 ? -10.370 12.912 -30.102 1.00 20.17 2076 ARG D CA 1
ATOM 5523 C C . ARG D 1 61 ? -9.841 12.641 -31.515 1.00 18.71 2076 ARG D C 1
ATOM 5524 O O . ARG D 1 61 ? -8.648 12.793 -31.765 1.00 20.60 2076 ARG D O 1
ATOM 5545 N N . ASP D 1 62 ? -10.724 12.233 -32.424 1.00 18.50 2077 ASP D N 1
ATOM 5546 C CA . ASP D 1 62 ? -10.345 11.986 -33.821 1.00 17.82 2077 ASP D CA 1
ATOM 5547 C C . ASP D 1 62 ? -9.737 13.233 -34.468 1.00 16.89 2077 ASP D C 1
ATOM 5548 O O . ASP D 1 62 ? -8.697 13.167 -35.117 1.00 17.37 2077 ASP D O 1
ATOM 5557 N N . LEU D 1 63 ? -10.376 14.373 -34.265 1.00 16.37 2078 LEU D N 1
ATOM 5558 C CA . LEU D 1 63 ? -9.836 15.628 -34.807 1.00 16.87 2078 LEU D CA 1
ATOM 5559 C C . LEU D 1 63 ? -8.487 15.989 -34.199 1.00 17.61 2078 LEU D C 1
ATOM 5560 O O . LEU D 1 63 ? -7.568 16.378 -34.927 1.00 19.94 2078 LEU D O 1
ATOM 5576 N N . MET D 1 64 ? -8.351 15.830 -32.883 1.00 19.42 2079 MET D N 1
ATOM 5577 C CA . MET D 1 64 ? -7.073 16.054 -32.213 1.00 21.72 2079 MET D CA 1
ATOM 5578 C C . MET D 1 64 ? -5.958 15.160 -32.740 1.00 23.41 2079 MET D C 1
ATOM 5579 O O . MET D 1 64 ? -4.829 15.621 -32.945 1.00 20.18 2079 MET D O 1
ATOM 5593 N N . GLU D 1 65 ? -6.265 13.880 -32.952 1.00 20.53 2080 GLU D N 1
ATOM 5594 C CA . GLU D 1 65 ? -5.277 12.971 -33.507 1.00 21.26 2080 GLU D CA 1
ATOM 5595 C C . GLU D 1 65 ? -4.887 13.351 -34.942 1.00 18.55 2080 GLU D C 1
ATOM 5596 O O . GLU D 1 65 ? -3.713 13.259 -35.289 1.00 20.40 2080 GLU D O 1
ATOM 5608 N N . ALA D 1 66 ? -5.862 13.760 -35.753 1.00 16.71 2081 ALA D N 1
ATOM 5609 C CA . ALA D 1 66 ? -5.599 14.257 -37.111 1.00 18.65 2081 ALA D CA 1
ATOM 5610 C C . ALA D 1 66 ? -4.623 15.438 -37.108 1.00 20.58 2081 ALA D C 1
ATOM 5611 O O . ALA D 1 66 ? -3.684 15.484 -37.914 1.00 17.70 2081 ALA D O 1
ATOM 5618 N N . GLN D 1 67 ? -4.840 16.379 -36.193 1.00 19.06 2082 GLN D N 1
ATOM 5619 C CA . GLN D 1 67 ? -3.902 17.481 -36.006 1.00 21.40 2082 GLN D CA 1
ATOM 5620 C C . GLN D 1 67 ? -2.509 16.994 -35.629 1.00 22.15 2082 GLN D C 1
ATOM 5621 O O . GLN D 1 67 ? -1.520 17.508 -36.140 1.00 20.33 2082 GLN D O 1
ATOM 5635 N N . GLU D 1 68 ? -2.439 16.005 -34.734 1.00 22.37 2083 GLU D N 1
ATOM 5636 C CA . GLU D 1 68 ? -1.169 15.445 -34.292 1.00 27.43 2083 GLU D CA 1
ATOM 5637 C C . GLU D 1 68 ? -0.386 14.867 -35.476 1.00 22.10 2083 GLU D C 1
ATOM 5638 O O . GLU D 1 68 ? 0.829 15.039 -35.557 1.00 22.32 2083 GLU D O 1
ATOM 5650 N N . TRP D 1 69 ? -1.087 14.206 -36.397 1.00 21.32 2084 TRP D N 1
ATOM 5651 C CA . TRP D 1 69 ? -0.446 13.664 -37.611 1.00 22.23 2084 TRP D CA 1
ATOM 5652 C C . TRP D 1 69 ? 0.086 14.779 -38.534 1.00 22.83 2084 TRP D C 1
ATOM 5653 O O . TRP D 1 69 ? 1.165 14.649 -39.113 1.00 23.04 2084 TRP D O 1
ATOM 5674 N N . CYS D 1 70 ? -0.651 15.883 -38.642 1.00 21.42 2085 CYS D N 1
ATOM 5675 C CA . CYS D 1 70 ? -0.162 17.046 -39.394 1.00 22.13 2085 CYS D CA 1
ATOM 5676 C C . CYS D 1 70 ? 1.115 17.604 -38.767 1.00 23.41 2085 CYS D C 1
ATOM 5677 O O . CYS D 1 70 ? 2.073 17.922 -39.472 1.00 26.03 2085 CYS D O 1
ATOM 5685 N N . ARG D 1 71 ? 1.123 17.698 -37.438 1.00 27.34 2086 ARG D N 1
ATOM 5686 C CA . ARG D 1 71 ? 2.314 18.082 -36.673 1.00 31.55 2086 ARG D CA 1
ATOM 5687 C C . ARG D 1 71 ? 3.491 17.128 -36.924 1.00 32.70 2086 ARG D C 1
ATOM 5688 O O . ARG D 1 71 ? 4.624 17.576 -37.100 1.00 31.41 2086 ARG D O 1
ATOM 5709 N N . LYS D 1 72 ? 3.214 15.824 -36.954 1.00 30.22 2087 LYS D N 1
ATOM 5710 C CA . LYS D 1 72 ? 4.247 14.825 -37.269 1.00 34.99 2087 LYS D CA 1
ATOM 5711 C C . LYS D 1 72 ? 4.831 15.038 -38.669 1.00 32.13 2087 LYS D C 1
ATOM 5712 O O . LYS D 1 72 ? 6.046 14.944 -38.849 1.00 32.32 2087 LYS D O 1
ATOM 5731 N N . TYR D 1 73 ? 3.969 15.341 -39.643 1.00 31.22 2088 TYR D N 1
ATOM 5732 C CA . TYR D 1 73 ? 4.416 15.617 -41.019 1.00 32.10 2088 TYR D CA 1
ATOM 5733 C C . TYR D 1 73 ? 5.423 16.770 -41.104 1.00 36.39 2088 TYR D C 1
ATOM 5734 O O . TYR D 1 73 ? 6.404 16.684 -41.849 1.00 35.88 2088 TYR D O 1
ATOM 5752 N N . MET D 1 74 ? 5.173 17.844 -40.359 1.00 34.97 2089 MET D N 1
ATOM 5753 C CA . MET D 1 74 ? 6.086 18.991 -40.340 1.00 39.51 2089 MET D CA 1
ATOM 5754 C C . MET D 1 74 ? 7.492 18.631 -39.838 1.00 42.85 2089 MET D C 1
ATOM 5755 O O . MET D 1 74 ? 8.471 19.219 -40.293 1.00 45.48 2089 MET D O 1
ATOM 5769 N N . LYS D 1 75 ? 7.583 17.670 -38.916 1.00 42.34 2090 LYS D N 1
ATOM 5770 C CA . LYS D 1 75 ? 8.872 17.152 -38.444 1.00 49.02 2090 LYS D CA 1
ATOM 5771 C C . LYS D 1 75 ? 9.499 16.202 -39.461 1.00 48.73 2090 LYS D C 1
ATOM 5772 O O . LYS D 1 75 ? 10.647 16.385 -39.864 1.00 53.00 2090 LYS D O 1
ATOM 5791 N N . SER D 1 76 ? 8.733 15.190 -39.864 1.00 41.97 2091 SER D N 1
ATOM 5792 C CA . SER D 1 76 ? 9.245 14.081 -40.676 1.00 43.27 2091 SER D CA 1
ATOM 5793 C C . SER D 1 76 ? 9.433 14.424 -42.149 1.00 43.02 2091 SER D C 1
ATOM 5794 O O . SER D 1 76 ? 10.359 13.934 -42.789 1.00 46.92 2091 SER D O 1
ATOM 5802 N N . GLY D 1 77 ? 8.524 15.230 -42.690 1.00 45.35 2092 GLY D N 1
ATOM 5803 C CA . GLY D 1 77 ? 8.439 15.455 -44.129 1.00 41.54 2092 GLY D CA 1
ATOM 5804 C C . GLY D 1 77 ? 7.894 14.265 -44.908 1.00 42.05 2092 GLY D C 1
ATOM 5805 O O . GLY D 1 77 ? 7.944 14.268 -46.138 1.00 42.81 2092 GLY D O 1
ATOM 5809 N N . ASN D 1 78 ? 7.356 13.262 -44.209 1.00 36.73 2093 ASN D N 1
ATOM 5810 C CA . ASN D 1 78 ? 6.877 12.037 -44.844 1.00 37.55 2093 ASN D CA 1
ATOM 5811 C C . ASN D 1 78 ? 5.387 12.185 -45.157 1.00 34.82 2093 ASN D C 1
ATOM 5812 O O . ASN D 1 78 ? 4.570 12.323 -44.248 1.00 31.21 2093 ASN D O 1
ATOM 5823 N N . VAL D 1 79 ? 5.051 12.128 -46.444 1.00 31.91 2094 VAL D N 1
ATOM 5824 C CA . VAL D 1 79 ? 3.670 12.245 -46.933 1.00 31.52 2094 VAL D CA 1
ATOM 5825 C C . VAL D 1 79 ? 2.687 11.256 -46.295 1.00 28.25 2094 VAL D C 1
ATOM 5826 O O . VAL D 1 79 ? 1.514 11.582 -46.123 1.00 27.18 2094 VAL D O 1
ATOM 5839 N N . LYS D 1 80 ? 3.165 10.063 -45.935 1.00 30.50 2095 LYS D N 1
ATOM 5840 C CA . LYS D 1 80 ? 2.320 9.057 -45.275 1.00 30.84 2095 LYS D CA 1
ATOM 5841 C C . LYS D 1 80 ? 1.740 9.524 -43.923 1.00 29.14 2095 LYS D C 1
ATOM 5842 O O . LYS D 1 80 ? 0.648 9.105 -43.541 1.00 27.33 2095 LYS D O 1
ATOM 5861 N N . ASP D 1 81 ? 2.448 10.408 -43.218 1.00 28.99 2096 ASP D N 1
ATOM 5862 C CA . ASP D 1 81 ? 1.882 11.047 -42.015 1.00 28.25 2096 ASP D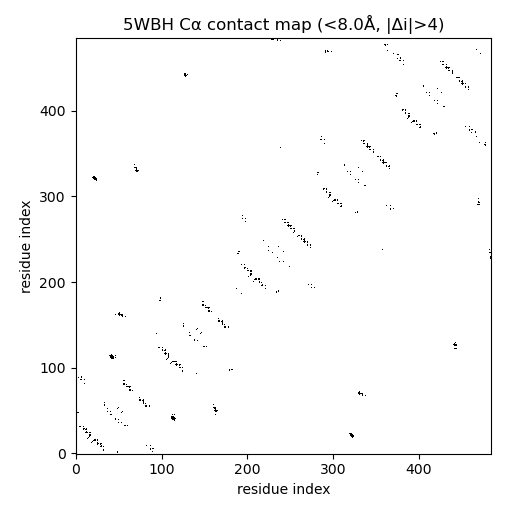 CA 1
ATOM 5863 C C . ASP D 1 81 ? 0.663 11.916 -42.347 1.00 24.34 2096 ASP D C 1
ATOM 5864 O O . ASP D 1 81 ? -0.296 11.962 -41.585 1.00 23.16 2096 ASP D O 1
ATOM 5873 N N . LEU D 1 82 ? 0.703 12.574 -43.497 1.00 24.80 2097 LEU D N 1
ATOM 5874 C CA . LEU D 1 82 ? -0.424 13.365 -43.987 1.00 25.33 2097 LEU D CA 1
ATOM 5875 C C . LEU D 1 82 ? -1.581 12.474 -44.434 1.00 22.74 2097 LEU D C 1
ATOM 5876 O O . LEU D 1 82 ? -2.745 12.789 -44.201 1.00 21.16 2097 LEU D O 1
ATOM 5892 N N . THR D 1 83 ? -1.266 11.350 -45.061 1.00 25.82 2098 THR D N 1
ATOM 5893 C CA . THR D 1 83 ? -2.290 10.359 -45.399 1.00 25.86 2098 THR D CA 1
ATOM 5894 C C . THR D 1 83 ? -3.031 9.892 -44.143 1.00 23.84 2098 THR D C 1
ATOM 5895 O O . THR D 1 83 ? -4.264 9.802 -44.135 1.00 22.55 2098 THR D O 1
ATOM 5906 N N . GLN D 1 84 ? -2.285 9.651 -43.070 1.00 24.80 2099 GLN D N 1
ATOM 5907 C CA . GLN D 1 84 ? -2.892 9.249 -41.802 1.00 24.30 2099 GLN D CA 1
ATOM 5908 C C . GLN D 1 84 ? -3.743 10.346 -41.172 1.00 22.27 2099 GLN D C 1
ATOM 5909 O O . GLN D 1 84 ? -4.788 10.055 -40.593 1.00 20.39 2099 GLN D O 1
ATOM 5923 N N . ALA D 1 85 ? -3.319 11.608 -41.286 1.00 19.82 2100 ALA D N 1
ATOM 5924 C CA . ALA D 1 85 ? -4.177 12.711 -40.858 1.00 18.72 2100 ALA D CA 1
ATOM 5925 C C . ALA D 1 85 ? -5.501 12.686 -41.612 1.00 17.11 2100 ALA D C 1
ATOM 5926 O O . ALA D 1 85 ? -6.569 12.798 -41.004 1.00 15.87 2100 ALA D O 1
ATOM 5933 N N . TRP D 1 86 ? -5.428 12.516 -42.933 1.00 17.53 2101 TRP D N 1
ATOM 5934 C CA . TRP D 1 86 ? -6.627 12.467 -43.770 1.00 17.44 2101 TRP D CA 1
ATOM 5935 C C . TRP D 1 86 ? -7.521 11.264 -43.491 1.00 18.61 2101 TRP D C 1
ATOM 5936 O O . TRP D 1 86 ? -8.740 11.366 -43.602 1.00 20.71 2101 TRP D O 1
ATOM 5957 N N . ASP D 1 87 ? -6.915 10.138 -43.135 1.00 19.42 2102 ASP D N 1
ATOM 5958 C CA . ASP D 1 87 ? -7.667 8.975 -42.672 1.00 21.09 2102 ASP D CA 1
ATOM 5959 C C . ASP D 1 87 ? -8.560 9.347 -41.476 1.00 20.71 2102 ASP D C 1
ATOM 5960 O O . ASP D 1 87 ? -9.759 9.031 -41.465 1.00 19.42 2102 ASP D O 1
ATOM 5969 N N . LEU D 1 88 ? -7.998 10.060 -40.503 1.00 19.55 2103 LEU D N 1
ATOM 5970 C CA . LEU D 1 88 ? -8.770 10.488 -39.344 1.00 20.54 2103 LEU D CA 1
ATOM 5971 C C . LEU D 1 88 ? -9.796 11.571 -39.685 1.00 23.40 2103 LEU D C 1
ATOM 5972 O O . LEU D 1 88 ? -10.934 11.521 -39.198 1.00 19.09 2103 LEU D O 1
ATOM 5988 N N . TYR D 1 89 ? -9.395 12.551 -40.499 1.00 20.05 2104 TYR D N 1
ATOM 5989 C CA . TYR D 1 89 ? -10.340 13.540 -40.989 1.00 19.81 2104 TYR D CA 1
ATOM 5990 C C . TYR D 1 89 ? -11.502 12.888 -41.736 1.00 19.35 2104 TYR D C 1
ATOM 5991 O O . TYR D 1 89 ? -12.654 13.245 -41.514 1.00 20.39 2104 TYR D O 1
ATOM 6009 N N . TYR D 1 90 ? -11.203 11.924 -42.611 1.00 20.33 2105 TYR D N 1
ATOM 6010 C CA . TYR D 1 90 ? -12.254 11.208 -43.332 1.00 21.03 2105 TYR D CA 1
ATOM 6011 C C . TYR D 1 90 ? -13.175 10.418 -42.383 1.00 21.84 2105 TYR D C 1
ATOM 6012 O O . TYR D 1 90 ? -14.391 10.385 -42.578 1.00 22.92 2105 TYR D O 1
ATOM 6030 N N . HIS D 1 91 ? -12.585 9.790 -41.367 1.00 23.47 2106 HIS D N 1
ATOM 6031 C CA . HIS D 1 91 ? -13.329 9.084 -40.308 1.00 26.16 2106 HIS D CA 1
ATOM 6032 C C . HIS D 1 91 ? -14.385 10.002 -39.676 1.00 22.81 2106 HIS D C 1
ATOM 6033 O O . HIS D 1 91 ? -15.516 9.588 -39.445 1.00 24.53 2106 HIS D O 1
ATOM 6047 N N . VAL D 1 92 ? -14.030 11.266 -39.462 1.00 21.37 2107 VAL D N 1
ATOM 6048 C CA . VAL D 1 92 ? -14.990 12.252 -39.004 1.00 18.50 2107 VAL D CA 1
ATOM 6049 C C . VAL D 1 92 ? -15.939 12.634 -40.139 1.00 17.99 2107 VAL D C 1
ATOM 6050 O O . VAL D 1 92 ? -17.162 12.579 -39.973 1.00 18.58 2107 VAL D O 1
ATOM 6063 N N . PHE D 1 93 ? -15.373 12.981 -41.294 1.00 19.27 2108 PHE D N 1
ATOM 6064 C CA . PHE D 1 93 ? -16.146 13.474 -42.442 1.00 20.64 2108 PHE D CA 1
ATOM 6065 C C . PHE D 1 93 ? -17.278 12.553 -42.879 1.00 24.74 2108 PHE D C 1
ATOM 6066 O O . PHE D 1 93 ? -18.397 13.013 -43.130 1.00 23.77 2108 PHE D O 1
ATOM 6083 N N . ARG D 1 94 ? -16.993 11.255 -42.968 1.00 23.54 2109 ARG D N 1
ATOM 6084 C CA . ARG D 1 94 ? -18.009 10.295 -43.372 1.00 24.64 2109 ARG D CA 1
ATOM 6085 C C . ARG D 1 94 ? -19.228 10.262 -42.445 1.00 23.74 2109 ARG D C 1
ATOM 6086 O O . ARG D 1 94 ? -20.325 9.934 -42.881 1.00 28.66 2109 ARG D O 1
ATOM 6107 N N . ARG D 1 95 ? -19.025 10.580 -41.172 1.00 22.32 2110 ARG D N 1
ATOM 6108 C CA . ARG D 1 95 ? -20.112 10.660 -40.207 1.00 24.14 2110 ARG D CA 1
ATOM 6109 C C . ARG D 1 95 ? -20.857 11.998 -40.262 1.00 23.51 2110 ARG D C 1
ATOM 6110 O O . ARG D 1 95 ? -22.082 12.018 -40.299 1.00 26.79 2110 ARG D O 1
ATOM 6131 N N . ILE D 1 96 ? -20.123 13.104 -40.274 1.00 23.41 2111 ILE D N 1
ATOM 6132 C CA . ILE D 1 96 ? -20.766 14.429 -40.286 1.00 27.00 2111 ILE D CA 1
ATOM 6133 C C . ILE D 1 96 ? -21.437 14.766 -41.622 1.00 32.06 2111 ILE D C 1
ATOM 6134 O O . ILE D 1 96 ? -22.407 15.518 -41.643 1.00 36.02 2111 ILE D O 1
ATOM 6150 N N . SER D 1 97 ? -20.954 14.185 -42.722 1.00 30.69 2112 SER D N 1
ATOM 6151 C CA . SER D 1 97 ? -21.486 14.506 -44.053 1.00 36.46 2112 SER D CA 1
ATOM 6152 C C . SER D 1 97 ? -22.805 13.808 -44.401 1.00 42.16 2112 SER D C 1
ATOM 6153 O O . SER D 1 97 ? -23.413 14.139 -45.415 1.00 50.04 2112 SER D O 1
ATOM 6161 N N . LYS D 1 98 ? -23.243 12.849 -43.583 1.00 50.27 2113 LYS D N 1
ATOM 6162 C CA . LYS D 1 98 ? -24.544 12.202 -43.782 1.00 56.74 2113 LYS D CA 1
ATOM 6163 C C . LYS D 1 98 ? -25.691 13.136 -43.410 1.00 51.87 2113 LYS D C 1
ATOM 6164 O O . LYS D 1 98 ? -26.628 13.312 -44.191 1.00 79.26 2113 LYS D O 1
ATOM 6183 N N . LEU E 1 7 ? 22.651 36.801 -46.124 1.00 53.91 2022 LEU E N 1
ATOM 6184 C CA . LEU E 1 7 ? 22.269 35.503 -45.502 1.00 43.17 2022 LEU E CA 1
ATOM 6185 C C . LEU E 1 7 ? 22.195 35.585 -43.968 1.00 37.93 2022 LEU E C 1
ATOM 6186 O O . LEU E 1 7 ? 21.247 35.063 -43.394 1.00 46.61 2022 LEU E O 1
ATOM 6201 N N . TRP E 1 8 ? 23.162 36.229 -43.305 1.00 33.55 2023 TRP E N 1
ATOM 6202 C CA . TRP E 1 8 ? 23.182 36.247 -41.820 1.00 34.28 2023 TRP E CA 1
ATOM 6203 C C . TRP E 1 8 ? 21.879 36.775 -41.210 1.00 34.22 2023 TRP E C 1
ATOM 6204 O O . TRP E 1 8 ? 21.364 36.182 -40.267 1.00 27.52 2023 TRP E O 1
ATOM 6225 N N . HIS E 1 9 ? 21.331 37.862 -41.752 1.00 34.93 2024 HIS E N 1
ATOM 6226 C CA . HIS E 1 9 ? 20.053 38.372 -41.243 1.00 37.86 2024 HIS E CA 1
ATOM 6227 C C . HIS E 1 9 ? 18.909 37.372 -41.468 1.00 36.39 2024 HIS E C 1
ATOM 6228 O O . HIS E 1 9 ? 18.061 37.198 -40.589 1.00 33.66 2024 HIS E O 1
ATOM 6242 N N . GLU E 1 10 ? 18.916 36.691 -42.614 1.00 35.64 2025 GLU E N 1
ATOM 6243 C CA . GLU E 1 10 ? 17.910 35.667 -42.914 1.00 40.66 2025 GLU E CA 1
ATOM 6244 C C . GLU E 1 10 ? 18.071 34.420 -42.050 1.00 35.31 2025 GLU E C 1
ATOM 6245 O O . GLU E 1 10 ? 17.078 33.859 -41.585 1.00 31.12 2025 GLU E O 1
ATOM 6257 N N . MET E 1 11 ? 19.314 33.985 -41.850 1.00 31.89 2026 MET E N 1
ATOM 6258 C CA . MET E 1 11 ? 19.588 32.774 -41.067 1.00 35.31 2026 MET E CA 1
ATOM 6259 C C . MET E 1 11 ? 19.171 32.980 -39.613 1.00 31.24 2026 MET E C 1
ATOM 6260 O O . MET E 1 11 ? 18.574 32.090 -39.013 1.00 25.40 2026 MET E O 1
ATOM 6274 N N . TRP E 1 12 ? 19.469 34.159 -39.059 1.00 25.80 2027 TRP E N 1
ATOM 6275 C CA . TRP E 1 12 ? 19.038 34.484 -37.699 1.00 25.88 2027 TRP E CA 1
ATOM 6276 C C . TRP E 1 12 ? 17.528 34.725 -37.595 1.00 26.38 2027 TRP E C 1
ATOM 6277 O O . TRP E 1 12 ? 16.911 34.317 -36.614 1.00 26.51 2027 TRP E O 1
ATOM 6298 N N . HIS E 1 13 ? 16.936 35.403 -38.577 1.00 29.15 2028 HIS E N 1
ATOM 6299 C CA . HIS E 1 13 ? 15.493 35.650 -38.550 1.00 30.96 2028 HIS E CA 1
ATOM 6300 C C . HIS E 1 13 ? 14.721 34.316 -38.507 1.00 32.91 2028 HIS E C 1
ATOM 6301 O O . HIS E 1 13 ? 13.854 34.125 -37.649 1.00 28.89 2028 HIS E O 1
ATOM 6315 N N . GLU E 1 14 ? 15.070 33.393 -39.402 1.00 32.42 2029 GLU E N 1
ATOM 6316 C CA . GLU E 1 14 ? 14.425 32.074 -39.451 1.00 33.98 2029 GLU E CA 1
ATOM 6317 C C . GLU E 1 14 ? 14.795 31.206 -38.249 1.00 29.76 2029 GLU E C 1
ATOM 6318 O O . GLU E 1 14 ? 13.930 30.545 -37.676 1.00 29.57 2029 GLU E O 1
ATOM 6330 N N . GLY E 1 15 ? 16.070 31.222 -37.866 1.00 27.39 2030 GLY E N 1
ATOM 6331 C CA . GLY E 1 15 ? 16.553 30.454 -36.722 1.00 25.83 2030 GLY E CA 1
ATOM 6332 C C . GLY E 1 15 ? 15.925 30.827 -35.392 1.00 25.86 2030 GLY E C 1
ATOM 6333 O O . GLY E 1 15 ? 15.572 29.950 -34.605 1.00 24.84 2030 GLY E O 1
ATOM 6337 N N . LEU E 1 16 ? 15.799 32.128 -35.128 1.00 24.07 2031 LEU E N 1
ATOM 6338 C CA . LEU E 1 16 ? 15.171 32.590 -33.892 1.00 24.11 2031 LEU E CA 1
ATOM 6339 C C . LEU E 1 16 ? 13.685 32.236 -33.842 1.00 23.83 2031 LEU E C 1
ATOM 6340 O O . LEU E 1 16 ? 13.169 31.891 -32.774 1.00 26.47 2031 LEU E O 1
ATOM 6356 N N . GLU E 1 17 ? 13.008 32.316 -34.988 1.00 23.85 2032 GLU E N 1
ATOM 6357 C CA . GLU E 1 17 ? 11.594 31.959 -35.078 1.00 25.43 2032 GLU E CA 1
ATOM 6358 C C . GLU E 1 17 ? 11.403 30.457 -34.798 1.00 26.41 2032 GLU E C 1
ATOM 6359 O O . GLU E 1 17 ? 10.534 30.082 -34.007 1.00 26.42 2032 GLU E O 1
ATOM 6371 N N . GLU E 1 18 ? 12.212 29.620 -35.437 1.00 27.49 2033 GLU E N 1
ATOM 6372 C CA . GLU E 1 18 ? 12.120 28.149 -35.236 1.00 29.30 2033 GLU E CA 1
ATOM 6373 C C . GLU E 1 18 ? 12.489 27.748 -33.801 1.00 30.24 2033 GLU E C 1
ATOM 6374 O O . GLU E 1 18 ? 11.796 26.929 -33.183 1.00 32.30 2033 GLU E O 1
ATOM 6386 N N . ALA E 1 19 ? 13.563 28.341 -33.272 1.00 28.80 2034 ALA E N 1
ATOM 6387 C CA . ALA E 1 19 ? 13.975 28.113 -31.887 1.00 27.61 2034 ALA E CA 1
ATOM 6388 C C . ALA E 1 19 ? 12.886 28.490 -30.877 1.00 28.26 2034 ALA E C 1
ATOM 6389 O O . ALA E 1 19 ? 12.690 27.779 -29.900 1.00 27.66 2034 ALA E O 1
ATOM 6396 N N . SER E 1 20 ? 12.182 29.601 -31.115 1.00 28.13 2035 SER E N 1
ATOM 6397 C CA . SER E 1 20 ? 11.090 30.023 -30.234 1.00 26.12 2035 SER E CA 1
ATOM 6398 C C . SER E 1 20 ? 9.910 29.048 -30.310 1.00 26.62 2035 SER E C 1
ATOM 6399 O O . SER E 1 20 ? 9.298 28.737 -29.288 1.00 24.70 2035 SER E O 1
ATOM 6407 N N . ARG E 1 21 ? 9.592 28.590 -31.519 1.00 26.31 2036 ARG E N 1
ATOM 6408 C CA . ARG E 1 21 ? 8.539 27.584 -31.713 1.00 29.54 2036 ARG E CA 1
ATOM 6409 C C . ARG E 1 21 ? 8.844 26.309 -30.936 1.00 32.44 2036 ARG E C 1
ATOM 6410 O O . ARG E 1 21 ? 7.941 25.719 -30.326 1.00 33.55 2036 ARG E O 1
ATOM 6431 N N . LEU E 1 22 ? 10.107 25.885 -30.974 1.00 30.45 2037 LEU E N 1
ATOM 6432 C CA . LEU E 1 22 ? 10.531 24.671 -30.270 1.00 32.62 2037 LEU E CA 1
ATOM 6433 C C . LEU E 1 22 ? 10.468 24.865 -28.757 1.00 33.82 2037 LEU E C 1
ATOM 6434 O O . LEU E 1 22 ? 10.008 23.975 -28.048 1.00 30.73 2037 LEU E O 1
ATOM 6450 N N . TYR E 1 23 ? 10.892 26.032 -28.264 1.00 28.07 2038 TYR E N 1
ATOM 6451 C CA . TYR E 1 23 ? 10.908 26.274 -26.818 1.00 29.57 2038 TYR E CA 1
ATOM 6452 C C . TYR E 1 23 ? 9.506 26.530 -26.263 1.00 30.32 2038 TYR E C 1
ATOM 6453 O O . TYR E 1 23 ? 9.033 25.783 -25.408 1.00 32.93 2038 TYR E O 1
ATOM 6471 N N . PHE E 1 24 ? 8.844 27.565 -26.771 1.00 28.61 2039 PHE E N 1
ATOM 6472 C CA . PHE E 1 24 ? 7.543 28.008 -26.259 1.00 29.88 2039 PHE E CA 1
ATOM 6473 C C . PHE E 1 24 ? 6.364 27.148 -26.719 1.00 33.46 2039 PHE E C 1
ATOM 6474 O O . PHE E 1 24 ? 5.410 26.953 -25.959 1.00 34.27 2039 PHE E O 1
ATOM 6491 N N . GLY E 1 25 ? 6.427 26.645 -27.952 1.00 32.19 2040 GLY E N 1
ATOM 6492 C CA . GLY E 1 25 ? 5.366 25.823 -28.523 1.00 33.48 2040 GLY E CA 1
ATOM 6493 C C . GLY E 1 25 ? 5.457 24.352 -28.157 1.00 37.25 2040 GLY E C 1
ATOM 6494 O O . GLY E 1 25 ? 4.434 23.721 -27.900 1.00 36.51 2040 GLY E O 1
ATOM 6498 N N . GLU E 1 26 ? 6.674 23.804 -28.143 1.00 41.18 2041 GLU E N 1
ATOM 6499 C CA . GLU E 1 26 ? 6.891 22.373 -27.865 1.00 43.41 2041 GLU E CA 1
ATOM 6500 C C . GLU E 1 26 ? 7.568 22.046 -26.526 1.00 43.43 2041 GLU E C 1
ATOM 6501 O O . GLU E 1 26 ? 7.707 20.866 -26.199 1.00 38.92 2041 GLU E O 1
ATOM 6513 N N . ARG E 1 27 ? 7.973 23.060 -25.754 1.00 40.64 2042 ARG E N 1
ATOM 6514 C CA . ARG E 1 27 ? 8.742 22.853 -24.509 1.00 46.88 2042 ARG E CA 1
ATOM 6515 C C . ARG E 1 27 ? 9.977 21.971 -24.737 1.00 46.08 2042 ARG E C 1
ATOM 6516 O O . ARG E 1 27 ? 10.261 21.060 -23.958 1.00 50.11 2042 ARG E O 1
ATOM 6537 N N . ASN E 1 28 ? 10.698 22.263 -25.820 1.00 38.34 2043 ASN E N 1
ATOM 6538 C CA . ASN E 1 28 ? 11.845 21.479 -26.257 1.00 38.49 2043 ASN E CA 1
ATOM 6539 C C . ASN E 1 28 ? 13.117 22.335 -26.206 1.00 37.48 2043 ASN E C 1
ATOM 6540 O O . ASN E 1 28 ? 13.522 22.940 -27.205 1.00 35.10 2043 ASN E O 1
ATOM 6551 N N . VAL E 1 29 ? 13.750 22.348 -25.034 1.00 37.13 2044 VAL E N 1
ATOM 6552 C CA . VAL E 1 29 ? 14.976 23.119 -24.803 1.00 41.61 2044 VAL E CA 1
ATOM 6553 C C . VAL E 1 29 ? 16.167 22.566 -25.602 1.00 42.54 2044 VAL E C 1
ATOM 6554 O O . VAL E 1 29 ? 16.985 23.348 -26.088 1.00 35.22 2044 VAL E O 1
ATOM 6567 N N . LYS E 1 30 ? 16.270 21.236 -25.733 1.00 36.98 2045 LYS E N 1
ATOM 6568 C CA . LYS E 1 30 ? 17.341 20.619 -26.534 1.00 37.60 2045 LYS E CA 1
ATOM 6569 C C . LYS E 1 30 ? 17.263 21.013 -28.009 1.00 33.30 2045 LYS E C 1
ATOM 6570 O O . LYS E 1 30 ? 18.280 21.322 -28.625 1.00 33.46 2045 LYS E O 1
ATOM 6589 N N . GLY E 1 31 ? 16.062 20.976 -28.577 1.00 31.82 2046 GLY E N 1
ATOM 6590 C CA . GLY E 1 31 ? 15.855 21.353 -29.976 1.00 32.53 2046 GLY E CA 1
ATOM 6591 C C . GLY E 1 31 ? 16.143 22.840 -30.198 1.00 29.78 2046 GLY E C 1
ATOM 6592 O O . GLY E 1 31 ? 16.712 23.222 -31.217 1.00 29.76 2046 GLY E O 1
ATOM 6596 N N . MET E 1 32 ? 15.762 23.663 -29.229 1.00 30.48 2047 MET E N 1
ATOM 6597 C CA . MET E 1 32 ? 16.076 25.097 -29.240 1.00 30.97 2047 MET E CA 1
ATOM 6598 C C . MET E 1 32 ? 17.589 25.324 -29.370 1.00 31.39 2047 MET E C 1
ATOM 6599 O O . MET E 1 32 ? 18.037 26.072 -30.246 1.00 31.12 2047 MET E O 1
ATOM 6613 N N . PHE E 1 33 ? 18.367 24.663 -28.513 1.00 34.36 2048 PHE E N 1
ATOM 6614 C CA . PHE E 1 33 ? 19.828 24.807 -28.534 1.00 34.33 2048 PHE E CA 1
ATOM 6615 C C . PHE E 1 33 ? 20.459 24.263 -29.814 1.00 33.05 2048 PHE E C 1
ATOM 6616 O O . PHE E 1 33 ? 21.418 24.850 -30.314 1.00 29.00 2048 PHE E O 1
ATOM 6633 N N . GLU E 1 34 ? 19.927 23.158 -30.339 1.00 33.84 2049 GLU E N 1
ATOM 6634 C CA . GLU E 1 34 ? 20.387 22.601 -31.623 1.00 35.07 2049 GLU E CA 1
ATOM 6635 C C . GLU E 1 34 ? 20.209 23.545 -32.817 1.00 33.43 2049 GLU E C 1
ATOM 6636 O O . GLU E 1 34 ? 21.023 23.539 -33.734 1.00 33.28 2049 GLU E O 1
ATOM 6648 N N . VAL E 1 35 ? 19.143 24.337 -32.806 1.00 32.35 2050 VAL E N 1
ATOM 6649 C CA . VAL E 1 35 ? 18.941 25.370 -33.824 1.00 34.13 2050 VAL E CA 1
ATOM 6650 C C . VAL E 1 35 ? 19.951 26.503 -33.648 1.00 28.20 2050 VAL E C 1
ATOM 6651 O O . VAL E 1 35 ? 20.605 26.894 -34.612 1.00 30.81 2050 VAL E O 1
ATOM 6664 N N . LEU E 1 36 ? 20.103 26.993 -32.419 1.00 30.33 2051 LEU E N 1
ATOM 6665 C CA . LEU E 1 36 ? 20.892 28.212 -32.148 1.00 32.76 2051 LEU E CA 1
ATOM 6666 C C . LEU E 1 36 ? 22.406 27.991 -32.097 1.00 38.63 2051 LEU E C 1
ATOM 6667 O O . LEU E 1 36 ? 23.163 28.887 -32.470 1.00 27.12 2051 LEU E O 1
ATOM 6683 N N . GLU E 1 37 ? 22.844 26.814 -31.639 1.00 32.77 2052 GLU E N 1
ATOM 6684 C CA . GLU E 1 37 ? 24.284 26.509 -31.502 1.00 35.21 2052 GLU E CA 1
ATOM 6685 C C . GLU E 1 37 ? 25.120 26.789 -32.772 1.00 31.90 2052 GLU E C 1
ATOM 6686 O O . GLU E 1 37 ? 26.114 27.508 -32.686 1.00 34.39 2052 GLU E O 1
ATOM 6698 N N . PRO E 1 38 ? 24.728 26.237 -33.942 1.00 35.15 2053 PRO E N 1
ATOM 6699 C CA . PRO E 1 38 ? 25.505 26.521 -35.165 1.00 36.22 2053 PRO E CA 1
ATOM 6700 C C . PRO E 1 38 ? 25.442 27.973 -35.647 1.00 36.34 2053 PRO E C 1
ATOM 6701 O O . PRO E 1 38 ? 26.371 28.444 -36.314 1.00 33.04 2053 PRO E O 1
ATOM 6712 N N . LEU E 1 39 ? 24.359 28.671 -35.320 1.00 31.15 2054 LEU E N 1
ATOM 6713 C CA . LEU E 1 39 ? 24.244 30.083 -35.654 1.00 30.09 2054 LEU E CA 1
ATOM 6714 C C . LEU E 1 39 ? 25.243 30.904 -34.834 1.00 28.41 2054 LEU E C 1
ATOM 6715 O O . LEU E 1 39 ? 25.949 31.735 -35.399 1.00 32.61 2054 LEU E O 1
ATOM 6731 N N . HIS E 1 40 ? 25.323 30.666 -33.522 1.00 27.27 2055 HIS E N 1
ATOM 6732 C CA . HIS E 1 40 ? 26.355 31.311 -32.693 1.00 26.16 2055 HIS E CA 1
ATOM 6733 C C . HIS E 1 40 ? 27.759 30.888 -33.128 1.00 28.45 2055 HIS E C 1
ATOM 6734 O O . HIS E 1 40 ? 28.663 31.716 -33.171 1.00 26.12 2055 HIS E O 1
ATOM 6748 N N . ALA E 1 41 ? 27.939 29.602 -33.443 1.00 28.50 2056 ALA E N 1
ATOM 6749 C CA . ALA E 1 41 ? 29.228 29.094 -33.924 1.00 31.32 2056 ALA E CA 1
ATOM 6750 C C . ALA E 1 41 ? 29.740 29.828 -35.171 1.00 29.67 2056 ALA E C 1
ATOM 6751 O O . ALA E 1 41 ? 30.927 30.154 -35.249 1.00 30.23 2056 ALA E O 1
ATOM 6758 N N . MET E 1 42 ? 28.865 30.104 -36.133 1.00 29.65 2057 MET E N 1
ATOM 6759 C CA . MET E 1 42 ? 29.291 30.843 -37.335 1.00 34.17 2057 MET E CA 1
ATOM 6760 C C . MET E 1 42 ? 29.702 32.293 -37.006 1.00 31.08 2057 MET E C 1
ATOM 6761 O O . MET E 1 42 ? 30.597 32.843 -37.644 1.00 31.93 2057 MET E O 1
ATOM 6775 N N . MET E 1 43 ? 29.056 32.895 -36.009 1.00 28.50 2058 MET E N 1
ATOM 6776 C CA . MET E 1 43 ? 29.439 34.230 -35.528 1.00 30.50 2058 MET E CA 1
ATOM 6777 C C . MET E 1 43 ? 30.855 34.195 -34.954 1.00 29.49 2058 MET E C 1
ATOM 6778 O O . MET E 1 43 ? 31.649 35.093 -35.195 1.00 28.16 2058 MET E O 1
ATOM 6792 N N . GLU E 1 44 ? 31.170 33.132 -34.220 1.00 30.18 2059 GLU E N 1
ATOM 6793 C CA . GLU E 1 44 ? 32.469 32.999 -33.556 1.00 33.12 2059 GLU E CA 1
ATOM 6794 C C . GLU E 1 44 ? 33.654 32.857 -34.533 1.00 31.25 2059 GLU E C 1
ATOM 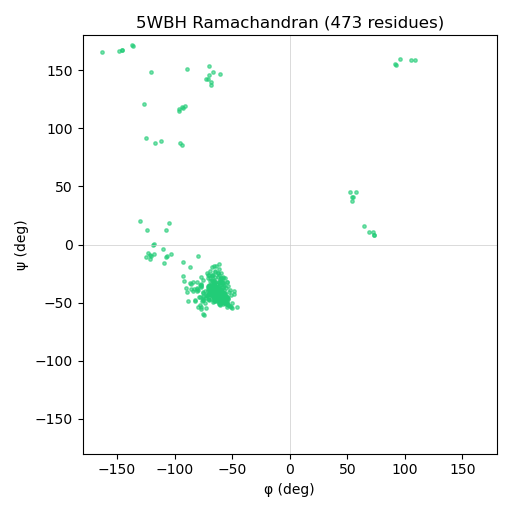6795 O O . GLU E 1 44 ? 34.779 33.216 -34.184 1.00 30.79 2059 GLU E O 1
ATOM 6807 N N . ARG E 1 45 ? 33.406 32.334 -35.739 1.00 29.20 2060 ARG E N 1
ATOM 6808 C CA . ARG E 1 45 ? 34.432 32.261 -36.798 1.00 30.33 2060 ARG E CA 1
ATOM 6809 C C . ARG E 1 45 ? 34.755 33.647 -37.360 1.00 29.68 2060 ARG E C 1
ATOM 6810 O O . ARG E 1 45 ? 35.858 33.883 -37.858 1.00 30.08 2060 ARG E O 1
ATOM 6831 N N . GLY E 1 46 ? 33.767 34.534 -37.309 1.00 28.79 2061 GLY E N 1
ATOM 6832 C CA . GLY E 1 46 ? 33.905 35.926 -37.742 1.00 28.67 2061 GLY E CA 1
ATOM 6833 C C . GLY E 1 46 ? 33.211 36.152 -39.074 1.00 27.71 2061 GLY E C 1
ATOM 6834 O O . GLY E 1 46 ? 32.974 35.199 -39.828 1.00 27.84 2061 GLY E O 1
ATOM 6838 N N . PRO E 1 47 ? 32.879 37.419 -39.382 1.00 27.56 2062 PRO E N 1
ATOM 6839 C CA . PRO E 1 47 ? 32.225 37.711 -40.655 1.00 26.96 2062 PRO E CA 1
ATOM 6840 C C . PRO E 1 47 ? 33.138 37.442 -41.844 1.00 27.58 2062 PRO E C 1
ATOM 6841 O O . PRO E 1 47 ? 34.359 37.582 -41.747 1.00 28.18 2062 PRO E O 1
ATOM 6852 N N . GLN E 1 48 ? 32.525 37.043 -42.947 1.00 28.48 2063 GLN E N 1
ATOM 6853 C CA . GLN E 1 48 ? 33.218 36.700 -44.181 1.00 31.54 2063 GLN E CA 1
ATOM 6854 C C . GLN E 1 48 ? 32.994 37.751 -45.280 1.00 31.69 2063 GLN E C 1
ATOM 6855 O O . GLN E 1 48 ? 33.718 37.766 -46.274 1.00 31.40 2063 GLN E O 1
ATOM 6869 N N . THR E 1 49 ? 31.988 38.611 -45.108 1.00 30.09 2064 THR E N 1
ATOM 6870 C CA . THR E 1 49 ? 31.619 39.615 -46.110 1.00 32.75 2064 THR E CA 1
ATOM 6871 C C . THR E 1 49 ? 31.341 40.947 -45.432 1.00 31.25 2064 THR E C 1
ATOM 6872 O O . THR E 1 49 ? 31.277 41.032 -44.207 1.00 28.54 2064 THR E O 1
ATOM 6883 N N . LEU E 1 50 ? 31.157 41.981 -46.246 1.00 34.58 2065 LEU E N 1
ATOM 6884 C CA . LEU E 1 50 ? 30.766 43.295 -45.747 1.00 35.17 2065 LEU E CA 1
ATOM 6885 C C . LEU E 1 50 ? 29.404 43.251 -45.047 1.00 31.77 2065 LEU E C 1
ATOM 6886 O O . LEU E 1 50 ? 29.237 43.842 -43.983 1.00 31.12 2065 LEU E O 1
ATOM 6902 N N . LYS E 1 51 ? 28.441 42.553 -45.647 1.00 32.79 2066 LYS E N 1
ATOM 6903 C CA . LYS E 1 51 ? 27.096 42.420 -45.060 1.00 34.90 2066 LYS E CA 1
ATOM 6904 C C . LYS E 1 51 ? 27.144 41.711 -43.704 1.00 30.73 2066 LYS E C 1
ATOM 6905 O O . LYS E 1 51 ? 26.465 42.118 -42.759 1.00 28.81 2066 LYS E O 1
ATOM 6924 N N . GLU E 1 52 ? 27.952 40.658 -43.604 1.00 29.58 2067 GLU E N 1
ATOM 6925 C CA . GLU E 1 52 ? 28.101 39.936 -42.337 1.00 27.59 2067 GLU E CA 1
ATOM 6926 C C . GLU E 1 52 ? 28.768 40.801 -41.274 1.00 26.90 2067 GLU E C 1
ATOM 6927 O O . GLU E 1 52 ? 28.405 40.729 -40.099 1.00 26.75 2067 GLU E O 1
ATOM 6939 N N . THR E 1 53 ? 29.726 41.626 -41.693 1.00 27.95 2068 THR E N 1
ATOM 6940 C CA . THR E 1 53 ? 30.396 42.563 -40.795 1.00 29.72 2068 THR E CA 1
ATOM 6941 C C . THR E 1 53 ? 29.421 43.623 -40.248 1.00 30.48 2068 THR E C 1
ATOM 6942 O O . THR E 1 53 ? 29.460 43.944 -39.054 1.00 29.02 2068 THR E O 1
ATOM 6953 N N . SER E 1 54 ? 28.551 44.153 -41.107 1.00 31.49 2069 SER E N 1
ATOM 6954 C CA . SER E 1 54 ? 27.550 45.143 -40.664 1.00 34.90 2069 SER E CA 1
ATOM 6955 C C . SER E 1 54 ? 26.501 44.488 -39.763 1.00 29.61 2069 SER E C 1
ATOM 6956 O O . SER E 1 54 ? 26.087 45.080 -38.766 1.00 26.72 2069 SER E O 1
ATOM 6964 N N . PHE E 1 55 ? 26.101 43.253 -40.085 1.00 27.43 2070 PHE E N 1
ATOM 6965 C CA . PHE E 1 55 ? 25.257 42.477 -39.185 1.00 25.94 2070 PHE E CA 1
ATOM 6966 C C . PHE E 1 55 ? 25.919 42.296 -37.822 1.00 25.52 2070 PHE E C 1
ATOM 6967 O O . PHE E 1 55 ? 25.258 42.399 -36.784 1.00 24.55 2070 PHE E O 1
ATOM 6984 N N . ASN E 1 56 ? 27.217 42.005 -37.831 1.00 26.23 2071 ASN E N 1
ATOM 6985 C CA . ASN E 1 56 ? 27.959 41.792 -36.596 1.00 26.10 2071 ASN E CA 1
ATOM 6986 C C . ASN E 1 56 ? 28.049 43.078 -35.775 1.00 26.89 2071 ASN E C 1
ATOM 6987 O O . ASN E 1 56 ? 27.940 43.035 -34.550 1.00 26.86 2071 ASN E O 1
ATOM 6998 N N . GLN E 1 57 ? 28.216 44.218 -36.446 1.00 28.38 2072 GLN E N 1
ATOM 6999 C CA . GLN E 1 57 ? 28.245 45.519 -35.762 1.00 31.20 2072 GLN E CA 1
ATOM 7000 C C . GLN E 1 57 ? 26.934 45.818 -35.027 1.00 29.42 2072 GLN E C 1
ATOM 7001 O O . GLN E 1 57 ? 26.952 46.308 -33.898 1.00 29.46 2072 GLN E O 1
ATOM 7015 N N . ALA E 1 58 ? 25.809 45.534 -35.672 1.00 29.40 2073 ALA E N 1
ATOM 7016 C CA . ALA E 1 58 ? 24.492 45.837 -35.102 1.00 29.78 2073 ALA E CA 1
ATOM 7017 C C . ALA E 1 58 ? 24.091 44.875 -33.991 1.00 31.61 2073 ALA E C 1
ATOM 7018 O O . ALA E 1 58 ? 23.598 45.310 -32.950 1.00 29.48 2073 ALA E O 1
ATOM 7025 N N . TYR E 1 59 ? 24.315 43.577 -34.209 1.00 28.02 2074 TYR E N 1
ATOM 7026 C CA . TYR E 1 59 ? 23.713 42.523 -33.376 1.00 27.48 2074 TYR E CA 1
ATOM 7027 C C . TYR E 1 59 ? 24.662 41.583 -32.635 1.00 30.04 2074 TYR E C 1
ATOM 7028 O O . TYR E 1 59 ? 24.195 40.813 -31.781 1.00 27.86 2074 TYR E O 1
ATOM 7046 N N . GLY E 1 60 ? 25.961 41.633 -32.942 1.00 26.71 2075 GLY E N 1
ATOM 7047 C CA . GLY E 1 60 ? 26.915 40.614 -32.472 1.00 28.75 2075 GLY E CA 1
ATOM 7048 C C . GLY E 1 60 ? 27.012 40.516 -30.960 1.00 32.15 2075 GLY E C 1
ATOM 7049 O O . GLY E 1 60 ? 26.917 39.422 -30.399 1.00 24.50 2075 GLY E O 1
ATOM 7053 N N . ARG E 1 61 ? 27.184 41.664 -30.305 1.00 28.57 2076 ARG E N 1
ATOM 7054 C CA . ARG E 1 61 ? 27.269 41.732 -28.838 1.00 32.47 2076 ARG E CA 1
ATOM 7055 C C . ARG E 1 61 ? 26.010 41.189 -28.165 1.00 30.19 2076 ARG E C 1
ATOM 7056 O O . ARG E 1 61 ? 26.108 40.383 -27.232 1.00 31.24 2076 ARG E O 1
ATOM 7077 N N . ASP E 1 62 ? 24.841 41.631 -28.643 1.00 27.34 2077 ASP E N 1
ATOM 7078 C CA . ASP E 1 62 ? 23.555 41.181 -28.093 1.00 27.72 2077 ASP E CA 1
ATOM 7079 C C . ASP E 1 62 ? 23.381 39.669 -28.199 1.00 26.09 2077 ASP E C 1
ATOM 7080 O O . ASP E 1 62 ? 22.969 39.032 -27.230 1.00 27.91 2077 ASP E O 1
ATOM 7089 N N . LEU E 1 63 ? 23.691 39.118 -29.374 1.00 24.63 2078 LEU E N 1
ATOM 7090 C CA . LEU E 1 63 ? 23.613 37.668 -29.607 1.00 24.42 2078 LEU E CA 1
ATOM 7091 C C . LEU E 1 63 ? 24.625 36.890 -28.762 1.00 27.06 2078 LEU E C 1
ATOM 7092 O O . LEU E 1 63 ? 24.321 35.792 -28.281 1.00 28.36 2078 LEU E O 1
ATOM 7108 N N . MET E 1 64 ? 25.817 37.454 -28.578 1.00 27.91 2079 MET E N 1
ATOM 7109 C CA . MET E 1 64 ? 26.812 36.862 -27.678 1.00 31.63 2079 MET E CA 1
ATOM 7110 C C . MET E 1 64 ? 26.326 36.838 -26.234 1.00 31.73 2079 MET E C 1
ATOM 7111 O O . MET E 1 64 ? 26.495 35.834 -25.537 1.00 30.32 2079 MET E O 1
ATOM 7125 N N . GLU E 1 65 ? 25.728 37.937 -25.789 1.00 29.63 2080 GLU E N 1
ATOM 7126 C CA . GLU E 1 65 ? 25.188 38.005 -24.431 1.00 35.99 2080 GLU E CA 1
ATOM 7127 C C . GLU E 1 65 ? 24.056 37.004 -24.228 1.00 32.59 2080 GLU E C 1
ATOM 7128 O O . GLU E 1 65 ? 23.964 36.387 -23.169 1.00 34.87 2080 GLU E O 1
ATOM 7140 N N . ALA E 1 66 ? 23.206 36.846 -25.241 1.00 28.04 2081 ALA E N 1
ATOM 7141 C CA . ALA E 1 66 ? 22.109 35.885 -25.194 1.00 28.42 2081 ALA E CA 1
ATOM 7142 C C . ALA E 1 66 ? 22.637 34.464 -25.019 1.00 29.57 2081 ALA E C 1
ATOM 7143 O O . ALA E 1 66 ? 22.079 33.692 -24.241 1.00 26.85 2081 ALA E O 1
ATOM 7150 N N . GLN E 1 67 ? 23.711 34.133 -25.738 1.00 27.83 2082 GLN E N 1
ATOM 7151 C CA . GLN E 1 67 ? 24.342 32.823 -25.606 1.00 33.16 2082 GLN E CA 1
ATOM 7152 C C . GLN E 1 67 ? 24.927 32.597 -24.213 1.00 31.90 2082 GLN E C 1
ATOM 7153 O O . GLN E 1 67 ? 24.845 31.481 -23.698 1.00 31.28 2082 GLN E O 1
ATOM 7167 N N . GLU E 1 68 ? 25.528 33.627 -23.613 1.00 34.05 2083 GLU E N 1
ATOM 7168 C CA . GLU E 1 68 ? 26.093 33.466 -22.268 1.00 39.41 2083 GLU E CA 1
ATOM 7169 C C . GLU E 1 68 ? 25.000 33.215 -21.215 1.00 36.92 2083 GLU E C 1
ATOM 7170 O O . GLU E 1 68 ? 25.225 32.447 -20.285 1.00 35.90 2083 GLU E O 1
ATOM 7182 N N . TRP E 1 69 ? 23.826 33.834 -21.381 1.00 33.82 2084 TRP E N 1
ATOM 7183 C CA . TRP E 1 69 ? 22.648 33.515 -20.542 1.00 32.35 2084 TRP E CA 1
ATOM 7184 C C . TRP E 1 69 ? 22.163 32.073 -20.737 1.00 32.39 2084 TRP E C 1
ATOM 7185 O O . TRP E 1 69 ? 21.753 31.425 -19.769 1.00 32.68 2084 TRP E O 1
ATOM 7206 N N . CYS E 1 70 ? 22.188 31.585 -21.979 1.00 30.29 2085 CYS E N 1
ATOM 7207 C CA . CYS E 1 70 ? 21.926 30.163 -22.256 1.00 33.70 2085 CYS E CA 1
ATOM 7208 C C . CYS E 1 70 ? 22.943 29.245 -21.590 1.00 34.87 2085 CYS E C 1
ATOM 7209 O O . CYS E 1 70 ? 22.580 28.170 -21.096 1.00 33.02 2085 CYS E O 1
ATOM 7217 N N . ARG E 1 71 ? 24.211 29.657 -21.600 1.00 34.10 2086 ARG E N 1
ATOM 7218 C CA . ARG E 1 71 ? 25.274 28.893 -20.939 1.00 38.76 2086 ARG E CA 1
ATOM 7219 C C . ARG E 1 71 ? 25.132 28.924 -19.420 1.00 38.64 2086 ARG E C 1
ATOM 7220 O O . ARG E 1 71 ? 25.428 27.930 -18.764 1.00 38.43 2086 ARG E O 1
ATOM 7241 N N . LYS E 1 72 ? 24.667 30.051 -18.877 1.00 37.90 2087 LYS E N 1
ATOM 7242 C CA . LYS E 1 72 ? 24.316 30.144 -17.454 1.00 41.84 2087 LYS E CA 1
ATOM 7243 C C . LYS E 1 72 ? 23.179 29.195 -17.073 1.00 38.20 2087 LYS E C 1
ATOM 7244 O O . LYS E 1 72 ? 23.232 28.575 -16.014 1.00 36.75 2087 LYS E O 1
ATOM 7263 N N . TYR E 1 73 ? 22.167 29.085 -17.935 1.00 37.37 2088 TYR E N 1
ATOM 7264 C CA . TYR E 1 73 ? 21.058 28.138 -17.729 1.00 36.30 2088 TYR E CA 1
ATOM 7265 C C . TYR E 1 73 ? 21.547 26.690 -17.678 1.00 38.46 2088 TYR E C 1
ATOM 7266 O O . TYR E 1 73 ? 21.112 25.916 -16.824 1.00 36.88 2088 TYR E O 1
ATOM 7284 N N . MET E 1 74 ? 22.438 26.327 -18.595 1.00 38.23 2089 MET E N 1
ATOM 7285 C CA . MET E 1 74 ? 22.994 24.971 -18.625 1.00 43.75 2089 MET E CA 1
ATOM 7286 C C . MET E 1 74 ? 23.780 24.631 -17.356 1.00 44.06 2089 MET E C 1
ATOM 7287 O O . MET E 1 74 ? 23.857 23.459 -16.976 1.00 45.94 2089 MET E O 1
ATOM 7301 N N . LYS E 1 75 ? 24.350 25.651 -16.710 1.00 42.99 2090 LYS E N 1
ATOM 7302 C CA . LYS E 1 75 ? 24.999 25.501 -15.403 1.00 47.00 2090 LYS E CA 1
ATOM 7303 C C . LYS E 1 75 ? 24.004 25.452 -14.235 1.00 46.18 2090 LYS E C 1
ATOM 7304 O O . LYS E 1 75 ? 24.127 24.608 -13.347 1.00 46.23 2090 LYS E O 1
ATOM 7323 N N . SER E 1 76 ? 23.027 26.356 -14.245 1.00 41.14 2091 SER E N 1
ATOM 7324 C CA . SER E 1 76 ? 22.136 26.576 -13.096 1.00 42.63 2091 SER E CA 1
ATOM 7325 C C . SER E 1 76 ? 20.838 25.766 -13.106 1.00 41.15 2091 SER E C 1
ATOM 7326 O O . SER E 1 76 ? 20.257 25.517 -12.047 1.00 44.91 2091 SER E O 1
ATOM 7334 N N . GLY E 1 77 ? 20.361 25.398 -14.294 1.00 38.04 2092 GLY E N 1
ATOM 7335 C CA . GLY E 1 77 ? 19.019 24.836 -14.452 1.00 38.18 2092 GLY E CA 1
ATOM 7336 C C . GLY E 1 77 ? 17.875 25.783 -14.099 1.00 38.29 2092 GLY E C 1
ATOM 7337 O O . GLY E 1 77 ? 16.742 25.336 -13.937 1.00 40.94 2092 GLY E O 1
ATOM 7341 N N . ASN E 1 78 ? 18.162 27.085 -14.006 1.00 38.46 2093 ASN E N 1
ATOM 7342 C CA . ASN E 1 78 ? 17.186 28.097 -13.608 1.00 40.18 2093 ASN E CA 1
ATOM 7343 C C . ASN E 1 78 ? 16.589 28.733 -14.857 1.00 37.68 2093 ASN E C 1
ATOM 7344 O O . ASN E 1 78 ? 17.293 29.399 -15.621 1.00 34.04 2093 ASN E O 1
ATOM 7355 N N . VAL E 1 79 ? 15.284 28.551 -15.034 1.00 40.95 2094 VAL E N 1
ATOM 7356 C CA . VAL E 1 79 ? 14.566 29.073 -16.201 1.00 39.52 2094 VAL E CA 1
ATOM 7357 C C . VAL E 1 79 ? 14.603 30.614 -16.305 1.00 40.18 2094 VAL E C 1
ATOM 7358 O O . VAL E 1 79 ? 14.412 31.152 -17.394 1.00 38.38 2094 VAL E O 1
ATOM 7371 N N . LYS E 1 80 ? 14.864 31.312 -15.194 1.00 38.52 2095 LYS E N 1
ATOM 7372 C CA . LYS E 1 80 ? 15.151 32.758 -15.233 1.00 42.35 2095 LYS E CA 1
ATOM 7373 C C . LYS E 1 80 ? 16.336 33.127 -16.140 1.00 37.66 2095 LYS E C 1
ATOM 7374 O O . LYS E 1 80 ? 16.311 34.181 -16.769 1.00 34.05 2095 LYS E O 1
ATOM 7393 N N . ASP E 1 81 ? 17.370 32.284 -16.194 1.00 35.77 2096 ASP E N 1
ATOM 7394 C CA . ASP E 1 81 ? 18.520 32.539 -17.084 1.00 34.44 2096 ASP E CA 1
ATOM 7395 C C . ASP E 1 81 ? 18.121 32.468 -18.563 1.00 32.79 2096 ASP E C 1
ATOM 7396 O O . ASP E 1 81 ? 18.568 33.282 -19.374 1.00 32.25 2096 ASP E O 1
ATOM 7405 N N . LEU E 1 82 ? 17.250 31.520 -18.895 1.00 32.34 2097 LEU E N 1
ATOM 7406 C CA . LEU E 1 82 ? 16.747 31.358 -20.263 1.00 32.94 2097 LEU E CA 1
ATOM 7407 C C . LEU E 1 82 ? 15.797 32.494 -20.646 1.00 32.91 2097 LEU E C 1
ATOM 7408 O O . LEU E 1 82 ? 15.783 32.926 -21.802 1.00 31.38 2097 LEU E O 1
ATOM 7424 N N . THR E 1 83 ? 15.006 32.958 -19.678 1.00 30.94 2098 THR E N 1
ATOM 7425 C CA . THR E 1 83 ? 14.177 34.163 -19.827 1.00 36.63 2098 THR E CA 1
ATOM 7426 C C . THR E 1 83 ? 15.017 35.393 -20.206 1.00 34.23 2098 THR E C 1
ATOM 7427 O O . THR E 1 83 ? 14.599 36.190 -21.050 1.00 34.60 2098 THR E O 1
ATOM 7438 N N . GLN E 1 84 ? 16.185 35.544 -19.582 1.00 32.45 2099 GLN E N 1
ATOM 7439 C CA . GLN E 1 84 ? 17.114 36.622 -19.934 1.00 33.85 2099 GLN E CA 1
ATOM 7440 C C . GLN E 1 84 ? 17.643 36.472 -21.358 1.00 32.04 2099 GLN E C 1
ATOM 7441 O O . GLN E 1 84 ? 17.749 37.457 -22.083 1.00 26.69 2099 GLN E O 1
ATOM 7455 N N . ALA E 1 85 ? 17.975 35.243 -21.754 1.00 27.21 2100 ALA E N 1
ATOM 7456 C CA . ALA E 1 85 ? 18.414 34.982 -23.121 1.00 26.33 2100 ALA E CA 1
ATOM 7457 C C . ALA E 1 85 ? 17.338 35.394 -24.124 1.00 24.62 2100 ALA E C 1
ATOM 7458 O O . ALA E 1 85 ? 17.630 36.082 -25.106 1.00 23.00 2100 ALA E O 1
ATOM 7465 N N . TRP E 1 86 ? 16.099 34.980 -23.859 1.00 23.25 2101 TRP E N 1
ATOM 7466 C CA . TRP E 1 86 ? 14.992 35.205 -24.788 1.00 24.07 2101 TRP E CA 1
ATOM 7467 C C . TRP E 1 86 ? 14.608 36.680 -24.933 1.00 23.75 2101 TRP E C 1
ATOM 7468 O O . TRP E 1 86 ? 14.158 37.086 -26.003 1.00 22.32 2101 TRP E O 1
ATOM 7489 N N . ASP E 1 87 ? 14.799 37.468 -23.879 1.00 24.63 2102 ASP E N 1
ATOM 7490 C CA . ASP E 1 87 ? 14.609 38.920 -23.979 1.00 27.65 2102 ASP E CA 1
ATOM 7491 C C . ASP E 1 87 ? 15.578 39.518 -25.010 1.00 26.57 2102 ASP E C 1
ATOM 7492 O O . ASP E 1 87 ? 15.178 40.324 -25.848 1.00 32.39 2102 ASP E O 1
ATOM 7501 N N . LEU E 1 88 ? 16.841 39.098 -24.951 1.00 27.38 2103 LEU E N 1
ATOM 7502 C CA . LEU E 1 88 ? 17.858 39.557 -25.899 1.00 29.71 2103 LEU E CA 1
ATOM 7503 C C . LEU E 1 88 ? 17.596 39.079 -27.326 1.00 26.64 2103 LEU E C 1
ATOM 7504 O O . LEU E 1 88 ? 17.728 39.849 -28.275 1.00 21.95 2103 LEU E O 1
ATOM 7520 N N . TYR E 1 89 ? 17.236 37.807 -27.472 1.00 22.48 2104 TYR E N 1
ATOM 7521 C CA . TYR E 1 89 ? 16.905 37.252 -28.779 1.00 23.31 2104 TYR E CA 1
ATOM 7522 C C . TYR E 1 89 ? 15.715 37.967 -29.436 1.00 22.36 2104 TYR E C 1
ATOM 7523 O O . TYR E 1 89 ? 15.750 38.255 -30.636 1.00 22.09 2104 TYR E O 1
ATOM 7541 N N . TYR E 1 90 ? 14.664 38.227 -28.660 1.00 21.89 2105 TYR E N 1
ATOM 7542 C CA . TYR E 1 90 ? 13.505 38.950 -29.173 1.00 22.54 2105 TYR E CA 1
ATOM 7543 C C . TYR E 1 90 ? 13.890 40.395 -29.516 1.00 22.96 2105 TYR E C 1
ATOM 7544 O O . TYR E 1 90 ? 13.428 40.919 -30.521 1.00 26.01 2105 TYR E O 1
ATOM 7562 N N . HIS E 1 91 ? 14.735 41.018 -28.690 1.00 23.50 2106 HIS E N 1
ATOM 7563 C CA . HIS E 1 91 ? 15.246 42.383 -28.957 1.00 23.95 2106 HIS E CA 1
ATOM 7564 C C . HIS E 1 91 ? 15.967 42.441 -30.314 1.00 23.69 2106 HIS E C 1
ATOM 7565 O O . HIS E 1 91 ? 15.770 43.377 -31.085 1.00 23.48 2106 HIS E O 1
ATOM 7579 N N . VAL E 1 92 ? 16.773 41.421 -30.610 1.00 21.79 2107 VAL E N 1
ATOM 7580 C CA . VAL E 1 92 ? 17.438 41.307 -31.905 1.00 22.03 2107 VAL E CA 1
ATOM 7581 C C . VAL E 1 92 ? 16.427 40.974 -33.004 1.00 23.50 2107 VAL E C 1
ATOM 7582 O O . VAL E 1 92 ? 16.468 41.580 -34.074 1.00 22.11 2107 VAL E O 1
ATOM 7595 N N . PHE E 1 93 ? 15.551 39.991 -32.760 1.00 22.92 2108 PHE E N 1
ATOM 7596 C CA . PHE E 1 93 ? 14.524 39.610 -33.740 1.00 23.09 2108 PHE E CA 1
ATOM 7597 C C . PHE E 1 93 ? 13.656 40.800 -34.202 1.00 24.08 2108 PHE E C 1
ATOM 7598 O O . PHE E 1 93 ? 13.417 40.954 -35.392 1.00 23.54 2108 PHE E O 1
ATOM 7615 N N . ARG E 1 94 ? 13.181 41.607 -33.255 1.00 25.10 2109 ARG E N 1
ATOM 7616 C CA . ARG E 1 94 ? 12.391 42.828 -33.556 1.00 30.52 2109 ARG E CA 1
ATOM 7617 C C . ARG E 1 94 ? 13.063 43.748 -34.562 1.00 26.46 2109 ARG E C 1
ATOM 7618 O O . ARG E 1 94 ? 12.392 44.361 -35.386 1.00 29.16 2109 ARG E O 1
ATOM 7639 N N . ARG E 1 95 ? 14.380 43.876 -34.449 1.00 24.82 2110 ARG E N 1
ATOM 7640 C CA . ARG E 1 95 ? 15.152 44.771 -35.318 1.00 27.44 2110 ARG E CA 1
ATOM 7641 C C . ARG E 1 95 ? 15.440 44.165 -36.688 1.00 27.23 2110 ARG E C 1
ATOM 7642 O O . ARG E 1 95 ? 15.410 44.874 -37.684 1.00 25.60 2110 ARG E O 1
ATOM 7663 N N . ILE E 1 96 ? 15.719 42.861 -36.743 1.00 25.85 2111 ILE E N 1
ATOM 7664 C CA . ILE E 1 96 ? 15.935 42.175 -38.031 1.00 27.51 2111 ILE E CA 1
ATOM 7665 C C . ILE E 1 96 ? 14.640 42.137 -38.849 1.00 29.88 2111 ILE E C 1
ATOM 7666 O O . ILE E 1 96 ? 14.680 42.253 -40.075 1.00 36.55 2111 ILE E O 1
ATOM 7682 N N . SER E 1 97 ? 13.505 41.966 -38.170 1.00 30.08 2112 SER E N 1
ATOM 7683 C CA . SER E 1 97 ? 12.184 41.979 -38.812 1.00 33.15 2112 SER E CA 1
ATOM 7684 C C . SER E 1 97 ? 11.867 43.266 -39.574 1.00 39.02 2112 SER E C 1
ATOM 7685 O O . SER E 1 97 ? 11.171 43.225 -40.582 1.00 46.99 2112 SER E O 1
ATOM 7693 N N . LYS E 1 98 ? 12.387 44.396 -39.096 1.00 46.03 2113 LYS E N 1
ATOM 7694 C CA . LYS E 1 98 ? 12.164 45.697 -39.747 1.00 53.46 2113 LYS E CA 1
ATOM 7695 C C . LYS E 1 98 ? 12.868 45.835 -41.098 1.00 68.22 2113 LYS E C 1
ATOM 7696 O O . LYS E 1 98 ? 12.285 46.369 -42.044 1.00 81.48 2113 LYS E O 1
ATOM 7715 N N . GLN E 1 99 ? 14.104 45.348 -41.191 1.00 70.87 2114 GLN E N 1
ATOM 7716 C CA . GLN E 1 99 ? 14.927 45.563 -42.391 1.00 86.30 2114 GLN E CA 1
ATOM 7717 C C . GLN E 1 99 ? 14.563 44.574 -43.505 1.00 98.71 2114 GLN E C 1
ATOM 7718 O O . GLN E 1 99 ? 14.525 44.955 -44.678 1.00 83.75 2114 GLN E O 1
ATOM 7732 N N . SER E 1 100 ? 14.299 43.318 -43.134 1.00 115.85 2115 SER E N 1
ATOM 7733 C CA . SER E 1 100 ? 13.874 42.283 -44.087 1.00 117.86 2115 SER E CA 1
ATOM 7734 C C . SER E 1 100 ? 12.407 42.477 -44.487 1.00 111.37 2115 SER E C 1
ATOM 7735 O O . SER E 1 100 ? 11.583 41.566 -44.371 1.00 81.79 2115 SER E O 1
ATOM 7743 N N . ALA F 2 4 ? -23.710 12.421 -50.940 1.00 42.55 392 ALA W N 1
ATOM 7744 C CA . ALA F 2 4 ? -23.433 13.680 -51.711 1.00 43.93 392 ALA W CA 1
ATOM 7745 C C . ALA F 2 4 ? -21.985 13.725 -52.216 1.00 38.73 392 ALA W C 1
ATOM 7746 O O . ALA F 2 4 ? -21.067 13.310 -51.495 1.00 36.65 392 ALA W O 1
ATOM 7752 N N . PRO F 2 5 ? -21.771 14.234 -53.451 1.00 35.75 393 PRO W N 1
ATOM 7753 C CA . PRO F 2 5 ? -20.421 14.223 -54.021 1.00 33.93 393 PRO W CA 1
ATOM 7754 C C . PRO F 2 5 ? -19.454 15.230 -53.393 1.00 30.67 393 PRO W C 1
ATOM 7755 O O . PRO F 2 5 ? -19.833 16.359 -53.071 1.00 29.98 393 PRO W O 1
ATOM 7766 N N . SER F 2 6 ? -18.207 14.801 -53.254 1.00 28.58 394 SER W N 1
ATOM 7767 C CA . SER F 2 6 ? -17.136 15.631 -52.706 1.00 27.14 394 SER W CA 1
ATOM 7768 C C . SER F 2 6 ? -15.802 15.010 -53.064 1.00 25.91 394 SER W C 1
ATOM 7769 O O . SER F 2 6 ? -15.745 13.831 -53.450 1.00 26.27 394 SER W O 1
ATOM 7777 N N . VAL F 2 7 ? -14.729 15.776 -52.909 1.00 25.27 395 VAL W N 1
ATOM 7778 C CA . VAL F 2 7 ? -13.382 15.242 -53.107 1.00 25.74 395 VAL W CA 1
ATOM 7779 C C . VAL F 2 7 ? -13.135 14.020 -52.201 1.00 25.76 395 VAL W C 1
ATOM 7780 O O . VAL F 2 7 ? -12.639 12.986 -52.675 1.00 25.22 395 VAL W O 1
ATOM 7793 N N . LEU F 2 8 ? -13.496 14.129 -50.921 1.00 25.39 396 LEU W N 1
ATOM 7794 C CA . LEU F 2 8 ? -13.255 13.032 -49.971 1.00 26.23 396 LEU W CA 1
ATOM 7795 C C . LEU F 2 8 ? -14.020 11.754 -50.332 1.00 26.93 396 LEU W C 1
ATOM 7796 O O . LEU F 2 8 ? -13.460 10.655 -50.276 1.00 28.44 396 LEU W O 1
ATOM 7812 N N . GLU F 2 9 ? -15.282 11.909 -50.724 1.00 28.78 397 GLU W N 1
ATOM 7813 C CA . GLU F 2 9 ? -16.070 10.811 -51.284 1.00 33.29 397 GLU W CA 1
ATOM 7814 C C . GLU F 2 9 ? -15.371 10.200 -52.507 1.00 33.17 397 GLU W C 1
ATOM 7815 O O . GLU F 2 9 ? -15.269 8.979 -52.625 1.00 30.84 397 GLU W O 1
ATOM 7827 N N . SER F 2 10 ? -14.868 11.049 -53.398 1.00 30.38 398 SER W N 1
ATOM 7828 C CA . SER F 2 10 ? -14.177 10.574 -54.607 1.00 31.10 398 SER W CA 1
ATOM 7829 C C . SER F 2 10 ? -12.863 9.832 -54.325 1.00 30.30 398 SER W C 1
ATOM 7830 O O . SER F 2 10 ? -12.504 8.926 -55.076 1.00 33.29 398 SER W O 1
ATOM 7838 N N . VAL F 2 11 ? -12.153 10.203 -53.257 1.00 28.67 399 VAL W N 1
ATOM 7839 C CA . VAL F 2 11 ? -10.872 9.554 -52.910 1.00 30.11 399 VAL W CA 1
ATOM 7840 C C . VAL F 2 11 ? -10.956 8.578 -51.718 1.00 29.65 399 VAL W C 1
ATOM 7841 O O . VAL F 2 11 ? -9.926 8.213 -51.154 1.00 29.14 399 VAL W O 1
ATOM 7854 N N . LYS F 2 12 ? -12.162 8.129 -51.373 1.00 31.47 400 LYS W N 1
ATOM 7855 C CA . LYS F 2 12 ? -12.379 7.406 -50.106 1.00 33.58 400 LYS W CA 1
ATOM 7856 C C . LYS F 2 12 ? -11.660 6.045 -50.009 1.00 34.94 400 LYS W C 1
ATOM 7857 O O . LYS F 2 12 ? -11.398 5.563 -48.903 1.00 32.18 400 LYS W O 1
ATOM 7876 N N . GLU F 2 13 ? -11.328 5.446 -51.152 1.00 34.26 401 GLU W N 1
ATOM 7877 C CA . GLU F 2 13 ? -10.573 4.182 -51.184 1.00 37.78 401 GLU W CA 1
ATOM 7878 C C . GLU F 2 13 ? -9.169 4.299 -50.569 1.00 35.09 401 GLU W C 1
ATOM 7879 O O . GLU F 2 13 ? -8.624 3.304 -50.088 1.00 32.68 401 GLU W O 1
ATOM 7891 N N . LYS F 2 14 ? -8.600 5.507 -50.557 1.00 31.73 402 LYS W N 1
ATOM 7892 C CA . LYS F 2 14 ? -7.348 5.777 -49.828 1.00 31.69 402 LYS W CA 1
ATOM 7893 C C . LYS F 2 14 ? -7.433 5.469 -48.331 1.00 29.36 402 LYS W C 1
ATOM 7894 O O . LYS F 2 14 ? -6.418 5.181 -47.705 1.00 29.97 402 LYS W O 1
ATOM 7913 N N . PHE F 2 15 ? -8.633 5.559 -47.766 1.00 28.28 403 PHE W N 1
ATOM 7914 C CA . PHE F 2 15 ? -8.848 5.402 -46.335 1.00 28.90 403 PHE W CA 1
ATOM 7915 C C . PHE F 2 15 ? -9.522 4.077 -45.977 1.00 29.63 403 PHE W C 1
ATOM 7916 O O . PHE F 2 15 ? -9.949 3.894 -44.843 1.00 33.56 403 PHE W O 1
ATOM 7933 N N . SER F 2 16 ? -9.591 3.158 -46.932 1.00 31.60 404 SER W N 1
ATOM 7934 C CA . SER F 2 16 ? -10.265 1.880 -46.727 1.00 33.72 404 SER W CA 1
ATOM 7935 C C . SER F 2 16 ? -9.493 0.983 -45.758 1.00 30.30 404 SER W C 1
ATOM 7936 O O . SER F 2 16 ? -8.277 1.101 -45.596 1.00 29.65 404 SER W O 1
ATOM 7944 N N . PHE F 2 17 ? -10.229 0.094 -45.108 1.00 31.44 405 PHE W N 1
ATOM 7945 C CA . PHE F 2 17 ? -9.658 -0.819 -44.123 1.00 31.59 405 PHE W CA 1
ATOM 7946 C C . PHE F 2 17 ? -8.718 -1.868 -44.747 1.00 32.82 405 PHE W C 1
ATOM 7947 O O . PHE F 2 17 ? -7.670 -2.159 -44.181 1.00 30.26 405 PHE W O 1
ATOM 7964 N N . GLU F 2 18 ? -9.093 -2.403 -45.912 1.00 40.11 406 GLU W N 1
ATOM 7965 C CA . GLU F 2 18 ? -8.386 -3.535 -46.563 1.00 42.56 406 GLU W CA 1
ATOM 7966 C C . GLU F 2 18 ? -6.843 -3.448 -46.630 1.00 39.31 406 GLU W C 1
ATOM 7967 O O . GLU F 2 18 ? -6.168 -4.374 -46.178 1.00 34.99 406 GLU W O 1
ATOM 7979 N N . PRO F 2 19 ? -6.281 -2.347 -47.179 1.00 39.25 407 PRO W N 1
ATOM 7980 C CA . PRO F 2 19 ? -4.814 -2.258 -47.231 1.00 38.96 407 PRO W CA 1
ATOM 7981 C C . PRO F 2 19 ? -4.105 -2.174 -45.869 1.00 36.55 407 PRO W C 1
ATOM 7982 O O . PRO F 2 19 ? -2.904 -2.445 -45.799 1.00 38.88 407 PRO W O 1
ATOM 7993 N N . LYS F 2 20 ? -4.832 -1.817 -44.807 1.00 32.47 408 LYS W N 1
ATOM 7994 C CA . LYS F 2 20 ? -4.251 -1.716 -43.465 1.00 31.93 408 LYS W CA 1
ATOM 7995 C C . LYS F 2 20 ? -3.923 -3.073 -42.833 1.00 32.80 408 LYS W C 1
ATOM 7996 O O . LYS F 2 20 ? -3.049 -3.149 -41.967 1.00 34.54 408 LYS W O 1
ATOM 8015 N N . ILE F 2 21 ? -4.599 -4.136 -43.270 1.00 34.32 409 ILE W N 1
ATOM 8016 C CA . ILE F 2 21 ? -4.475 -5.458 -42.630 1.00 37.09 409 ILE W CA 1
ATOM 8017 C C . ILE F 2 21 ? -3.966 -6.532 -43.611 1.00 41.45 409 ILE W C 1
ATOM 8018 O O . ILE F 2 21 ? -4.230 -6.466 -44.813 1.00 42.85 409 ILE W O 1
ATOM 8034 N N . ARG F 2 22 ? -3.222 -7.506 -43.088 1.00 48.97 410 ARG W N 1
ATOM 8035 C CA . ARG F 2 22 ? -2.584 -8.549 -43.911 1.00 71.97 410 ARG W CA 1
ATOM 8036 C C . ARG F 2 22 ? -3.547 -9.688 -44.250 1.00 65.76 410 ARG W C 1
ATOM 8037 O O . ARG F 2 22 ? -4.599 -9.472 -44.856 1.00 55.81 410 ARG W O 1
#

GO terms:
  GO:0004674 protein serine/threonine kinase activity (F, IDA)
  GO:0005765 lysosomal membrane (C, IDA)
  GO:0005829 cytosol (C, IDA)
  GO:0038202 TORC1 signaling (P, IDA)
  GO:0043491 phosphatidylinositol 3-kinase/protein kinase B signal transduction (P, IDA)
  GO:0045948 positive regulation of translational initiation (P, IDA)
  GO:0010507 negative regulation of autophagy (P, IDA)
  GO:2000785 regulation of autophagosome assembly (P, IDA)
  GO:1900181 negative regulation of protein localization to nucleus (P, IDA)
  GO:0031669 cellular response to nutrient levels (P, IDA)
  GO:0031670 cellular response to nutrient (P, IDA)
  GO:0032869 cellular response to insulin stimulus (P, IDA)
  GO:0061431 cellular response to methionine (P, IDA)
  GO:0062027 positive regulation of SCF-dependent proteasomal ubiquitin-dependent catabolic process (P, IDA)
  GO:0005635 nuclear envelope (C, IDA)
  GO:1904690 positive regulation of cytoplasmic translational initiation (P, TAS)
  GO:0031931 TORC1 complex (C, IDA)
  GO:0031932 TORC2 complex (C, IDA)
  GO:0016242 negative regulation of macroautophagy (P, IDA)
  GO:0001558 regulation of cell growth (P, IDA)